Protein AF-0000000080632411 (afdb_homodimer)

Foldseek 3Di:
DCVLCVVVVHDLLVLLLVLCVVCNLVNLVPPDQPDDPDLPPQDFDFDQDPVRDTDTDRDDPPSDRDDPDDDDPSSSRSSSQQSRCEPHPPGDYDDDPVVVVVVVVVVVVVVVVLVVVLVVLVVPQQDFDPDADDDQVQLCSLLVHPDSPDDDLVNLVVSLVVCLLQQPPVNPRNPDPRSNVNNVSSSVVSVVVNVD/DCVLCVVVVHDLLVLLLVLCVVCNLVNLVPPDQPDDPDLPPQDFDFDQDPVRDTDTDRDDPPSDRDDPDDDDPSSSSSSSQCSRCEPHPPGDYDDDPVVVVVVVVVVVVVVVVLVVVLVVLVVPQQDFDPDADDDQVQLCSLLVHPDSPDDDLVNLVVSLVVCLLQQPPPNPRNPDPRSNVNNVSSSVVSVVVNVD

Radius of gyration: 35.04 Å; Cα contacts (8 Å, |Δi|>4): 495; chains: 2; bounding box: 37×114×92 Å

Organism: NCBI:txid1064539

pLDDT: mean 83.45, std 13.61, range [45.62, 96.75]

Secondary structure (DSSP, 8-state):
-HHHHHHTT--HHHHHHHHHHHT-HHHHTTSPP-----GGG-EEEEEE-TTS-EEEEEE--------SSPPPHHHHHHHHHHHHHTTSTTSEEEEEHHHHHHHHHHHHHHHHHHHHHHHHHHHHSPPPPSS---SHHHHHHHHT-S-SS---HHHHHHHHHHHHHHH-TTT-SS--HHHHHHHHHHHHHHHHHH--/-HHHHHHTT--HHHHHHHHHHHT-HHHHTTSPP--S--GGG-EEEEEEPTTS-EEEEEE--------SSPPPHHHHHHHHHHHHHTTSTTSEEEEEHHHHHHHHHHHHHHHHHHHHHHHHHHHHSPPPPSS---SHHHHHHHHT-S-SS---HHHHHHHHHHHHHHH-TTTSSS--HHHHHHHHHHHHHHHHHH--

Solvent-accessible surface area (backbone atoms only — not comparable to full-atom values): 22481 Å² total; per-residue (Å²): 88,65,67,44,16,56,76,62,74,40,50,57,57,54,40,30,48,49,35,45,60,57,45,32,70,75,48,49,65,83,54,75,65,80,64,78,78,68,71,73,69,46,45,64,48,72,43,71,41,95,83,69,46,75,45,75,40,76,40,66,82,71,82,76,66,92,54,98,57,91,69,57,70,58,58,52,47,35,30,37,49,38,50,45,20,36,54,42,86,80,20,27,39,75,42,43,33,66,55,52,51,48,52,54,52,49,51,51,50,49,53,51,48,46,52,52,46,51,53,49,40,61,66,52,44,75,76,78,71,94,59,80,81,85,46,64,65,53,26,24,52,66,70,65,50,92,60,79,68,85,66,49,67,66,56,53,52,50,48,46,62,66,48,44,56,41,23,30,74,86,63,67,64,56,54,30,70,68,54,42,51,49,44,52,50,23,51,52,52,49,50,56,57,56,75,95,87,66,67,45,16,55,76,61,74,39,50,57,56,54,40,31,47,50,34,44,59,56,45,31,70,75,47,49,64,84,53,74,68,82,63,78,76,69,71,72,69,47,44,62,46,72,44,70,41,95,84,71,46,72,45,76,40,80,39,65,82,71,83,77,66,90,55,98,58,92,69,57,70,58,59,52,48,35,30,40,48,38,50,45,20,36,52,42,85,81,19,27,40,76,42,43,34,66,56,52,51,49,51,52,50,51,50,51,49,48,53,52,49,46,52,53,46,51,52,48,39,60,67,51,44,74,76,78,71,94,60,81,81,84,46,65,64,53,26,23,51,66,71,65,49,92,61,79,69,86,66,48,67,66,57,53,52,52,49,46,63,66,48,45,56,41,23,30,73,84,62,68,68,55,54,29,69,68,55,42,52,50,43,52,50,25,50,52,52,51,50,57,58,58,75,97

Sequence (392 aa):
MDSAATARGMTVPALIRSCLTLVGPEALTHLPDPGSPEPVDVSHRTVTLKNGGTRRVRVVPKLRVRHATPLDAATVRKAAWVAATIGNDDGAHLITAGELNAVESEMSRCRLRLEQLTAALETLAFRPLRQPIRKPWQATYVLGFTHEWGLDPQVVNSRFRTLAPIFHPDTGLLSSAERMSQLLEARNFLLQHLRSMDSAATARGMTVPALIRSCLTLVGPEALTHLPDPGSPEPVDVSHRTVTLKNGGTRRVRVVPKLRVRHATPLDAATVRKAAWVAATIGNDDGAHLITAGELNAVESEMSRCRLRLEQLTAALETLAFRPLRQPIRKPWQATYVLGFTHEWGLDPQVVNSRFRTLAPIFHPDTGLLSSAERMSQLLEARNFLLQHLRS

Structure (mmCIF, N/CA/C/O backbone):
data_AF-0000000080632411-model_v1
#
loop_
_entity.id
_entity.type
_entity.pdbx_description
1 polymer 'J domain-containing protein'
#
loop_
_atom_site.group_PDB
_atom_site.id
_atom_site.type_symbol
_atom_site.label_atom_id
_atom_site.label_alt_id
_atom_site.label_comp_id
_atom_site.label_asym_id
_atom_site.label_entity_id
_atom_site.label_seq_id
_atom_site.pdbx_PDB_ins_code
_atom_site.Cartn_x
_atom_site.Cartn_y
_atom_site.Cartn_z
_atom_site.occupancy
_atom_site.B_iso_or_equiv
_atom_site.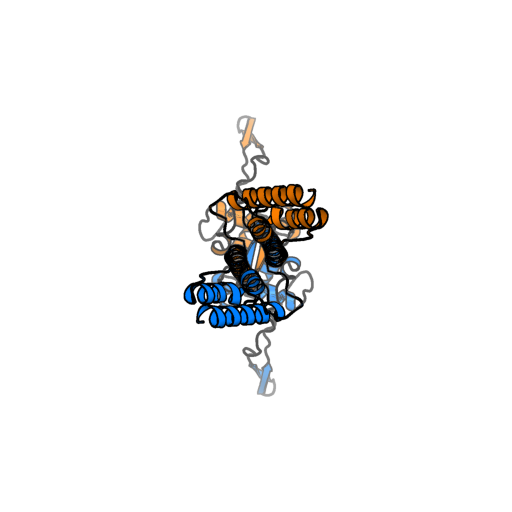auth_seq_id
_atom_site.auth_comp_id
_atom_site.auth_asym_id
_atom_site.auth_atom_id
_atom_site.pdbx_PDB_model_num
ATOM 1 N N . MET A 1 1 ? -10.156 34.344 3.445 1 76.69 1 MET A N 1
ATOM 2 C CA . MET A 1 1 ? -9.281 34.906 4.465 1 76.69 1 MET A CA 1
ATOM 3 C C . MET A 1 1 ? -10.047 35.844 5.391 1 76.69 1 MET A C 1
ATOM 5 O O . MET A 1 1 ? -9.891 35.781 6.609 1 76.69 1 MET A O 1
ATOM 9 N N . ASP A 1 2 ? -11.047 36.5 4.707 1 74.88 2 ASP A N 1
ATOM 10 C CA . ASP A 1 2 ? -11.773 37.469 5.535 1 74.88 2 ASP A CA 1
ATOM 11 C C . ASP A 1 2 ? -12.695 36.75 6.52 1 74.88 2 ASP A C 1
ATOM 13 O O . ASP A 1 2 ? -12.797 37.156 7.684 1 74.88 2 ASP A O 1
ATOM 17 N N . SER A 1 3 ? -13.305 35.719 6.027 1 79.12 3 SER A N 1
ATOM 18 C CA . SER A 1 3 ? -14.203 34.969 6.895 1 79.12 3 SER A CA 1
ATOM 19 C C . SER A 1 3 ? -13.445 34.312 8.039 1 79.12 3 SER A C 1
ATOM 21 O O . SER A 1 3 ? -13.898 34.344 9.188 1 79.12 3 SER A O 1
ATOM 23 N N . ALA A 1 4 ? -12.305 33.875 7.773 1 82.25 4 ALA A N 1
ATOM 24 C CA . ALA A 1 4 ? -11.5 33.219 8.797 1 82.25 4 ALA A CA 1
ATOM 25 C C . ALA A 1 4 ? -10.992 34.219 9.828 1 82.25 4 ALA A C 1
ATOM 27 O O . ALA A 1 4 ? -10.977 33.906 11.023 1 82.25 4 ALA A O 1
ATOM 28 N N . ALA A 1 5 ? -10.594 35.312 9.367 1 80.75 5 ALA A N 1
ATOM 29 C CA . ALA A 1 5 ? -10.094 36.375 10.273 1 80.75 5 ALA A CA 1
ATOM 30 C C . ALA A 1 5 ? -11.203 36.875 11.195 1 80.75 5 ALA A C 1
ATOM 32 O O . ALA A 1 5 ? -10.984 37.031 12.398 1 80.75 5 ALA A O 1
ATOM 33 N N . THR A 1 6 ? -12.422 36.969 10.578 1 80.06 6 THR A N 1
ATOM 34 C CA . THR A 1 6 ? -13.57 37.438 11.352 1 80.06 6 THR A CA 1
ATOM 35 C C . THR A 1 6 ? -13.969 36.406 12.398 1 80.06 6 THR A C 1
ATOM 37 O O . THR A 1 6 ? -14.289 36.781 13.539 1 80.06 6 THR A O 1
ATOM 40 N N . ALA A 1 7 ? -13.906 35.281 12.047 1 80.19 7 ALA A N 1
ATOM 41 C CA . ALA A 1 7 ? -14.289 34.188 12.953 1 80.19 7 ALA A CA 1
ATOM 42 C C . ALA A 1 7 ? -13.352 34.125 14.156 1 80.19 7 ALA A C 1
ATOM 44 O O . ALA A 1 7 ? -13.766 33.719 15.25 1 80.19 7 ALA A O 1
ATOM 45 N N . ARG A 1 8 ? -12.109 34.625 14.016 1 79.56 8 ARG A N 1
ATOM 46 C CA . ARG A 1 8 ? -11.109 34.531 15.07 1 79.56 8 ARG A CA 1
ATOM 47 C C . ARG A 1 8 ? -10.883 35.875 15.742 1 79.56 8 ARG A C 1
ATOM 49 O O . ARG A 1 8 ? -10.016 36.031 16.609 1 79.56 8 ARG A O 1
ATOM 56 N N . GLY A 1 9 ? -11.664 36.875 15.281 1 78.12 9 GLY A N 1
ATOM 57 C CA . GLY A 1 9 ? -11.602 38.188 15.867 1 78.12 9 GLY A CA 1
ATOM 58 C C . GLY A 1 9 ? -10.305 38.938 15.547 1 78.12 9 GLY A C 1
ATOM 59 O O . GLY A 1 9 ? -9.781 39.656 16.375 1 78.12 9 GLY A O 1
ATOM 60 N N . MET A 1 10 ? -9.688 38.656 14.43 1 80.75 10 MET A N 1
ATOM 61 C CA . MET A 1 10 ? -8.414 39.25 14.031 1 80.75 10 MET A CA 1
ATOM 62 C C . MET A 1 10 ? -8.516 39.844 12.641 1 80.75 10 MET A C 1
ATOM 64 O O . MET A 1 10 ? -9.492 39.625 11.922 1 80.75 10 MET A O 1
ATOM 68 N N . THR A 1 11 ? -7.609 40.781 12.406 1 82.81 11 THR A N 1
ATOM 69 C CA . THR A 1 11 ? -7.469 41.281 11.039 1 82.81 11 THR A CA 1
ATOM 70 C C . THR A 1 11 ? -6.711 40.25 10.188 1 82.81 11 THR A C 1
ATOM 72 O O . THR A 1 11 ? -6.043 39.375 10.719 1 82.81 11 THR A O 1
ATOM 75 N N . VAL A 1 12 ? -6.902 40.406 8.93 1 83.38 12 VAL A N 1
ATOM 76 C CA . VAL A 1 12 ? -6.258 39.469 8.008 1 83.38 12 VAL A CA 1
ATOM 77 C C . VAL A 1 12 ? -4.742 39.531 8.195 1 83.38 12 VAL A C 1
ATOM 79 O O . VAL A 1 12 ? -4.094 38.5 8.352 1 83.38 12 VAL A O 1
ATOM 82 N N . PRO A 1 13 ? -4.082 40.719 8.242 1 80.5 13 PRO A N 1
ATOM 83 C CA . PRO A 1 13 ? -2.635 40.719 8.453 1 80.5 13 PRO A CA 1
ATOM 84 C C . PRO A 1 13 ? -2.223 40.125 9.797 1 80.5 13 PRO A C 1
ATOM 86 O O . PRO A 1 13 ? -1.19 39.469 9.883 1 80.5 13 PRO A O 1
ATOM 89 N N . ALA A 1 14 ? -3.045 40.312 10.836 1 81.88 14 ALA A N 1
ATOM 90 C CA . ALA A 1 14 ? -2.75 39.75 12.148 1 81.88 14 ALA A CA 1
ATOM 91 C C . ALA A 1 14 ? -2.805 38.219 12.125 1 81.88 14 ALA A C 1
ATOM 93 O O . ALA A 1 14 ? -2 37.562 12.781 1 81.88 14 ALA A O 1
ATOM 94 N N . LEU A 1 15 ? -3.74 37.781 11.422 1 86.5 15 LEU A N 1
ATOM 95 C CA . LEU A 1 15 ? -3.891 36.344 11.297 1 86.5 15 LEU A CA 1
ATOM 96 C C . LEU A 1 15 ? -2.688 35.75 10.586 1 86.5 15 LEU A C 1
ATOM 98 O O . LEU A 1 15 ? -2.152 34.719 11.031 1 86.5 15 LEU A O 1
ATOM 102 N N . ILE A 1 16 ? -2.26 36.281 9.547 1 86.69 16 ILE A N 1
ATOM 103 C CA . ILE A 1 16 ? -1.117 35.812 8.781 1 86.69 16 ILE A CA 1
ATOM 104 C C . ILE A 1 16 ? 0.146 35.875 9.641 1 86.69 16 ILE A C 1
ATOM 106 O O . ILE A 1 16 ? 0.949 34.938 9.664 1 86.69 16 ILE A O 1
ATOM 110 N N . ARG A 1 17 ? 0.286 36.969 10.383 1 83.88 17 ARG A N 1
ATOM 111 C CA . ARG A 1 17 ? 1.444 37.156 11.258 1 83.88 17 ARG A CA 1
ATOM 112 C C . ARG A 1 17 ? 1.454 36.094 12.352 1 83.88 17 ARG A C 1
ATOM 114 O O . ARG A 1 17 ? 2.512 35.562 12.703 1 83.88 17 ARG A O 1
ATOM 121 N N . SER A 1 18 ? 0.265 35.875 12.844 1 85.25 18 SER A N 1
ATOM 122 C CA . SER A 1 18 ? 0.154 34.844 13.867 1 85.25 18 SER A CA 1
ATOM 123 C C . SER A 1 18 ? 0.585 33.5 13.336 1 85.25 18 SER A C 1
ATOM 125 O O . SER A 1 18 ? 1.259 32.719 14.031 1 85.25 18 SER A O 1
ATOM 127 N N . CYS A 1 19 ? 0.195 33.219 12.164 1 89.94 19 CYS A N 1
ATOM 128 C CA . CYS A 1 19 ? 0.575 31.969 11.531 1 89.94 19 CYS A CA 1
ATOM 129 C C . CYS A 1 19 ? 2.084 31.906 11.328 1 89.94 19 CYS A C 1
ATOM 131 O O . CYS A 1 19 ? 2.713 30.891 11.648 1 89.94 19 CYS A O 1
ATOM 133 N N . LEU A 1 20 ? 2.668 32.938 10.828 1 88 20 LEU A N 1
ATOM 134 C CA . LEU A 1 20 ? 4.098 32.938 10.547 1 88 20 LEU A CA 1
ATOM 135 C C . LEU A 1 20 ? 4.906 32.844 11.836 1 88 20 LEU A C 1
ATOM 137 O O . LEU A 1 20 ? 5.992 32.281 11.852 1 88 20 LEU A O 1
ATOM 141 N N . THR A 1 21 ? 4.332 33.438 12.852 1 84.69 21 THR A N 1
ATOM 142 C CA . THR A 1 21 ? 5.016 33.375 14.141 1 84.69 21 THR A CA 1
ATOM 143 C C . THR A 1 21 ? 4.93 31.984 14.758 1 84.69 21 THR A C 1
ATOM 145 O O . THR A 1 21 ? 5.918 31.469 15.273 1 84.69 21 THR A O 1
ATOM 148 N N . LEU A 1 22 ? 3.787 31.453 14.664 1 87.5 22 LEU A N 1
ATOM 149 C CA . LEU A 1 22 ? 3.564 30.156 15.289 1 87.5 22 LEU A CA 1
ATOM 150 C C . LEU A 1 22 ? 4.219 29.031 14.484 1 87.5 22 LEU A C 1
ATOM 152 O O . LEU A 1 22 ? 4.957 28.219 15.031 1 87.5 22 LEU A O 1
ATOM 156 N N . VAL A 1 23 ? 3.971 28.891 13.219 1 89.31 23 VAL A N 1
ATOM 157 C CA . VAL A 1 23 ? 4.379 27.781 12.359 1 89.31 23 VAL A CA 1
ATOM 158 C C . VAL A 1 23 ? 5.805 28.016 11.859 1 89.31 23 VAL A C 1
ATOM 160 O O . VAL A 1 23 ? 6.609 27.078 11.805 1 89.31 23 VAL A O 1
ATOM 163 N N . GLY A 1 24 ? 6.062 29.234 11.531 1 86.75 24 GLY A N 1
ATOM 164 C CA . GLY A 1 24 ? 7.367 29.547 10.969 1 86.75 24 GLY A CA 1
ATOM 165 C C . GLY A 1 24 ? 7.469 29.25 9.484 1 86.75 24 GLY A C 1
ATOM 166 O O . GLY A 1 24 ? 6.781 28.359 8.977 1 86.75 24 GLY A O 1
ATOM 167 N N . PRO A 1 25 ? 8.297 30.016 8.828 1 86.88 25 PRO A N 1
ATOM 168 C CA . PRO A 1 25 ? 8.43 29.859 7.375 1 86.88 25 PRO A CA 1
ATOM 169 C C . PRO A 1 25 ? 8.984 28.5 6.969 1 86.88 25 PRO A C 1
ATOM 171 O O . PRO A 1 25 ? 8.641 27.984 5.902 1 86.88 25 PRO A O 1
ATOM 174 N N . GLU A 1 26 ? 9.797 27.922 7.777 1 86.56 26 GLU A N 1
ATOM 175 C CA . GLU A 1 26 ? 10.43 26.656 7.434 1 86.56 26 GLU A CA 1
ATOM 176 C C . GLU A 1 26 ? 9.398 25.531 7.348 1 86.56 26 GLU A C 1
ATOM 178 O O . GLU A 1 26 ? 9.469 24.672 6.461 1 86.56 26 GLU A O 1
ATOM 183 N N . ALA A 1 27 ? 8.414 25.531 8.234 1 89.25 27 ALA A N 1
ATOM 184 C CA . ALA A 1 27 ? 7.391 24.484 8.281 1 89.25 27 ALA A CA 1
ATOM 185 C C . ALA A 1 27 ? 6.426 24.625 7.109 1 89.25 27 ALA A C 1
ATOM 187 O O . ALA A 1 27 ? 5.68 23.688 6.805 1 89.25 27 ALA A O 1
ATOM 188 N N . LEU A 1 28 ? 6.469 25.75 6.418 1 91.88 28 LEU A N 1
ATOM 189 C CA . LEU A 1 28 ? 5.551 26.016 5.316 1 91.88 28 LEU A CA 1
ATOM 190 C C . LEU A 1 28 ? 6.184 25.625 3.98 1 91.88 28 LEU A C 1
ATOM 192 O O . LEU A 1 28 ? 5.496 25.562 2.959 1 91.88 28 LEU A O 1
ATOM 196 N N . THR A 1 29 ? 7.488 25.344 3.988 1 89.38 29 THR A N 1
ATOM 197 C CA . THR A 1 29 ? 8.258 25.172 2.762 1 89.38 29 THR A CA 1
ATOM 198 C C . THR A 1 29 ? 7.727 23.984 1.955 1 89.38 29 THR A C 1
ATOM 200 O O . THR A 1 29 ? 7.688 24.031 0.725 1 89.38 29 THR A O 1
ATOM 203 N N . HIS A 1 30 ? 7.227 23 2.59 1 87.44 30 HIS A N 1
ATOM 204 C CA . HIS A 1 30 ? 6.852 21.766 1.907 1 87.44 30 HIS A CA 1
ATOM 205 C C . HIS A 1 30 ? 5.441 21.875 1.334 1 87.44 30 HIS A C 1
ATOM 207 O O . HIS A 1 30 ? 5.039 21.047 0.514 1 87.44 30 HIS A O 1
ATOM 213 N N . LEU A 1 31 ? 4.727 22.875 1.734 1 92.19 31 LEU A N 1
ATOM 214 C CA . LEU A 1 31 ? 3.355 23.031 1.26 1 92.19 31 LEU A CA 1
ATOM 215 C C . LEU A 1 31 ? 3.332 23.609 -0.149 1 92.19 31 LEU A C 1
ATOM 217 O O . LEU A 1 31 ? 4.191 24.422 -0.506 1 92.19 31 LEU A O 1
ATOM 221 N N . PRO A 1 32 ? 2.352 23.203 -0.854 1 90.94 32 PRO A N 1
ATOM 222 C CA . PRO A 1 32 ? 2.215 23.797 -2.186 1 90.94 32 PRO A CA 1
ATOM 223 C C . PRO A 1 32 ? 1.77 25.266 -2.141 1 90.94 32 PRO A C 1
ATOM 225 O O . PRO A 1 32 ? 1.006 25.641 -1.252 1 90.94 32 PRO A O 1
ATOM 228 N N . ASP A 1 33 ? 2.221 26.047 -3.096 1 89.62 33 ASP A N 1
ATOM 229 C CA . ASP A 1 33 ? 1.783 27.438 -3.223 1 89.62 33 ASP A CA 1
ATOM 230 C C . ASP A 1 33 ? 0.374 27.516 -3.807 1 89.62 33 ASP A C 1
ATOM 232 O O . ASP A 1 33 ? 0.127 27.031 -4.914 1 89.62 33 ASP A O 1
ATOM 236 N N . PRO A 1 34 ? -0.531 28.078 -3.078 1 85.12 34 PRO A N 1
ATOM 237 C CA . PRO A 1 34 ? -1.902 28.156 -3.586 1 85.12 34 PRO A CA 1
ATOM 238 C C . PRO A 1 34 ? -2.031 29.094 -4.789 1 85.12 34 PRO A C 1
ATOM 240 O O . PRO A 1 34 ? -3.043 29.047 -5.492 1 85.12 34 PRO A O 1
ATOM 243 N N . GLY A 1 35 ? -1.068 29.75 -5.059 1 80.31 35 GLY A N 1
ATOM 244 C CA . GLY A 1 35 ? -1.073 30.609 -6.227 1 80.31 35 GLY A CA 1
ATOM 245 C C . GLY A 1 35 ? -1.645 31.984 -5.941 1 80.31 35 GLY A C 1
ATOM 246 O O . GLY A 1 35 ? -2.178 32.25 -4.859 1 80.31 35 GLY A O 1
ATOM 247 N N . SER A 1 36 ? -1.43 32.969 -6.844 1 70.69 36 SER A N 1
ATOM 248 C CA . SER A 1 36 ? -1.875 34.344 -6.719 1 70.69 36 SER A CA 1
ATOM 249 C C . SER A 1 36 ? -3.387 34.469 -6.891 1 70.69 36 SER A C 1
ATOM 251 O O . SER A 1 36 ? -3.988 33.688 -7.652 1 70.69 36 SER A O 1
ATOM 253 N N . PRO A 1 37 ? -4.078 35.125 -5.781 1 58.03 37 PRO A N 1
ATOM 254 C CA . PRO A 1 37 ? -5.516 35.281 -5.988 1 58.03 37 PRO A CA 1
ATOM 255 C C . PRO A 1 37 ? -5.852 35.75 -7.406 1 58.03 37 PRO A C 1
ATOM 257 O O . PRO A 1 37 ? -5.047 36.438 -8.039 1 58.03 37 PRO A O 1
ATOM 260 N N . GLU A 1 38 ? -6.664 34.938 -8.031 1 53.12 38 GLU A N 1
ATOM 261 C CA . GLU A 1 38 ? -7.129 35.406 -9.336 1 53.12 38 GLU A CA 1
ATOM 262 C C . GLU A 1 38 ? -7.504 36.875 -9.297 1 53.12 38 GLU A C 1
ATOM 264 O O . GLU A 1 38 ? -7.953 37.375 -8.273 1 53.12 38 GLU A O 1
ATOM 269 N N . PRO A 1 39 ? -6.957 37.625 -10.188 1 48.81 39 PRO A N 1
ATOM 270 C CA . PRO A 1 39 ? -7.199 39.062 -10.32 1 48.81 39 PRO A CA 1
ATOM 271 C C . PRO A 1 39 ? -8.664 39.438 -10.094 1 48.81 39 PRO A C 1
ATOM 273 O O . PRO A 1 39 ? -9.07 40.562 -10.43 1 48.81 39 PRO A O 1
ATOM 276 N N . VAL A 1 40 ? -9.484 38.594 -9.789 1 46.09 40 VAL A N 1
ATOM 277 C CA . VAL A 1 40 ? -10.828 39.156 -9.844 1 46.09 40 VAL A CA 1
ATOM 278 C C . VAL A 1 40 ? -10.938 40.344 -8.898 1 46.09 40 VAL A C 1
ATOM 280 O O . VAL A 1 40 ? -11.688 41.281 -9.164 1 46.09 40 VAL A O 1
ATOM 283 N N . ASP A 1 41 ? -10.375 40.312 -7.711 1 48.16 41 ASP A N 1
ATOM 284 C CA . ASP A 1 41 ? -10.75 41.406 -6.82 1 48.16 41 ASP A CA 1
ATOM 285 C C . ASP A 1 41 ? -9.867 42.625 -7.051 1 48.16 41 ASP A C 1
ATOM 287 O O . ASP A 1 41 ? -9.109 43.031 -6.172 1 48.16 41 ASP A O 1
ATOM 291 N N . VAL A 1 42 ? -9.273 42.75 -8.109 1 46.34 42 VAL A N 1
ATOM 292 C CA . VAL A 1 42 ? -8.695 44.031 -8.43 1 46.34 42 VAL A CA 1
ATOM 293 C C . VAL A 1 42 ? -9.758 45.125 -8.312 1 46.34 42 VAL A C 1
ATOM 295 O O . VAL A 1 42 ? -10.758 45.094 -9.039 1 46.34 42 VAL A O 1
ATOM 298 N N . SER A 1 43 ? -10.023 45.375 -7.145 1 52.38 43 SER A N 1
ATOM 299 C CA . SER A 1 43 ? -10.938 46.5 -7.051 1 52.38 43 SER A CA 1
ATOM 300 C C . SER A 1 43 ? -10.297 47.781 -7.621 1 52.38 43 SER A C 1
ATOM 302 O O . SER A 1 43 ? -9.07 47.906 -7.664 1 52.38 43 SER A O 1
ATOM 304 N N . HIS A 1 44 ? -10.961 48.344 -8.562 1 55.62 44 HIS A N 1
ATOM 305 C CA . HIS A 1 44 ? -10.57 49.625 -9.07 1 55.62 44 HIS A CA 1
ATOM 306 C C . HIS A 1 44 ? -11.125 50.75 -8.195 1 55.62 44 HIS A C 1
ATOM 308 O O . HIS A 1 44 ? -12.258 50.656 -7.719 1 55.62 44 HIS A O 1
ATOM 314 N N . ARG A 1 45 ? -10.234 51.312 -7.562 1 57 45 ARG A N 1
ATOM 315 C CA . ARG A 1 45 ? -10.703 52.531 -6.91 1 57 45 ARG A CA 1
ATOM 316 C C . ARG A 1 45 ? -10.531 53.75 -7.82 1 57 45 ARG A C 1
ATOM 318 O O . ARG A 1 45 ? -9.484 53.906 -8.453 1 57 45 ARG A O 1
ATOM 325 N N . THR A 1 46 ? -11.648 54.469 -8 1 68 46 THR A N 1
ATOM 326 C CA . THR A 1 46 ? -11.578 55.688 -8.766 1 68 46 THR A CA 1
ATOM 327 C C . THR A 1 46 ? -10.984 56.812 -7.918 1 68 46 THR A C 1
ATOM 329 O O . THR A 1 46 ? -11.5 57.125 -6.844 1 68 46 THR A O 1
ATOM 332 N N . VAL A 1 47 ? -9.836 57.125 -8.172 1 68.31 47 VAL A N 1
ATOM 333 C CA . VAL A 1 47 ? -9.25 58.281 -7.492 1 68.31 47 VAL A CA 1
ATOM 334 C C . VAL A 1 47 ? -9.5 59.531 -8.305 1 68.31 47 VAL A C 1
ATOM 336 O O . VAL A 1 47 ? -9.336 59.531 -9.523 1 68.31 47 VAL A O 1
ATOM 339 N N . THR A 1 48 ? -10.07 60.531 -7.664 1 75.69 48 THR A N 1
ATOM 340 C CA . THR A 1 48 ? -10.297 61.812 -8.289 1 75.69 48 THR A CA 1
ATOM 341 C C . THR A 1 48 ? -9.016 62.656 -8.32 1 75.69 48 THR A C 1
ATOM 343 O O . THR A 1 48 ? -8.398 62.875 -7.273 1 75.69 48 THR A O 1
ATOM 346 N N . LEU A 1 49 ? -8.523 62.938 -9.477 1 66.94 49 LEU A N 1
ATOM 347 C CA . LEU A 1 49 ? -7.32 63.719 -9.695 1 66.94 49 LEU A CA 1
ATOM 348 C C . LEU A 1 49 ? -7.57 65.188 -9.359 1 66.94 49 LEU A C 1
ATOM 350 O O . LEU A 1 49 ? -8.719 65.625 -9.297 1 66.94 49 LEU A O 1
ATOM 354 N N . LYS A 1 50 ? -6.5 65.75 -9.008 1 82.38 50 LYS A N 1
ATOM 355 C CA . LYS A 1 50 ? -6.586 67.125 -8.672 1 82.38 50 LYS A CA 1
ATOM 356 C C . LYS A 1 50 ? -7.297 67.938 -9.766 1 82.38 50 LYS A C 1
ATOM 358 O O . LYS A 1 50 ? -7.969 68.938 -9.492 1 82.38 50 LYS A O 1
ATOM 363 N N . ASN A 1 51 ? -7.215 67.438 -10.93 1 75.62 51 ASN A N 1
ATOM 364 C CA . ASN A 1 51 ? -7.797 68.188 -12.039 1 75.62 51 ASN A CA 1
ATOM 365 C C . ASN A 1 51 ? -9.25 67.812 -12.273 1 75.62 51 ASN A C 1
ATOM 367 O O . ASN A 1 51 ? -9.867 68.25 -13.25 1 75.62 51 ASN A O 1
ATOM 371 N N . GLY A 1 52 ? -9.766 67.125 -11.344 1 76.5 52 GLY A N 1
ATOM 372 C CA . GLY A 1 52 ? -11.164 66.75 -11.477 1 76.5 52 GLY A CA 1
ATOM 373 C C . GLY A 1 52 ? -11.375 65.438 -12.234 1 76.5 52 GLY A C 1
ATOM 374 O O . GLY A 1 52 ? -12.5 64.938 -12.32 1 76.5 52 GLY A O 1
ATOM 375 N N . GLY A 1 53 ? -10.383 64.875 -12.938 1 71.69 53 GLY A N 1
ATOM 376 C CA . GLY A 1 53 ? -10.5 63.656 -13.641 1 71.69 53 GLY A CA 1
ATOM 377 C C . GLY A 1 53 ? -10.422 62.438 -12.727 1 71.69 53 GLY A C 1
ATOM 378 O O . GLY A 1 53 ? -10.102 62.562 -11.547 1 71.69 53 GLY A O 1
ATOM 379 N N . THR A 1 54 ? -11.117 61.344 -13.18 1 73.31 54 THR A N 1
ATOM 380 C CA . THR A 1 54 ? -11.086 60.125 -12.391 1 73.31 54 THR A CA 1
ATOM 381 C C . THR A 1 54 ? -10.172 59.094 -13.047 1 73.31 54 THR A C 1
ATOM 383 O O . THR A 1 54 ? -10.062 59.031 -14.273 1 73.31 54 THR A O 1
ATOM 386 N N . ARG A 1 55 ? -9.203 58.469 -12.32 1 70.5 55 ARG A N 1
ATOM 387 C CA . ARG A 1 55 ? -8.383 57.375 -12.82 1 70.5 55 ARG A CA 1
ATOM 388 C C . ARG A 1 55 ? -8.656 56.094 -12.039 1 70.5 55 ARG A C 1
ATOM 390 O O . ARG A 1 55 ? -8.781 56.125 -10.812 1 70.5 55 ARG A O 1
ATOM 397 N N . ARG A 1 56 ? -8.898 55.219 -12.812 1 75.31 56 ARG A N 1
ATOM 398 C CA . ARG A 1 56 ? -9.102 53.906 -12.219 1 75.31 56 ARG A CA 1
ATOM 399 C C . ARG A 1 56 ? -7.77 53.219 -11.906 1 75.31 56 ARG A C 1
ATOM 401 O O . ARG A 1 56 ? -6.938 53.031 -12.797 1 75.31 56 ARG A O 1
ATOM 408 N N . VAL A 1 57 ? -7.41 53.062 -10.602 1 64.38 57 VAL A N 1
ATOM 409 C CA . VAL A 1 57 ? -6.164 52.406 -10.211 1 64.38 57 VAL A CA 1
ATOM 410 C C . VAL A 1 57 ? -6.461 50.969 -9.711 1 64.38 57 VAL A C 1
ATOM 412 O O . VAL A 1 57 ? -7.438 50.75 -8.992 1 64.38 57 VAL A O 1
ATOM 415 N N . ARG A 1 58 ? -5.695 50.156 -10.273 1 60.44 58 ARG A N 1
ATOM 416 C CA . ARG A 1 58 ? -5.766 48.781 -9.859 1 60.44 58 ARG A CA 1
ATOM 417 C C . ARG A 1 58 ? -5.266 48.594 -8.43 1 60.44 58 ARG A C 1
ATOM 419 O O . ARG A 1 58 ? -4.141 48.969 -8.109 1 60.44 58 ARG A O 1
ATOM 426 N N . VAL A 1 59 ? -6.188 48.375 -7.52 1 51.97 59 VAL A N 1
ATOM 427 C CA . VAL A 1 59 ? -5.762 48.156 -6.148 1 51.97 59 VAL A CA 1
ATOM 428 C C . VAL A 1 59 ? -5.496 46.656 -5.945 1 51.97 59 VAL A C 1
ATOM 430 O O . VAL A 1 59 ? -6.395 45.812 -6.121 1 51.97 59 VAL A O 1
ATOM 433 N N . VAL A 1 60 ? -4.328 46.312 -6.148 1 50.72 60 VAL A N 1
ATOM 434 C CA . VAL A 1 60 ? -3.938 44.938 -5.785 1 50.72 60 VAL A CA 1
ATOM 435 C C . VAL A 1 60 ? -3.855 44.812 -4.266 1 50.72 60 VAL A C 1
ATOM 437 O O . VAL A 1 60 ? -3.223 45.656 -3.602 1 50.72 60 VAL A O 1
ATOM 440 N N . PRO A 1 61 ? -4.703 44.125 -3.666 1 45.69 61 PRO A N 1
ATOM 441 C CA . PRO A 1 61 ? -4.602 43.969 -2.213 1 45.69 61 PRO A CA 1
ATOM 442 C C . PRO A 1 61 ? -3.217 43.531 -1.763 1 45.69 61 PRO A C 1
ATOM 444 O O . PRO A 1 61 ? -2.672 42.562 -2.305 1 45.69 61 PRO A O 1
ATOM 447 N N . LYS A 1 62 ? -2.393 44.531 -1.641 1 45.75 62 LYS A N 1
ATOM 448 C CA . LYS A 1 62 ? -1.075 44.156 -1.114 1 45.75 62 LYS A CA 1
ATOM 449 C C . LYS A 1 62 ? -1.156 43.781 0.361 1 45.75 62 LYS A C 1
ATOM 451 O O . LYS A 1 62 ? -1.757 44.5 1.161 1 45.75 62 LYS A O 1
ATOM 456 N N . LEU A 1 63 ? -1.165 42.531 0.612 1 47.69 63 LEU A N 1
ATOM 457 C CA . LEU A 1 63 ? -1.019 42.094 1.993 1 47.69 63 LEU A CA 1
ATOM 458 C C . LEU A 1 63 ? 0.385 42.375 2.514 1 47.69 63 LEU A C 1
ATOM 460 O O . LEU A 1 63 ? 1.372 41.906 1.941 1 47.69 63 LEU A O 1
ATOM 464 N N . ARG A 1 64 ? 0.627 43.594 3.105 1 45.62 64 ARG A N 1
ATOM 465 C CA . ARG A 1 64 ? 1.906 43.875 3.752 1 45.62 64 ARG A CA 1
ATOM 466 C C . ARG A 1 64 ? 1.958 43.281 5.148 1 45.62 64 ARG A C 1
ATOM 468 O O . ARG A 1 64 ? 1.147 43.625 6.012 1 45.62 64 ARG A O 1
ATOM 475 N N . VAL A 1 65 ? 2.59 42.094 5.223 1 49 65 VAL A N 1
ATOM 476 C CA . VAL A 1 65 ? 2.82 41.5 6.531 1 49 65 VAL A CA 1
ATOM 477 C C . VAL A 1 65 ? 4.203 41.906 7.047 1 49 65 VAL A C 1
ATOM 479 O O . VAL A 1 65 ? 5.199 41.781 6.332 1 49 65 VAL A O 1
ATOM 482 N N . ARG A 1 66 ? 4.273 42.781 8.008 1 52.34 66 ARG A N 1
ATOM 483 C CA . ARG A 1 66 ? 5.543 43.125 8.641 1 52.34 66 ARG A CA 1
ATOM 484 C C . ARG A 1 66 ? 6.125 41.906 9.383 1 52.34 66 ARG A C 1
ATOM 486 O O . ARG A 1 66 ? 5.48 41.375 10.273 1 52.34 66 ARG A O 1
ATOM 493 N N . HIS A 1 67 ? 7.105 41.312 8.734 1 61.47 67 HIS A N 1
ATOM 494 C CA . HIS A 1 67 ? 7.852 40.25 9.375 1 61.47 67 HIS A CA 1
ATOM 495 C C . HIS A 1 67 ? 9.312 40.625 9.578 1 61.47 67 HIS A C 1
ATOM 497 O O . HIS A 1 67 ? 9.836 41.469 8.859 1 61.47 67 HIS A O 1
ATOM 503 N N . ALA A 1 68 ? 9.828 40.125 10.617 1 60.31 68 ALA A N 1
ATOM 504 C CA . ALA A 1 68 ? 11.203 40.469 10.984 1 60.31 68 ALA A CA 1
ATOM 505 C C . ALA A 1 68 ? 12.156 40.219 9.82 1 60.31 68 ALA A C 1
ATOM 507 O O . ALA A 1 68 ? 13.07 41 9.578 1 60.31 68 ALA A O 1
ATOM 508 N N . THR A 1 69 ? 11.914 39.156 9.039 1 65.5 69 THR A N 1
ATOM 509 C CA . THR A 1 69 ? 12.75 38.844 7.898 1 65.5 69 THR A CA 1
ATOM 510 C C . THR A 1 69 ? 11.938 38.844 6.605 1 65.5 69 THR A C 1
ATOM 512 O O . THR A 1 69 ? 10.758 38.5 6.602 1 65.5 69 THR A O 1
ATOM 515 N N . PRO A 1 70 ? 12.484 39.438 5.656 1 74 70 PRO A N 1
ATOM 516 C CA . PRO A 1 70 ? 11.789 39.438 4.367 1 74 70 PRO A CA 1
ATOM 517 C C . PRO A 1 70 ? 11.406 38.031 3.908 1 74 70 PRO A C 1
ATOM 519 O O . PRO A 1 70 ? 12.227 37.125 3.965 1 74 70 PRO A O 1
ATOM 522 N N . LEU A 1 71 ? 10.203 37.875 3.811 1 82.12 71 LEU A N 1
ATOM 523 C CA . LEU A 1 71 ? 9.695 36.594 3.352 1 82.12 71 LEU A CA 1
ATOM 524 C C . LEU A 1 71 ? 9.266 36.688 1.892 1 82.12 71 LEU A C 1
ATOM 526 O O . LEU A 1 71 ? 8.844 37.719 1.415 1 82.12 71 LEU A O 1
ATOM 530 N N . ASP A 1 72 ? 9.539 35.594 1.171 1 85.12 72 ASP A N 1
ATOM 531 C CA . ASP A 1 72 ? 9.086 35.531 -0.216 1 85.12 72 ASP A CA 1
ATOM 532 C C . ASP A 1 72 ? 7.566 35.469 -0.296 1 85.12 72 ASP A C 1
ATOM 534 O O . ASP A 1 72 ? 6.902 35.062 0.666 1 85.12 72 ASP A O 1
ATOM 538 N N . ALA A 1 73 ? 7 35.969 -1.396 1 84.88 73 ALA A N 1
ATOM 539 C CA . ALA A 1 73 ? 5.559 36.062 -1.613 1 84.88 73 ALA A CA 1
ATOM 540 C C . ALA A 1 73 ? 4.898 34.688 -1.473 1 84.88 73 ALA A C 1
ATOM 542 O O . ALA A 1 73 ? 3.781 34.594 -0.965 1 84.88 73 ALA A O 1
ATOM 543 N N . ALA A 1 74 ? 5.547 33.688 -1.915 1 88.5 74 ALA A N 1
ATOM 544 C CA . ALA A 1 74 ? 4.984 32.344 -1.85 1 88.5 74 ALA A CA 1
ATOM 545 C C . ALA A 1 74 ? 4.773 31.906 -0.402 1 88.5 74 ALA A C 1
ATOM 547 O O . ALA A 1 74 ? 3.748 31.312 -0.071 1 88.5 74 ALA A O 1
ATOM 548 N N . THR A 1 75 ? 5.738 32.188 0.392 1 90.19 75 THR A N 1
ATOM 549 C CA . THR A 1 75 ? 5.648 31.828 1.801 1 90.19 75 THR A CA 1
ATOM 550 C C . THR A 1 75 ? 4.488 32.562 2.475 1 90.19 75 THR A C 1
ATOM 552 O O . THR A 1 75 ? 3.762 31.953 3.277 1 90.19 75 THR A O 1
ATOM 555 N N . VAL A 1 76 ? 4.301 33.812 2.139 1 87.75 76 VAL A N 1
ATOM 556 C CA . VAL A 1 76 ? 3.207 34.594 2.701 1 87.75 76 VAL A CA 1
ATOM 557 C C . VAL A 1 76 ? 1.87 34 2.227 1 87.75 76 VAL A C 1
ATOM 559 O O . VAL A 1 76 ? 0.923 33.906 3.01 1 87.75 76 VAL A O 1
ATOM 562 N N . ARG A 1 77 ? 1.804 33.625 0.972 1 89.44 77 ARG A N 1
ATOM 563 C CA . ARG A 1 77 ? 0.584 33.031 0.443 1 89.44 77 ARG A CA 1
ATOM 564 C C . ARG A 1 77 ? 0.275 31.719 1.144 1 89.44 77 ARG A C 1
ATOM 566 O O . ARG A 1 77 ? -0.883 31.422 1.455 1 89.44 77 ARG A O 1
ATOM 573 N N . LYS A 1 78 ? 1.313 31 1.388 1 91.88 78 LYS A N 1
ATOM 574 C CA . LYS A 1 78 ? 1.132 29.719 2.086 1 91.88 78 LYS A CA 1
ATOM 575 C C . LYS A 1 78 ? 0.626 29.953 3.51 1 91.88 78 LYS A C 1
ATOM 577 O O . LYS A 1 78 ? -0.283 29.25 3.967 1 91.88 78 LYS A O 1
ATOM 582 N N . ALA A 1 79 ? 1.228 30.906 4.102 1 91.19 79 ALA A N 1
ATOM 583 C CA . ALA A 1 79 ? 0.815 31.234 5.465 1 91.19 79 ALA A CA 1
ATOM 584 C C . ALA A 1 79 ? -0.642 31.688 5.508 1 91.19 79 ALA A C 1
ATOM 586 O O . ALA A 1 79 ? -1.402 31.266 6.387 1 91.19 79 ALA A O 1
ATOM 587 N N . ALA A 1 80 ? -0.982 32.469 4.555 1 88.75 80 ALA A N 1
ATOM 588 C CA . ALA A 1 80 ? -2.361 32.938 4.465 1 88.75 80 ALA A CA 1
ATOM 589 C C . ALA A 1 80 ? -3.326 31.781 4.246 1 88.75 80 ALA A C 1
ATOM 591 O O . ALA A 1 80 ? -4.387 31.719 4.875 1 88.75 80 ALA A O 1
ATOM 592 N N . TRP A 1 81 ? -2.926 30.938 3.379 1 91.31 81 TRP A N 1
ATOM 593 C CA . TRP A 1 81 ? -3.771 29.797 3.078 1 91.31 81 TRP A CA 1
ATOM 594 C C . TRP A 1 81 ? -3.943 28.906 4.305 1 91.31 81 TRP A C 1
ATOM 596 O O . TRP A 1 81 ? -5.059 28.5 4.633 1 91.31 81 TRP A O 1
ATOM 606 N N . VAL A 1 82 ? -2.873 28.594 4.98 1 92.69 82 VAL A N 1
ATOM 607 C CA . VAL A 1 82 ? -2.924 27.75 6.172 1 92.69 82 VAL A CA 1
ATOM 608 C C . VAL A 1 82 ? -3.803 28.406 7.23 1 92.69 82 VAL A C 1
ATOM 610 O O . VAL A 1 82 ? -4.691 27.766 7.797 1 92.69 82 VAL A O 1
ATOM 613 N N . ALA A 1 83 ? -3.561 29.641 7.48 1 90.31 83 ALA A N 1
ATOM 614 C CA . ALA A 1 83 ? -4.316 30.391 8.492 1 90.31 83 ALA A CA 1
ATOM 615 C C . ALA A 1 83 ? -5.809 30.359 8.18 1 90.31 83 ALA A C 1
ATOM 617 O O . ALA A 1 83 ? -6.641 30.281 9.086 1 90.31 83 ALA A O 1
ATOM 618 N N . ALA A 1 84 ? -6.113 30.375 6.914 1 89.19 84 ALA A N 1
ATOM 619 C CA . ALA A 1 84 ? -7.508 30.469 6.488 1 89.19 84 ALA A CA 1
ATOM 620 C C . ALA A 1 84 ? -8.188 29.109 6.516 1 89.19 84 ALA A C 1
ATOM 622 O O . ALA A 1 84 ? -9.398 29.016 6.703 1 89.19 84 ALA A O 1
ATOM 623 N N . THR A 1 85 ? -7.387 28.062 6.414 1 91.06 85 THR A N 1
ATOM 624 C CA . THR A 1 85 ? -8.055 26.812 6.086 1 91.06 85 THR A CA 1
ATOM 625 C C . THR A 1 85 ? -7.766 25.75 7.152 1 91.06 85 THR A C 1
ATOM 627 O O . THR A 1 85 ? -8.359 24.672 7.137 1 91.06 85 THR A O 1
ATOM 630 N N . ILE A 1 86 ? -6.883 26.031 8.055 1 90.19 86 ILE A N 1
ATOM 631 C CA . ILE A 1 86 ? -6.484 25.016 9.023 1 90.19 86 ILE A CA 1
ATOM 632 C C . ILE A 1 86 ? -7.711 24.5 9.781 1 90.19 86 ILE A C 1
ATOM 634 O O . ILE A 1 86 ? -8.492 25.297 10.305 1 90.19 86 ILE A O 1
ATOM 638 N N . GLY A 1 87 ? -7.898 23.188 9.812 1 82.25 87 GLY A N 1
ATOM 639 C CA . GLY A 1 87 ? -9.023 22.594 10.516 1 82.25 87 GLY A CA 1
ATOM 640 C C . GLY A 1 87 ? -10.227 22.359 9.633 1 82.25 87 GLY A C 1
ATOM 641 O O . GLY A 1 87 ? -11.188 21.703 10.039 1 82.25 87 GLY A O 1
ATOM 642 N N . ASN A 1 88 ? -10.234 23.047 8.492 1 87 88 ASN A N 1
ATOM 643 C CA . ASN A 1 88 ? -11.312 22.797 7.535 1 87 88 ASN A CA 1
ATOM 644 C C . ASN A 1 88 ? -11.102 21.484 6.793 1 87 88 ASN A C 1
ATOM 646 O O . ASN A 1 88 ? -9.977 21.016 6.648 1 87 88 ASN A O 1
ATOM 650 N N . ASP A 1 89 ? -12.141 21 6.262 1 87.25 89 ASP A N 1
ATOM 651 C CA . ASP A 1 89 ? -12.109 19.703 5.57 1 87.25 89 ASP A CA 1
ATOM 652 C C . ASP A 1 89 ? -11.188 19.766 4.352 1 87.25 89 ASP A C 1
ATOM 654 O O . ASP A 1 89 ? -10.477 18.797 4.062 1 87.25 89 ASP A O 1
ATOM 658 N N . ASP A 1 90 ? -11.125 20.922 3.715 1 89.12 90 ASP A N 1
ATOM 659 C CA . ASP A 1 90 ? -10.359 21.031 2.479 1 89.12 90 ASP A CA 1
ATOM 660 C C . ASP A 1 90 ? -9.086 21.844 2.691 1 89.12 90 ASP A C 1
ATOM 662 O O . ASP A 1 90 ? -8.438 22.25 1.726 1 89.12 90 ASP A O 1
ATOM 666 N N . GLY A 1 91 ? -8.75 22.094 3.875 1 91.06 91 GLY A N 1
ATOM 667 C CA . GLY A 1 91 ? -7.613 22.953 4.16 1 91.06 91 GLY A CA 1
ATOM 668 C C . GLY A 1 91 ? -6.422 22.219 4.73 1 91.06 91 GLY A C 1
ATOM 669 O O . GLY A 1 91 ? -6.152 21.078 4.344 1 91.06 91 GLY A O 1
ATOM 670 N N . ALA A 1 92 ? -5.66 22.891 5.469 1 93 92 ALA A N 1
ATOM 671 C CA . ALA A 1 92 ? -4.469 22.328 6.102 1 93 92 ALA A CA 1
ATOM 672 C C . ALA A 1 92 ? -4.836 21.516 7.336 1 93 92 ALA A C 1
ATOM 674 O O . ALA A 1 92 ? -5.758 21.859 8.07 1 93 92 ALA A O 1
ATOM 675 N N . HIS A 1 93 ? -4.129 20.469 7.586 1 92.94 93 HIS A N 1
ATOM 676 C CA . HIS A 1 93 ? -4.316 19.594 8.734 1 92.94 93 HIS A CA 1
ATOM 677 C C . HIS A 1 93 ? -3.006 19.375 9.492 1 92.94 93 HIS A C 1
ATOM 679 O O . HIS A 1 93 ? -1.925 19.531 8.914 1 92.94 93 HIS A O 1
ATOM 685 N N . LEU A 1 94 ? -3.236 19.078 10.719 1 93.06 94 LEU A N 1
ATOM 686 C CA . LEU A 1 94 ? -2.08 18.75 11.539 1 93.06 94 LEU A CA 1
ATOM 687 C C . LEU A 1 94 ? -1.906 17.234 11.648 1 93.06 94 LEU A C 1
ATOM 689 O O . LEU A 1 94 ? -2.889 16.5 11.773 1 93.06 94 LEU A O 1
ATOM 693 N N . ILE A 1 95 ? -0.654 16.828 11.594 1 92.69 95 ILE A N 1
ATOM 694 C CA . ILE A 1 95 ? -0.312 15.422 11.758 1 92.69 95 ILE A CA 1
ATOM 695 C C . ILE A 1 95 ? 0.965 15.297 12.586 1 92.69 95 ILE A C 1
ATOM 697 O O . ILE A 1 95 ? 1.81 16.188 12.578 1 92.69 95 ILE A O 1
ATOM 701 N N . THR A 1 96 ? 1.049 14.234 13.328 1 93.94 96 THR A N 1
ATOM 702 C CA . THR A 1 96 ? 2.258 14.039 14.117 1 93.94 96 THR A CA 1
ATOM 703 C C . THR A 1 96 ? 3.348 13.375 13.289 1 93.94 96 THR A C 1
ATOM 705 O O . THR A 1 96 ? 3.055 12.688 12.305 1 93.94 96 THR A O 1
ATOM 708 N N . ALA A 1 97 ? 4.527 13.656 13.688 1 92.19 97 ALA A N 1
ATOM 709 C CA . ALA A 1 97 ? 5.652 12.961 13.062 1 92.19 97 ALA A CA 1
ATOM 710 C C . ALA A 1 97 ? 5.48 11.453 13.164 1 92.19 97 ALA A C 1
ATOM 712 O O . ALA A 1 97 ? 5.82 10.719 12.227 1 92.19 97 ALA A O 1
ATOM 713 N N . GLY A 1 98 ? 4.969 11.008 14.25 1 91.38 98 GLY A N 1
ATOM 714 C CA . GLY A 1 98 ? 4.715 9.586 14.43 1 91.38 98 GLY A CA 1
ATOM 715 C C . GLY A 1 98 ? 3.727 9.031 13.422 1 91.38 98 GLY A C 1
ATOM 716 O O . GLY A 1 98 ? 3.943 7.957 12.859 1 91.38 98 GLY A O 1
ATOM 717 N N . GLU A 1 99 ? 2.691 9.711 13.25 1 92.25 99 GLU A N 1
ATOM 718 C CA . GLU A 1 99 ? 1.682 9.289 12.281 1 92.25 99 GLU A CA 1
ATOM 719 C C . GLU A 1 99 ? 2.24 9.297 10.867 1 92.25 99 GLU A C 1
ATOM 721 O O . GLU A 1 99 ? 1.962 8.383 10.078 1 92.25 99 GLU A O 1
ATOM 726 N N . LEU A 1 100 ? 2.938 10.328 10.594 1 90.5 100 LEU A N 1
ATOM 727 C CA . LEU A 1 100 ? 3.559 10.422 9.281 1 90.5 100 LEU A CA 1
ATOM 728 C C . LEU A 1 100 ? 4.508 9.25 9.039 1 90.5 100 LEU A C 1
ATOM 730 O O . LEU A 1 100 ? 4.473 8.633 7.973 1 90.5 100 LEU A O 1
ATOM 734 N N . ASN A 1 101 ? 5.273 9 9.984 1 92.81 101 ASN A N 1
ATOM 735 C CA . ASN A 1 101 ? 6.207 7.879 9.898 1 92.81 101 ASN A CA 1
ATOM 736 C C . ASN A 1 101 ? 5.473 6.551 9.742 1 92.81 101 ASN A C 1
ATOM 738 O O . ASN A 1 101 ? 5.914 5.676 9 1 92.81 101 ASN A O 1
ATOM 742 N N . ALA A 1 102 ? 4.445 6.441 10.477 1 94.62 102 ALA A N 1
ATOM 743 C CA . ALA A 1 102 ? 3.648 5.219 10.398 1 94.62 102 ALA A CA 1
ATOM 744 C C . ALA A 1 102 ? 3.084 5.02 8.992 1 94.62 102 ALA A C 1
ATOM 746 O O . ALA A 1 102 ? 3.119 3.912 8.453 1 94.62 102 ALA A O 1
ATOM 747 N N . VAL A 1 103 ? 2.605 6.008 8.43 1 93.44 103 VAL A N 1
ATOM 748 C CA . VAL A 1 103 ? 2.033 5.945 7.09 1 93.44 103 VAL A CA 1
ATOM 749 C C . VAL A 1 103 ? 3.121 5.59 6.078 1 93.44 103 VAL A C 1
ATOM 751 O O . VAL A 1 103 ? 2.912 4.746 5.203 1 93.44 103 VAL A O 1
ATOM 754 N N . GLU A 1 104 ? 4.195 6.242 6.191 1 92.38 104 GLU A N 1
ATOM 755 C CA . GLU A 1 104 ? 5.309 5.969 5.289 1 92.38 104 GLU A CA 1
ATOM 756 C C . GLU A 1 104 ? 5.773 4.52 5.406 1 92.38 104 GLU A C 1
ATOM 758 O O . GLU A 1 104 ? 6.059 3.871 4.398 1 92.38 104 GLU A O 1
ATOM 763 N N . SER A 1 105 ? 5.91 4.047 6.586 1 96.06 105 SER A N 1
ATOM 764 C CA . SER A 1 105 ? 6.312 2.662 6.82 1 96.06 105 SER A CA 1
ATOM 765 C C . SER A 1 105 ? 5.305 1.686 6.227 1 96.06 105 SER A C 1
ATOM 767 O O . SER A 1 105 ? 5.688 0.691 5.605 1 96.06 105 SER A O 1
ATOM 769 N N . GLU A 1 106 ? 4.039 1.974 6.43 1 95.75 106 GLU A N 1
ATOM 770 C CA . GLU A 1 106 ? 2.992 1.117 5.883 1 95.75 106 GLU A CA 1
ATOM 771 C C . GLU A 1 106 ? 3.037 1.095 4.359 1 95.75 106 GLU A C 1
ATOM 773 O O . GLU A 1 106 ? 2.865 0.041 3.742 1 95.75 106 GLU A O 1
ATOM 778 N N . MET A 1 107 ? 3.266 2.176 3.805 1 94.44 107 MET A N 1
ATOM 779 C CA . MET A 1 107 ? 3.369 2.266 2.352 1 94.44 107 MET A CA 1
ATOM 780 C C . MET A 1 107 ? 4.559 1.457 1.841 1 94.44 107 MET A C 1
ATOM 782 O O . MET A 1 107 ? 4.449 0.751 0.836 1 94.44 107 MET A O 1
ATOM 786 N N . SER A 1 108 ? 5.656 1.605 2.508 1 96.25 108 SER A N 1
ATOM 787 C CA . SER A 1 108 ? 6.848 0.853 2.133 1 96.25 108 SER A CA 1
ATOM 788 C C . SER A 1 108 ? 6.609 -0.65 2.242 1 96.25 108 SER A C 1
ATOM 790 O O . SER A 1 108 ? 7.004 -1.412 1.356 1 96.25 108 SER A O 1
ATOM 792 N N . ARG A 1 109 ? 6 -1.018 3.318 1 95.94 109 ARG A N 1
ATOM 793 C CA . ARG A 1 109 ? 5.672 -2.428 3.506 1 95.94 109 ARG A CA 1
ATOM 794 C C . ARG A 1 109 ? 4.75 -2.926 2.398 1 95.94 109 ARG A C 1
ATOM 796 O O . ARG A 1 109 ? 4.938 -4.027 1.874 1 95.94 109 ARG A O 1
ATOM 803 N N . CYS A 1 110 ? 3.797 -2.182 2.076 1 96.06 110 CYS A N 1
ATOM 804 C CA . CYS A 1 110 ? 2.852 -2.533 1.022 1 96.06 110 CYS A CA 1
ATOM 805 C C . CYS A 1 110 ? 3.564 -2.715 -0.312 1 96.06 110 CYS A C 1
ATOM 807 O O . CYS A 1 110 ? 3.303 -3.678 -1.034 1 96.06 110 CYS A O 1
ATOM 809 N N . ARG A 1 111 ? 4.441 -1.821 -0.569 1 95.19 111 ARG A N 1
ATOM 810 C CA . ARG A 1 111 ? 5.191 -1.906 -1.817 1 95.19 111 ARG A CA 1
ATOM 811 C C . ARG A 1 111 ? 6.051 -3.166 -1.856 1 95.19 111 ARG A C 1
ATOM 813 O O . ARG A 1 111 ? 6.109 -3.852 -2.879 1 95.19 111 ARG A O 1
ATOM 820 N N . LEU A 1 112 ? 6.668 -3.439 -0.772 1 95.94 112 LEU A N 1
ATOM 821 C CA . LEU A 1 112 ? 7.48 -4.645 -0.684 1 95.94 112 LEU A CA 1
ATOM 822 C C . LEU A 1 112 ? 6.625 -5.895 -0.858 1 95.94 112 LEU A C 1
ATOM 824 O O . LEU A 1 112 ? 7.008 -6.82 -1.577 1 95.94 112 LEU A O 1
ATOM 828 N N . ARG A 1 113 ? 5.477 -5.895 -0.213 1 95.19 113 ARG A N 1
ATOM 829 C CA . ARG A 1 113 ? 4.57 -7.035 -0.317 1 95.19 113 ARG A CA 1
ATOM 830 C C . ARG A 1 113 ? 4.074 -7.211 -1.748 1 95.19 113 ARG A C 1
ATOM 832 O O . ARG A 1 113 ? 3.963 -8.336 -2.238 1 95.19 113 ARG A O 1
ATOM 839 N N . LEU A 1 114 ? 3.768 -6.203 -2.346 1 95 114 LEU A N 1
ATOM 840 C CA . LEU A 1 114 ? 3.344 -6.254 -3.74 1 95 114 LEU A CA 1
ATOM 841 C C . LEU A 1 114 ? 4.426 -6.879 -4.617 1 95 114 LEU A C 1
ATOM 843 O O . LEU A 1 114 ? 4.129 -7.715 -5.473 1 95 114 LEU A O 1
ATOM 847 N N . GLU A 1 115 ? 5.637 -6.492 -4.391 1 95.44 115 GLU A N 1
ATOM 848 C CA . GLU A 1 115 ? 6.758 -7.043 -5.145 1 95.44 115 GLU A CA 1
ATOM 849 C C . GLU A 1 115 ? 6.91 -8.539 -4.891 1 95.44 115 GLU A C 1
ATOM 851 O O . GLU A 1 115 ? 7.129 -9.32 -5.824 1 95.44 115 GLU A O 1
ATOM 856 N N . GLN A 1 116 ? 6.824 -8.898 -3.693 1 94.56 116 GLN A N 1
ATOM 857 C CA . GLN A 1 116 ? 6.957 -10.305 -3.318 1 94.56 116 GLN A CA 1
ATOM 858 C C . GLN A 1 116 ? 5.855 -11.148 -3.951 1 94.56 116 GLN A C 1
ATOM 860 O O . GLN A 1 116 ? 6.125 -12.234 -4.48 1 94.56 116 GLN A O 1
ATOM 865 N N . LEU A 1 117 ? 4.684 -10.664 -3.9 1 95 117 LEU A N 1
ATOM 866 C CA . LEU A 1 117 ? 3.553 -11.398 -4.457 1 95 117 LEU A CA 1
ATOM 867 C C . LEU A 1 117 ? 3.668 -11.508 -5.973 1 95 117 LEU A C 1
ATOM 869 O O . LEU A 1 117 ? 3.338 -12.547 -6.551 1 95 117 LEU A O 1
ATOM 873 N N . THR A 1 118 ? 4.148 -10.445 -6.555 1 94.31 118 THR A N 1
ATOM 874 C CA . THR A 1 118 ? 4.348 -10.484 -8 1 94.31 118 THR A CA 1
ATOM 875 C C . THR A 1 118 ? 5.406 -11.516 -8.375 1 94.31 118 THR A C 1
ATOM 877 O O . THR A 1 118 ? 5.223 -12.281 -9.32 1 94.31 118 THR A O 1
ATOM 880 N N . ALA A 1 119 ? 6.465 -11.578 -7.66 1 94.81 119 ALA A N 1
ATOM 881 C CA . ALA A 1 119 ? 7.512 -12.562 -7.898 1 94.81 119 ALA A CA 1
ATOM 882 C C . ALA A 1 119 ? 6.984 -13.984 -7.711 1 94.81 119 ALA A C 1
ATOM 884 O O . ALA A 1 119 ? 7.324 -14.891 -8.477 1 94.81 119 ALA A O 1
ATOM 885 N N . ALA A 1 120 ? 6.195 -14.141 -6.676 1 95.06 120 ALA A N 1
ATOM 886 C CA . ALA A 1 120 ? 5.594 -15.445 -6.422 1 95.06 120 ALA A CA 1
ATOM 887 C C . ALA A 1 120 ? 4.668 -15.859 -7.562 1 95.06 120 ALA A C 1
ATOM 889 O O . ALA A 1 120 ? 4.648 -17.016 -7.965 1 95.06 120 ALA A O 1
ATOM 890 N N . LEU A 1 121 ? 3.953 -14.93 -8.062 1 94.31 121 LEU A N 1
ATOM 891 C CA . LEU A 1 121 ? 3.076 -15.195 -9.195 1 94.31 121 LEU A CA 1
ATOM 892 C C . LEU A 1 121 ? 3.877 -15.656 -10.406 1 94.31 121 LEU A C 1
ATOM 894 O O . LEU A 1 121 ? 3.488 -16.609 -11.086 1 94.31 121 LEU A O 1
ATOM 898 N N . GLU A 1 122 ? 4.977 -15.008 -10.625 1 94.06 122 GLU A N 1
ATOM 899 C CA . GLU A 1 122 ? 5.852 -15.383 -11.734 1 94.06 122 GLU A CA 1
ATOM 900 C C . GLU A 1 122 ? 6.383 -16.797 -11.562 1 94.06 122 GLU A C 1
ATOM 902 O O . GLU A 1 122 ? 6.48 -17.562 -12.531 1 94.06 122 GLU A O 1
ATOM 907 N N . THR A 1 123 ? 6.684 -17.109 -10.391 1 93.62 123 THR A N 1
ATOM 908 C CA . THR A 1 123 ? 7.215 -18.422 -10.078 1 93.62 123 THR A CA 1
ATOM 909 C C . THR A 1 123 ? 6.16 -19.5 -10.305 1 93.62 123 THR A C 1
ATOM 911 O O . THR A 1 123 ? 6.461 -20.578 -10.828 1 93.62 123 THR A O 1
ATOM 914 N N . LEU A 1 124 ? 4.934 -19.234 -9.961 1 93.75 124 LEU A N 1
ATOM 915 C CA . LEU A 1 124 ? 3.873 -20.234 -10.023 1 93.75 124 LEU A CA 1
ATOM 916 C C . LEU A 1 124 ? 3.305 -20.344 -11.43 1 93.75 124 LEU A C 1
ATOM 918 O O . LEU A 1 124 ? 2.729 -21.375 -11.797 1 93.75 124 LEU A O 1
ATOM 922 N N . ALA A 1 125 ? 3.434 -19.281 -12.18 1 93.56 125 ALA A N 1
ATOM 923 C CA . ALA A 1 125 ? 2.928 -19.312 -13.547 1 93.56 125 ALA A CA 1
ATOM 924 C C . ALA A 1 125 ? 3.648 -20.375 -14.375 1 93.56 125 ALA A C 1
ATOM 926 O O . ALA A 1 125 ? 4.832 -20.641 -14.156 1 93.56 125 ALA A O 1
ATOM 927 N N . PHE A 1 126 ? 2.912 -21.031 -15.297 1 90.81 126 PHE A N 1
ATOM 928 C CA . PHE A 1 126 ? 3.533 -22.047 -16.141 1 90.81 126 PHE A CA 1
ATOM 929 C C . PHE A 1 126 ? 4.617 -21.438 -17.016 1 90.81 126 PHE A C 1
ATOM 931 O O . PHE A 1 126 ? 4.531 -20.266 -17.391 1 90.81 126 PHE A O 1
ATOM 938 N N . ARG A 1 127 ? 5.609 -22.234 -17.297 1 87.81 127 ARG A N 1
ATOM 939 C CA . ARG A 1 127 ? 6.652 -21.828 -18.234 1 87.81 127 ARG A CA 1
ATOM 940 C C . ARG A 1 127 ? 6.195 -22.016 -19.672 1 87.81 127 ARG A C 1
ATOM 942 O O . ARG A 1 127 ? 5.75 -23.094 -20.062 1 87.81 127 ARG A O 1
ATOM 949 N N . PRO A 1 128 ? 6.309 -20.953 -20.391 1 91 128 PRO A N 1
ATOM 950 C CA . PRO A 1 128 ? 5.828 -21.062 -21.766 1 91 128 PRO A CA 1
ATOM 951 C C . PRO A 1 128 ? 6.512 -22.188 -22.547 1 91 128 PRO A C 1
ATOM 953 O O . PRO A 1 128 ? 7.715 -22.406 -22.391 1 91 128 PRO A O 1
ATOM 956 N N . LEU A 1 129 ? 5.707 -22.922 -23.312 1 90.06 129 LEU A N 1
ATOM 957 C CA . LEU A 1 129 ? 6.211 -24.016 -24.156 1 90.06 129 LEU A CA 1
ATOM 958 C C . LEU A 1 129 ? 6.91 -23.469 -25.391 1 90.06 129 LEU A C 1
ATOM 960 O O . LEU A 1 129 ? 6.5 -22.438 -25.938 1 90.06 129 LEU A O 1
ATOM 964 N N . ARG A 1 130 ? 7.965 -24.109 -25.828 1 88.12 130 ARG A N 1
ATOM 965 C CA . ARG A 1 130 ? 8.742 -23.672 -26.984 1 88.12 130 ARG A CA 1
ATOM 966 C C . ARG A 1 130 ? 8.094 -24.109 -28.281 1 88.12 130 ARG A C 1
ATOM 968 O O . ARG A 1 130 ? 8.414 -23.594 -29.359 1 88.12 130 ARG A O 1
ATOM 975 N N . GLN A 1 131 ? 7.246 -25.094 -28.188 1 87.94 131 GLN A N 1
ATOM 976 C CA . GLN A 1 131 ? 6.516 -25.609 -29.328 1 87.94 131 GLN A CA 1
ATOM 977 C C . GLN A 1 131 ? 5.008 -25.438 -29.156 1 87.94 131 GLN A C 1
ATOM 979 O O . GLN A 1 131 ? 4.527 -25.297 -28.031 1 87.94 131 GLN A O 1
ATOM 984 N N . PRO A 1 132 ? 4.363 -25.344 -30.328 1 90.69 132 PRO A N 1
ATOM 985 C CA . PRO A 1 132 ? 2.904 -25.281 -30.203 1 90.69 132 PRO A CA 1
ATOM 986 C C . PRO A 1 132 ? 2.312 -26.5 -29.516 1 90.69 132 PRO A C 1
ATOM 988 O O . PRO A 1 132 ? 2.98 -27.531 -29.406 1 90.69 132 PRO A O 1
ATOM 991 N N . ILE A 1 133 ? 1.137 -26.328 -29.078 1 92.25 133 ILE A N 1
ATOM 992 C CA . ILE A 1 133 ? 0.469 -27.406 -28.359 1 92.25 133 ILE A CA 1
ATOM 993 C C . ILE A 1 133 ? -0.105 -28.406 -29.344 1 92.25 133 ILE A C 1
ATOM 995 O O . ILE A 1 133 ? -0.981 -28.078 -30.141 1 92.25 133 ILE A O 1
ATOM 999 N N . ARG A 1 134 ? 0.543 -29.688 -29.312 1 89.75 134 ARG A N 1
ATOM 1000 C CA . ARG A 1 134 ? 0.113 -30.734 -30.234 1 89.75 134 ARG A CA 1
ATOM 1001 C C . ARG A 1 134 ? -0.288 -32 -29.469 1 89.75 134 ARG A C 1
ATOM 1003 O O . ARG A 1 134 ? -0.851 -32.938 -30.062 1 89.75 134 ARG A O 1
ATOM 1010 N N . LYS A 1 135 ? -0.015 -31.969 -28.234 1 86.81 135 LYS A N 1
ATOM 1011 C CA . LYS A 1 135 ? -0.311 -33.125 -27.406 1 86.81 135 LYS A CA 1
ATOM 1012 C C . LYS A 1 135 ? -1.176 -32.75 -26.203 1 86.81 135 LYS A C 1
ATOM 1014 O O . LYS A 1 135 ? -1.077 -31.641 -25.703 1 86.81 135 LYS A O 1
ATOM 1019 N N . PRO A 1 136 ? -1.951 -33.719 -25.75 1 85.31 136 PRO A N 1
ATOM 1020 C CA . PRO A 1 136 ? -2.869 -33.406 -24.641 1 85.31 136 PRO A CA 1
ATOM 1021 C C . PRO A 1 136 ? -2.143 -33.031 -23.359 1 85.31 136 PRO A C 1
ATOM 1023 O O . PRO A 1 136 ? -2.607 -32.125 -22.625 1 85.31 136 PRO A O 1
ATOM 1026 N N . TRP A 1 137 ? -1.017 -33.594 -23.156 1 82.06 137 TRP A N 1
ATOM 1027 C CA . TRP A 1 137 ? -0.322 -33.312 -21.906 1 82.06 137 TRP A CA 1
ATOM 1028 C C . TRP A 1 137 ? 0.182 -31.875 -21.875 1 82.06 137 TRP A C 1
ATOM 1030 O O . TRP A 1 137 ? 0.275 -31.266 -20.812 1 82.06 137 TRP A O 1
ATOM 1040 N N . GLN A 1 138 ? 0.431 -31.297 -22.984 1 88.12 138 GLN A N 1
ATOM 1041 C CA . GLN A 1 138 ? 0.865 -29.906 -23.062 1 88.12 138 GLN A CA 1
ATOM 1042 C C . GLN A 1 138 ? -0.271 -28.953 -22.703 1 88.12 138 GLN A C 1
ATOM 1044 O O . GLN A 1 138 ? -0.06 -27.969 -21.984 1 88.12 138 GLN A O 1
ATOM 1049 N N . ALA A 1 139 ? -1.417 -29.297 -23.203 1 90.62 139 ALA A N 1
ATOM 1050 C CA . ALA A 1 139 ? -2.592 -28.469 -22.922 1 90.62 139 ALA A CA 1
ATOM 1051 C C . ALA A 1 139 ? -2.977 -28.531 -21.453 1 90.62 139 ALA A C 1
ATOM 1053 O O . ALA A 1 139 ? -3.297 -27.5 -20.844 1 90.62 139 ALA A O 1
ATOM 1054 N N . THR A 1 140 ? -2.926 -29.719 -20.891 1 88.06 140 THR A N 1
ATOM 1055 C CA . THR A 1 140 ? -3.275 -29.875 -19.484 1 88.06 140 THR A CA 1
ATOM 1056 C C . THR A 1 140 ? -2.248 -29.203 -18.594 1 88.06 140 THR A C 1
ATOM 1058 O O . THR A 1 140 ? -2.594 -28.672 -17.531 1 88.06 140 THR A O 1
ATOM 1061 N N . TYR A 1 141 ? -1.023 -29.188 -19.016 1 86.62 141 TYR A N 1
ATOM 1062 C CA . TYR A 1 141 ? 0.037 -28.484 -18.297 1 86.62 141 TYR A CA 1
ATOM 1063 C C . TYR A 1 141 ? -0.243 -26.984 -18.234 1 86.62 141 TYR A C 1
ATOM 1065 O O . TYR A 1 141 ? -0.164 -26.375 -17.172 1 86.62 141 TYR A O 1
ATOM 1073 N N . VAL A 1 142 ? -0.596 -26.422 -19.328 1 91.88 142 VAL A N 1
ATOM 1074 C CA . VAL A 1 142 ? -0.821 -24.984 -19.438 1 91.88 142 VAL A CA 1
ATOM 1075 C C . VAL A 1 142 ? -2.016 -24.578 -18.578 1 91.88 142 VAL A C 1
ATOM 1077 O O . VAL A 1 142 ? -1.989 -23.531 -17.922 1 91.88 142 VAL A O 1
ATOM 1080 N N . LEU A 1 143 ? -3.008 -25.406 -18.531 1 92.06 143 LEU A N 1
ATOM 1081 C CA . LEU A 1 143 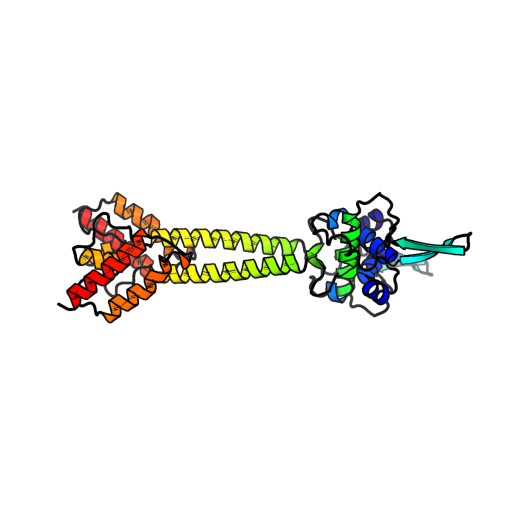? -4.23 -25.078 -17.812 1 92.06 143 LEU A CA 1
ATOM 1082 C C . LEU A 1 143 ? -4.152 -25.547 -16.359 1 92.06 143 LEU A C 1
ATOM 1084 O O . LEU A 1 143 ? -5.039 -25.25 -15.562 1 92.06 143 LEU A O 1
ATOM 1088 N N . GLY A 1 144 ? -3.143 -26.359 -16.062 1 88 144 GLY A N 1
ATOM 1089 C CA . GLY A 1 144 ? -2.914 -26.781 -14.688 1 88 144 GLY A CA 1
ATOM 1090 C C . GLY A 1 144 ? -3.783 -27.969 -14.281 1 88 144 GLY A C 1
ATOM 1091 O O . GLY A 1 144 ? -4.172 -28.078 -13.117 1 88 144 GLY A O 1
ATOM 1092 N N . PHE A 1 145 ? -4.113 -28.766 -15.164 1 82.19 145 PHE A N 1
ATOM 1093 C CA . PHE A 1 145 ? -4.898 -29.953 -14.836 1 82.19 145 PHE A CA 1
ATOM 1094 C C . PHE A 1 145 ? -3.99 -31.125 -14.469 1 82.19 145 PHE A C 1
ATOM 1096 O O . PHE A 1 145 ? -2.854 -31.203 -14.938 1 82.19 145 PHE A O 1
ATOM 1103 N N . THR A 1 146 ? -4.465 -32 -13.523 1 74.44 146 THR A N 1
ATOM 1104 C CA . THR A 1 146 ? -3.709 -33.188 -13.117 1 74.44 146 THR A CA 1
ATOM 1105 C C . THR A 1 146 ? -4.016 -34.375 -14.023 1 74.44 146 THR A C 1
ATOM 1107 O O . THR A 1 146 ? -3.252 -35.312 -14.078 1 74.44 146 THR A O 1
ATOM 1110 N N . HIS A 1 147 ? -5.238 -34.375 -14.617 1 70.94 147 HIS A N 1
ATOM 1111 C CA . HIS A 1 147 ? -5.633 -35.5 -15.453 1 70.94 147 HIS A CA 1
ATOM 1112 C C . HIS A 1 147 ? -5.883 -35.062 -16.891 1 70.94 147 HIS A C 1
ATOM 1114 O O . HIS A 1 147 ? -6.355 -33.969 -17.141 1 70.94 147 HIS A O 1
ATOM 1120 N N . GLU A 1 148 ? -5.332 -35.875 -17.766 1 59.44 148 GLU A N 1
ATOM 1121 C CA . GLU A 1 148 ? -5.398 -35.594 -19.203 1 59.44 148 GLU A CA 1
ATOM 1122 C C . GLU A 1 148 ? -6.746 -36.031 -19.781 1 59.44 148 GLU A C 1
ATOM 1124 O O . GLU A 1 148 ? -7.16 -35.5 -20.828 1 59.44 148 GLU A O 1
ATOM 1129 N N . TRP A 1 149 ? -7.371 -36.938 -19.062 1 62.84 149 TRP A N 1
ATOM 1130 C CA . TRP A 1 149 ? -8.523 -37.531 -19.734 1 62.84 149 TRP A CA 1
ATOM 1131 C C . TRP A 1 149 ? -9.805 -37.312 -18.938 1 62.84 149 TRP A C 1
ATOM 1133 O O . TRP A 1 149 ? -9.758 -37.125 -17.719 1 62.84 149 TRP A O 1
ATOM 1143 N N . GLY A 1 150 ? -10.812 -37.125 -19.703 1 69.69 150 GLY A N 1
ATOM 1144 C CA . GLY A 1 150 ? -12.141 -37.031 -19.125 1 69.69 150 GLY A CA 1
ATOM 1145 C C . GLY A 1 150 ? -12.484 -35.625 -18.656 1 69.69 150 GLY A C 1
ATOM 1146 O O . GLY A 1 150 ? -13.25 -35.438 -17.703 1 69.69 150 GLY A O 1
ATOM 1147 N N . LEU A 1 151 ? -11.797 -34.75 -19.219 1 79.5 151 LEU A N 1
ATOM 1148 C CA . LEU A 1 151 ? -12.102 -33.375 -18.828 1 79.5 151 LEU A CA 1
ATOM 1149 C C . LEU A 1 151 ? -13.406 -32.906 -19.469 1 79.5 151 LEU A C 1
ATOM 1151 O O . LEU A 1 151 ? -13.695 -33.25 -20.625 1 79.5 151 LEU A O 1
ATOM 1155 N N . ASP A 1 152 ? -14.273 -32.375 -18.672 1 86.81 152 ASP A N 1
ATOM 1156 C CA . ASP A 1 152 ? -15.523 -31.734 -19.094 1 86.81 152 ASP A CA 1
ATOM 1157 C C . ASP A 1 152 ? -15.266 -30.344 -19.688 1 86.81 152 ASP A C 1
ATOM 1159 O O . ASP A 1 152 ? -14.461 -29.578 -19.156 1 86.81 152 ASP A O 1
ATOM 1163 N N . PRO A 1 153 ? -15.891 -30.203 -20.969 1 90.56 153 PRO A N 1
ATOM 1164 C CA . PRO A 1 153 ? -15.727 -28.875 -21.578 1 90.56 153 PRO A CA 1
ATOM 1165 C C . PRO A 1 153 ? -16.031 -27.734 -20.594 1 90.56 153 PRO A C 1
ATOM 1167 O O . PRO A 1 153 ? -15.391 -26.688 -20.656 1 90.56 153 PRO A O 1
ATOM 1170 N N . GLN A 1 154 ? -16.891 -27.875 -19.75 1 93.12 154 GLN A N 1
ATOM 1171 C CA . GLN A 1 154 ? -17.266 -26.844 -18.781 1 93.12 154 GLN A CA 1
ATOM 1172 C C . GLN A 1 154 ? -16.109 -26.562 -17.828 1 93.12 154 GLN A C 1
ATOM 1174 O O . GLN A 1 154 ? -15.859 -25.406 -17.453 1 93.12 154 GLN A O 1
ATOM 1179 N N . VAL A 1 155 ? -15.461 -27.594 -17.438 1 90.88 155 VAL A N 1
ATOM 1180 C CA . VAL A 1 155 ? -14.344 -27.469 -16.5 1 90.88 155 VAL A CA 1
ATOM 1181 C C . VAL A 1 155 ? -13.18 -26.75 -17.188 1 90.88 155 VAL A C 1
ATOM 1183 O O . VAL A 1 155 ? -12.547 -25.875 -16.594 1 90.88 155 VAL A O 1
ATOM 1186 N N . VAL A 1 156 ? -12.961 -27.094 -18.438 1 92.75 156 VAL A N 1
ATOM 1187 C CA . VAL A 1 156 ? -11.891 -26.469 -19.219 1 92.75 156 VAL A CA 1
ATOM 1188 C C . VAL A 1 156 ? -12.156 -24.984 -19.375 1 92.75 156 VAL A C 1
ATOM 1190 O O . VAL A 1 156 ? -11.266 -24.156 -19.125 1 92.75 156 VAL A O 1
ATOM 1193 N N . ASN A 1 157 ? -13.391 -24.641 -19.75 1 94.44 157 ASN A N 1
ATOM 1194 C CA . ASN A 1 157 ? -13.758 -23.234 -19.922 1 94.44 157 ASN A CA 1
ATOM 1195 C C . ASN A 1 157 ? -13.664 -22.469 -18.609 1 94.44 157 ASN A C 1
ATOM 1197 O O . ASN A 1 157 ? -13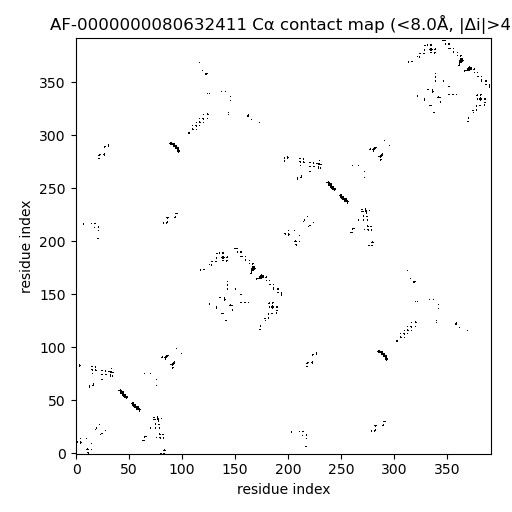.203 -21.328 -18.594 1 94.44 157 ASN A O 1
ATOM 1201 N N . SER A 1 158 ? -14.133 -23.047 -17.547 1 94.38 158 SER A N 1
ATOM 1202 C CA . SER A 1 158 ? -14.07 -22.406 -16.25 1 94.38 158 SER A CA 1
ATOM 1203 C C . SER A 1 158 ? -12.633 -22.109 -15.836 1 94.38 158 SER A C 1
ATOM 1205 O O . SER A 1 158 ? -12.328 -21.016 -15.352 1 94.38 158 SER A O 1
ATOM 1207 N N . ARG A 1 159 ? -11.805 -23.062 -16.047 1 93.25 159 ARG A N 1
ATOM 1208 C CA . ARG A 1 159 ? -10.398 -22.891 -15.703 1 93.25 159 ARG A CA 1
ATOM 1209 C C . ARG A 1 159 ? -9.758 -21.781 -16.547 1 93.25 159 ARG A C 1
ATOM 1211 O O . ARG A 1 159 ? -8.984 -20.969 -16.031 1 93.25 159 ARG A O 1
ATOM 1218 N N . PHE A 1 160 ? -10.117 -21.766 -17.797 1 95 160 PHE A N 1
ATOM 1219 C CA . PHE A 1 160 ? -9.633 -20.703 -18.672 1 95 160 PHE A CA 1
ATOM 1220 C C . PHE A 1 160 ? -10.07 -19.344 -18.141 1 95 160 PHE A C 1
ATOM 1222 O O . PHE A 1 160 ? -9.266 -18.406 -18.078 1 95 160 PHE A O 1
ATOM 1229 N N . ARG A 1 161 ? -11.219 -19.25 -17.734 1 95.25 161 ARG A N 1
ATOM 1230 C CA . ARG A 1 161 ? -11.766 -17.984 -17.266 1 95.25 161 ARG A CA 1
ATOM 1231 C C . ARG A 1 161 ? -11.078 -17.547 -15.977 1 95.25 161 ARG A C 1
ATOM 1233 O O . ARG A 1 161 ? -10.953 -16.344 -15.719 1 95.25 161 ARG A O 1
ATOM 1240 N N . THR A 1 162 ? -10.695 -18.469 -15.227 1 93.88 162 THR A N 1
ATOM 1241 C CA . THR A 1 162 ? -10.039 -18.125 -13.961 1 93.88 162 THR A CA 1
ATOM 1242 C C . THR A 1 162 ? -8.586 -17.734 -14.195 1 93.88 162 THR A C 1
ATOM 1244 O O . THR A 1 162 ? -8.047 -16.891 -13.484 1 93.88 162 THR A O 1
ATOM 1247 N N . LEU A 1 163 ? -7.957 -18.281 -15.203 1 95.19 163 LEU A N 1
ATOM 1248 C CA . LEU A 1 163 ? -6.539 -18.047 -15.453 1 95.19 163 LEU A CA 1
ATOM 1249 C C . LEU A 1 163 ? -6.34 -16.844 -16.359 1 95.19 163 LEU A C 1
ATOM 1251 O O . LEU A 1 163 ? -5.363 -16.109 -16.203 1 95.19 163 LEU A O 1
ATOM 1255 N N . ALA A 1 164 ? -7.246 -16.625 -17.234 1 94.81 164 ALA A N 1
ATOM 1256 C CA . ALA A 1 164 ? -7.098 -15.625 -18.281 1 94.81 164 ALA A CA 1
ATOM 1257 C C . ALA A 1 164 ? -6.863 -14.242 -17.688 1 94.81 164 ALA A C 1
ATOM 1259 O O . ALA A 1 164 ? -5.953 -13.523 -18.094 1 94.81 164 ALA A O 1
ATOM 1260 N N . PRO A 1 165 ? -7.605 -13.922 -16.688 1 94.06 165 PRO A N 1
ATOM 1261 C CA . PRO A 1 165 ? -7.414 -12.586 -16.109 1 94.06 165 PRO A CA 1
ATOM 1262 C C . PRO A 1 165 ? -6.016 -12.391 -15.523 1 94.06 165 PRO A C 1
ATOM 1264 O O . PRO A 1 165 ? -5.555 -11.258 -15.375 1 94.06 165 PRO A O 1
ATOM 1267 N N . ILE A 1 166 ? -5.34 -13.375 -15.172 1 95.31 166 ILE A N 1
ATOM 1268 C CA . ILE A 1 166 ? -4.016 -13.281 -14.57 1 95.31 166 ILE A CA 1
ATOM 1269 C C . ILE A 1 166 ? -2.992 -12.891 -15.633 1 95.31 166 ILE A C 1
ATOM 1271 O O . ILE A 1 166 ? -2.086 -12.102 -15.367 1 95.31 166 ILE A O 1
ATOM 1275 N N . PHE A 1 167 ? -3.227 -13.375 -16.844 1 95 167 PHE A N 1
ATOM 1276 C CA . PHE A 1 167 ? -2.223 -13.188 -17.891 1 95 167 PHE A CA 1
ATOM 1277 C C . PHE A 1 167 ? -2.629 -12.078 -18.844 1 95 167 PHE A C 1
ATOM 1279 O O . PHE A 1 167 ? -1.841 -11.664 -19.703 1 95 167 PHE A O 1
ATOM 1286 N N . HIS A 1 168 ? -3.797 -11.609 -18.625 1 89.06 168 HIS A N 1
ATOM 1287 C CA . HIS A 1 168 ? -4.309 -10.617 -19.562 1 89.06 168 HIS A CA 1
ATOM 1288 C C . HIS A 1 168 ? -3.605 -9.273 -19.375 1 89.06 168 HIS A C 1
ATOM 1290 O O . HIS A 1 168 ? -3.377 -8.836 -18.25 1 89.06 168 HIS A O 1
ATOM 1296 N N . PRO A 1 169 ? -3.389 -8.555 -20.406 1 81.44 169 PRO A N 1
ATOM 1297 C CA . PRO A 1 169 ? -2.672 -7.273 -20.344 1 81.44 169 PRO A CA 1
ATOM 1298 C C . PRO A 1 169 ? -3.416 -6.211 -19.547 1 81.44 169 PRO A C 1
ATOM 1300 O O . PRO A 1 169 ? -2.791 -5.32 -18.969 1 81.44 169 PRO A O 1
ATOM 1303 N N . ASP A 1 170 ? -4.672 -6.336 -19.438 1 81.94 170 ASP A N 1
ATOM 1304 C CA . ASP A 1 170 ? -5.465 -5.27 -18.828 1 81.94 170 ASP A CA 1
ATOM 1305 C C . ASP A 1 170 ? -5.527 -5.426 -17.312 1 81.94 170 ASP A C 1
ATOM 1307 O O . ASP A 1 170 ? -5.953 -4.508 -16.609 1 81.94 170 ASP A O 1
ATOM 1311 N N . THR A 1 171 ? -5.242 -6.559 -16.781 1 79.62 171 THR A N 1
ATOM 1312 C CA . THR A 1 171 ? -5.445 -6.777 -15.359 1 79.62 171 THR A CA 1
ATOM 1313 C C . THR A 1 171 ? -4.266 -6.246 -14.555 1 79.62 171 THR A C 1
ATOM 1315 O O . THR A 1 171 ? -4.414 -5.891 -13.383 1 79.62 171 THR A O 1
ATOM 1318 N N . GLY A 1 172 ? -3.125 -6.137 -15.227 1 78.56 172 GLY A N 1
ATOM 1319 C CA . GLY A 1 172 ? -1.949 -5.617 -14.547 1 78.56 172 GLY A CA 1
ATOM 1320 C C . GLY A 1 172 ? -1.349 -6.602 -13.555 1 78.56 172 GLY A C 1
ATOM 1321 O O . GLY A 1 172 ? -0.611 -6.207 -12.648 1 78.56 172 GLY A O 1
ATOM 1322 N N . LEU A 1 173 ? -1.681 -7.816 -13.531 1 91.38 173 LEU A N 1
ATOM 1323 C CA . LEU A 1 173 ? -1.063 -8.82 -12.672 1 91.38 173 LEU A CA 1
ATOM 1324 C C . LEU A 1 173 ? 0.193 -9.391 -13.328 1 91.38 173 LEU A C 1
ATOM 1326 O O . LEU A 1 173 ? 1.23 -8.727 -13.367 1 91.38 173 LEU A O 1
ATOM 1330 N N . LEU A 1 174 ? 0.115 -10.5 -13.961 1 90.81 174 LEU A N 1
ATOM 1331 C CA . LEU A 1 174 ? 1.229 -11.062 -14.719 1 90.81 174 LEU A CA 1
ATOM 1332 C C . LEU A 1 174 ? 0.958 -10.992 -16.219 1 90.81 174 LEU A C 1
ATOM 1334 O O . LEU A 1 174 ? 0.785 -12.023 -16.859 1 90.81 174 LEU A O 1
ATOM 1338 N N . SER A 1 175 ? 0.937 -9.859 -16.703 1 89.25 175 SER A N 1
ATOM 1339 C CA . SER A 1 175 ? 0.638 -9.656 -18.125 1 89.25 175 SER A CA 1
ATOM 1340 C C . SER A 1 175 ? 1.687 -10.312 -19 1 89.25 175 SER A C 1
ATOM 1342 O O . SER A 1 175 ? 2.879 -10.031 -18.891 1 89.25 175 SER A O 1
ATOM 1344 N N . SER A 1 176 ? 1.23 -11.297 -19.797 1 92.44 176 SER A N 1
ATOM 1345 C CA . SER A 1 176 ? 2.104 -12.031 -20.703 1 92.44 176 SER A CA 1
ATOM 1346 C C . SER A 1 176 ? 1.356 -12.445 -21.969 1 92.44 176 SER A C 1
ATOM 1348 O O . SER A 1 176 ? 0.467 -13.297 -21.922 1 92.44 176 SER A O 1
ATOM 1350 N N . ALA A 1 177 ? 1.742 -11.883 -23 1 91.25 177 ALA A N 1
ATOM 1351 C CA . ALA A 1 177 ? 1.111 -12.211 -24.281 1 91.25 177 ALA A CA 1
ATOM 1352 C C . ALA A 1 177 ? 1.354 -13.672 -24.656 1 91.25 177 ALA A C 1
ATOM 1354 O O . ALA A 1 177 ? 0.462 -14.344 -25.172 1 91.25 177 ALA A O 1
ATOM 1355 N N . GLU A 1 178 ? 2.555 -14.094 -24.438 1 93.12 178 GLU A N 1
ATOM 1356 C CA . GLU A 1 178 ? 2.92 -15.477 -24.734 1 93.12 178 GLU A CA 1
ATOM 1357 C C . GLU A 1 178 ? 2.082 -16.469 -23.922 1 93.12 178 GLU A C 1
ATOM 1359 O O . GLU A 1 178 ? 1.526 -17.422 -24.484 1 93.12 178 GLU A O 1
ATOM 1364 N N . ARG A 1 179 ? 1.94 -16.281 -22.672 1 94.56 179 ARG A N 1
ATOM 1365 C CA . ARG A 1 179 ? 1.148 -17.172 -21.828 1 94.56 179 ARG A CA 1
ATOM 1366 C C . ARG A 1 179 ? -0.328 -17.109 -22.203 1 94.56 179 ARG A C 1
ATOM 1368 O O . ARG A 1 179 ? -1.016 -18.125 -22.203 1 94.56 179 ARG A O 1
ATOM 1375 N N . MET A 1 180 ? -0.782 -15.914 -22.484 1 94.62 180 MET A N 1
ATOM 1376 C CA . MET A 1 180 ? -2.178 -15.773 -22.891 1 94.62 180 MET A CA 1
ATOM 1377 C C . MET A 1 180 ? -2.457 -16.547 -24.172 1 94.62 180 MET A C 1
ATOM 1379 O O . MET A 1 180 ? -3.471 -17.25 -24.266 1 94.62 180 MET A O 1
ATOM 1383 N N . SER A 1 181 ? -1.543 -16.469 -25.109 1 95.19 181 SER A N 1
ATOM 1384 C CA . SER A 1 181 ? -1.692 -17.188 -26.375 1 95.19 181 SER A CA 1
ATOM 1385 C C . SER A 1 181 ? -1.722 -18.688 -26.156 1 95.19 181 SER A C 1
ATOM 1387 O O . SER A 1 181 ? -2.572 -19.391 -26.703 1 95.19 181 SER A O 1
ATOM 1389 N N . GLN A 1 182 ? -0.848 -19.156 -25.391 1 96.06 182 GLN A N 1
ATOM 1390 C CA . GLN A 1 182 ? -0.773 -20.594 -25.125 1 96.06 182 GLN A CA 1
ATOM 1391 C C . GLN A 1 182 ? -1.979 -21.062 -24.328 1 96.06 182 GLN A C 1
ATOM 1393 O O . GLN A 1 182 ? -2.439 -22.203 -24.5 1 96.06 182 GLN A O 1
ATOM 1398 N N . LEU A 1 183 ? -2.467 -20.25 -23.469 1 95.81 183 LEU A N 1
ATOM 1399 C CA . LEU A 1 183 ? -3.684 -20.562 -22.734 1 95.81 183 LEU A CA 1
ATOM 1400 C C . LEU A 1 183 ? -4.859 -20.766 -23.688 1 95.81 183 LEU A C 1
ATOM 1402 O O . LEU A 1 183 ? -5.613 -21.734 -23.562 1 95.81 183 LEU A O 1
ATOM 1406 N N . LEU A 1 184 ? -4.992 -19.859 -24.562 1 96.25 184 LEU A N 1
ATOM 1407 C CA . LEU A 1 184 ? -6.047 -19.953 -25.578 1 96.25 184 LEU A CA 1
ATOM 1408 C C . LEU A 1 184 ? -5.871 -21.203 -26.422 1 96.25 184 LEU A C 1
ATOM 1410 O O . LEU A 1 184 ? -6.84 -21.922 -26.688 1 96.25 184 LEU A O 1
ATOM 1414 N N . GLU A 1 185 ? -4.641 -21.422 -26.844 1 96.75 185 GLU A N 1
ATOM 1415 C CA . GLU A 1 185 ? -4.332 -22.625 -27.625 1 96.75 185 GLU A CA 1
ATOM 1416 C C . GLU A 1 185 ? -4.699 -23.891 -26.859 1 96.75 185 GLU A C 1
ATOM 1418 O O . GLU A 1 185 ? -5.289 -24.812 -27.422 1 96.75 185 GLU A O 1
ATOM 1423 N N . ALA A 1 186 ? -4.383 -23.891 -25.641 1 94.88 186 ALA A N 1
ATOM 1424 C CA . ALA A 1 186 ? -4.656 -25.062 -24.797 1 94.88 186 ALA A CA 1
ATOM 1425 C C . ALA A 1 186 ? -6.156 -25.297 -24.672 1 94.88 186 ALA A C 1
ATOM 1427 O O . ALA A 1 186 ? -6.625 -26.438 -24.781 1 94.88 186 ALA A O 1
ATOM 1428 N N . ARG A 1 187 ? -6.871 -24.25 -24.391 1 95.38 187 ARG A N 1
ATOM 1429 C CA . ARG A 1 187 ? -8.32 -24.359 -24.297 1 95.38 187 ARG A CA 1
ATOM 1430 C C . ARG A 1 187 ? -8.922 -24.922 -25.578 1 95.38 187 ARG A C 1
ATOM 1432 O O . ARG A 1 187 ? -9.711 -25.859 -25.531 1 95.38 187 ARG A O 1
ATOM 1439 N N . ASN A 1 188 ? -8.523 -24.391 -26.688 1 95.5 188 ASN A N 1
ATOM 1440 C CA . ASN A 1 188 ? -9.031 -24.828 -27.984 1 95.5 188 ASN A CA 1
ATOM 1441 C C . ASN A 1 188 ? -8.672 -26.281 -28.266 1 95.5 188 ASN A C 1
ATOM 1443 O O . ASN A 1 188 ? -9.5 -27.047 -28.781 1 95.5 188 ASN A O 1
ATOM 1447 N N . PHE A 1 189 ? -7.492 -26.641 -28 1 94.44 189 PHE A N 1
ATOM 1448 C CA . PHE A 1 189 ? -7.027 -28 -28.219 1 94.44 189 PHE A CA 1
ATOM 1449 C C . PHE A 1 189 ? -7.871 -29 -27.422 1 94.44 189 PHE A C 1
ATOM 1451 O O . PHE A 1 189 ? -8.344 -30 -27.969 1 94.44 189 PHE A O 1
ATOM 1458 N N . LEU A 1 190 ? -8.055 -28.734 -26.203 1 91.62 190 LEU A N 1
ATOM 1459 C CA . LEU A 1 190 ? -8.789 -29.672 -25.344 1 91.62 190 LEU A CA 1
ATOM 1460 C C . LEU A 1 190 ? -10.258 -29.734 -25.734 1 91.62 190 LEU A C 1
ATOM 1462 O O . LEU A 1 190 ? -10.867 -30.797 -25.734 1 91.62 190 LEU A O 1
ATOM 1466 N N . LEU A 1 191 ? -10.828 -28.594 -26.109 1 92.69 191 LEU A N 1
ATOM 1467 C CA . LEU A 1 191 ? -12.234 -28.547 -26.5 1 92.69 191 LEU A CA 1
ATOM 1468 C C . LEU A 1 191 ? -12.453 -29.312 -27.797 1 92.69 191 LEU A C 1
ATOM 1470 O O . LEU A 1 191 ? -13.492 -29.953 -27.984 1 92.69 191 LEU A O 1
ATOM 1474 N N . GLN A 1 192 ? -11.484 -29.328 -28.703 1 90.31 192 GLN A N 1
ATOM 1475 C CA . GLN A 1 192 ? -11.578 -30.047 -29.953 1 90.31 192 GLN A CA 1
ATOM 1476 C C . GLN A 1 192 ? -11.43 -31.547 -29.75 1 90.31 192 GLN A C 1
ATOM 1478 O O . GLN A 1 192 ? -12.102 -32.344 -30.406 1 90.31 192 GLN A O 1
ATOM 1483 N N . HIS A 1 193 ? -10.57 -31.938 -28.859 1 81.69 193 HIS A N 1
ATOM 1484 C CA . HIS A 1 193 ? -10.289 -33.344 -28.656 1 81.69 193 HIS A CA 1
ATOM 1485 C C . HIS A 1 193 ? -11.273 -33.969 -27.672 1 81.69 193 HIS A C 1
ATOM 1487 O O . HIS A 1 193 ? -11.406 -35.188 -27.609 1 81.69 193 HIS A O 1
ATOM 1493 N N . LEU A 1 194 ? -11.766 -33.125 -26.734 1 67.88 194 LEU A N 1
ATOM 1494 C CA . LEU A 1 194 ? -12.789 -33.656 -25.844 1 67.88 194 LEU A CA 1
ATOM 1495 C C . LEU A 1 194 ? -14.094 -33.906 -26.594 1 67.88 194 LEU A C 1
ATOM 1497 O O . LEU A 1 194 ? -14.852 -34.812 -26.25 1 67.88 194 LEU A O 1
ATOM 1501 N N . ARG A 1 195 ? -14.547 -33.062 -27.516 1 59.12 195 ARG A N 1
ATOM 1502 C CA . ARG A 1 195 ? -15.758 -33.25 -28.312 1 59.12 195 ARG A CA 1
ATOM 1503 C C . ARG A 1 195 ? -15.609 -34.438 -29.266 1 59.12 195 ARG A C 1
ATOM 1505 O O . ARG A 1 195 ? -16.609 -34.969 -29.766 1 59.12 195 ARG A O 1
ATOM 1512 N N . SER A 1 196 ? -14.367 -34.906 -29.547 1 48 196 SER A N 1
ATOM 1513 C CA . SER A 1 196 ? -14.344 -36.062 -30.469 1 48 196 SER A CA 1
ATOM 1514 C C . SER A 1 196 ? -14.414 -37.375 -29.703 1 48 196 SER A C 1
ATOM 1516 O O . SER A 1 196 ? -13.922 -37.469 -28.562 1 48 196 SER A O 1
ATOM 1518 N N . MET B 1 1 ? 8.719 23.828 25.734 1 76.88 1 MET B N 1
ATOM 1519 C CA . MET B 1 1 ? 7.797 24.938 25.547 1 76.88 1 MET B CA 1
ATOM 1520 C C . MET B 1 1 ? 8.5 26.266 25.766 1 76.88 1 MET B C 1
ATOM 1522 O O . MET B 1 1 ? 8.312 27.203 24.984 1 76.88 1 MET B O 1
ATOM 1526 N N . ASP B 1 2 ? 9.469 26.188 26.75 1 75.25 2 ASP B N 1
ATOM 1527 C CA . ASP B 1 2 ? 10.133 27.469 27.031 1 75.25 2 ASP B CA 1
ATOM 1528 C C . ASP B 1 2 ? 11.062 27.859 25.891 1 75.25 2 ASP B C 1
ATOM 1530 O O . ASP B 1 2 ? 11.125 29.031 25.516 1 75.25 2 ASP B O 1
ATOM 1534 N N . SER B 1 3 ? 11.75 26.875 25.391 1 79.56 3 SER B N 1
ATOM 1535 C CA . SER B 1 3 ? 12.664 27.156 24.281 1 79.56 3 SER B CA 1
ATOM 1536 C C . SER B 1 3 ? 11.906 27.641 23.047 1 79.56 3 SER B C 1
ATOM 1538 O O . SER B 1 3 ? 12.328 28.578 22.391 1 79.56 3 SER B O 1
ATOM 1540 N N . ALA B 1 4 ? 10.797 27.094 22.828 1 82.44 4 ALA B N 1
ATOM 1541 C CA . ALA B 1 4 ? 10 27.469 21.672 1 82.44 4 ALA B CA 1
ATOM 1542 C C . ALA B 1 4 ? 9.414 28.875 21.828 1 82.44 4 ALA B C 1
ATOM 1544 O O . ALA B 1 4 ? 9.398 29.656 20.875 1 82.44 4 ALA B O 1
ATOM 1545 N N . ALA B 1 5 ? 8.977 29.156 22.984 1 81.12 5 ALA B N 1
ATOM 1546 C CA . ALA B 1 5 ? 8.406 30.484 23.25 1 81.12 5 ALA B CA 1
ATOM 1547 C C . ALA B 1 5 ? 9.469 31.562 23.125 1 81.12 5 ALA B C 1
ATOM 1549 O O . ALA B 1 5 ? 9.219 32.625 22.516 1 81.12 5 ALA B O 1
ATOM 1550 N N . THR B 1 6 ? 10.68 31.203 23.625 1 80.56 6 THR B N 1
ATOM 1551 C CA . THR B 1 6 ? 11.781 32.156 23.547 1 80.56 6 THR B CA 1
ATOM 1552 C C . THR B 1 6 ? 12.211 32.406 22.109 1 80.56 6 THR B C 1
ATOM 1554 O O . THR B 1 6 ? 12.484 33.531 21.703 1 80.56 6 THR B O 1
ATOM 1557 N N . ALA B 1 7 ? 12.227 31.406 21.391 1 80.44 7 ALA B N 1
ATOM 1558 C CA . ALA B 1 7 ? 12.641 31.5 20 1 80.44 7 ALA B CA 1
ATOM 1559 C C . ALA B 1 7 ? 11.68 32.375 19.188 1 80.44 7 ALA B C 1
ATOM 1561 O O . ALA B 1 7 ? 12.094 33.031 18.234 1 80.44 7 ALA B O 1
ATOM 1562 N N . ARG B 1 8 ? 10.422 32.5 19.672 1 79.56 8 ARG B N 1
ATOM 1563 C CA . ARG B 1 8 ? 9.406 33.25 18.922 1 79.56 8 ARG B CA 1
ATOM 1564 C C . ARG B 1 8 ? 9.094 34.562 19.578 1 79.5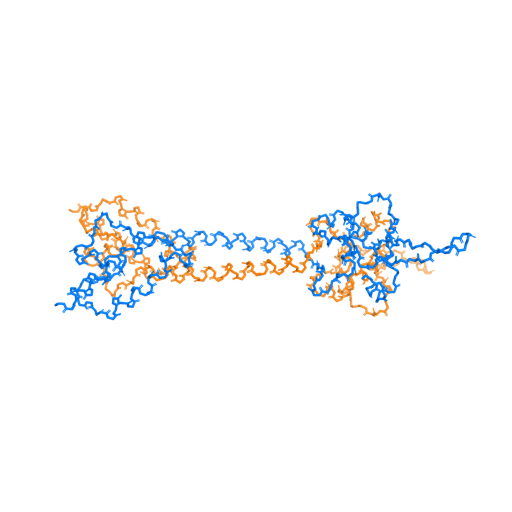6 8 ARG B C 1
ATOM 1566 O O . ARG B 1 8 ? 8.195 35.312 19.156 1 79.56 8 ARG B O 1
ATOM 1573 N N . GLY B 1 9 ? 9.844 34.844 20.656 1 78.25 9 GLY B N 1
ATOM 1574 C CA . GLY B 1 9 ? 9.695 36.125 21.359 1 78.25 9 GLY B CA 1
ATOM 1575 C C . GLY B 1 9 ? 8.375 36.219 22.109 1 78.25 9 GLY B C 1
ATOM 1576 O O . GLY B 1 9 ? 7.793 37.312 22.172 1 78.25 9 GLY B O 1
ATOM 1577 N N . MET B 1 10 ? 7.793 35.125 22.547 1 80.75 10 MET B N 1
ATOM 1578 C CA . MET B 1 10 ? 6.5 35.125 23.234 1 80.75 10 MET B CA 1
ATOM 1579 C C . MET B 1 10 ? 6.602 34.375 24.562 1 80.75 10 MET B C 1
ATOM 1581 O O . MET B 1 10 ? 7.605 33.719 24.844 1 80.75 10 MET B O 1
ATOM 1585 N N . THR B 1 11 ? 5.664 34.719 25.422 1 82.88 11 THR B N 1
ATOM 1586 C CA . THR B 1 11 ? 5.531 33.906 26.625 1 82.88 11 THR B CA 1
ATOM 1587 C C . THR B 1 11 ? 4.848 32.594 26.312 1 82.88 11 THR B C 1
ATOM 1589 O O . THR B 1 11 ? 4.211 32.438 25.266 1 82.88 11 THR B O 1
ATOM 1592 N N . VAL B 1 12 ? 5.066 31.688 27.203 1 83.12 12 VAL B N 1
ATOM 1593 C CA . VAL B 1 12 ? 4.484 30.359 27.016 1 83.12 12 VAL B CA 1
ATOM 1594 C C . VAL B 1 12 ? 2.965 30.469 26.906 1 83.12 12 VAL B C 1
ATOM 1596 O O . VAL B 1 12 ? 2.363 29.938 25.969 1 83.12 12 VAL B O 1
ATOM 1599 N N . PRO B 1 13 ? 2.258 31.188 27.781 1 80.62 13 PRO B N 1
ATOM 1600 C CA . PRO B 1 13 ? 0.804 31.312 27.641 1 80.62 13 PRO B CA 1
ATOM 1601 C C . PRO B 1 13 ? 0.39 31.984 26.344 1 80.62 13 PRO B C 1
ATOM 1603 O O . PRO B 1 13 ? -0.612 31.609 25.734 1 80.62 13 PRO B O 1
ATOM 1606 N N . ALA B 1 14 ? 1.174 32.969 25.875 1 81.94 14 ALA B N 1
ATOM 1607 C CA . ALA B 1 14 ? 0.873 33.656 24.625 1 81.94 14 ALA B CA 1
ATOM 1608 C C . ALA B 1 14 ? 1 32.719 23.438 1 81.94 14 ALA B C 1
ATOM 1610 O O . ALA B 1 14 ? 0.211 32.781 22.484 1 81.94 14 ALA B O 1
ATOM 1611 N N . LEU B 1 15 ? 1.971 31.938 23.531 1 86.56 15 LEU B N 1
ATOM 1612 C CA . LEU B 1 15 ? 2.191 30.969 22.469 1 86.56 15 LEU B CA 1
ATOM 1613 C C . LEU B 1 15 ? 1.034 29.984 22.375 1 86.56 15 LEU B C 1
ATOM 1615 O O . LEU B 1 15 ? 0.536 29.703 21.281 1 86.56 15 LEU B O 1
ATOM 1619 N N . ILE B 1 16 ? 0.606 29.484 23.438 1 86.81 16 ILE B N 1
ATOM 1620 C CA . ILE B 1 16 ? -0.496 28.516 23.484 1 86.81 16 ILE B CA 1
ATOM 1621 C C . ILE B 1 16 ? -1.78 29.188 23 1 86.81 16 ILE B C 1
ATOM 1623 O O . ILE B 1 16 ? -2.537 28.609 22.219 1 86.81 16 ILE B O 1
ATOM 1627 N N . ARG B 1 17 ? -1.989 30.453 23.438 1 83.94 17 ARG B N 1
ATOM 1628 C CA . ARG B 1 17 ? -3.174 31.188 23 1 83.94 17 ARG B CA 1
ATOM 1629 C C . ARG B 1 17 ? -3.16 31.406 21.5 1 83.94 17 ARG B C 1
ATOM 1631 O O . ARG B 1 17 ? -4.199 31.312 20.828 1 83.94 17 ARG B O 1
ATOM 1638 N N . SER B 1 18 ? -1.97 31.75 21.078 1 85.25 18 SER B N 1
ATOM 1639 C CA . SER B 1 18 ? -1.834 31.938 19.641 1 85.25 18 SER B CA 1
ATOM 1640 C C . SER B 1 18 ? -2.188 30.672 18.859 1 85.25 18 SER B C 1
ATOM 1642 O O . SER B 1 18 ? -2.844 30.734 17.828 1 85.25 18 SER B O 1
ATOM 1644 N N . CYS B 1 19 ? -1.76 29.594 19.375 1 90 19 CYS B N 1
ATOM 1645 C CA . CYS B 1 19 ? -2.066 28.312 18.75 1 90 19 CYS B CA 1
ATOM 1646 C C . CYS B 1 19 ? -3.564 28.031 18.781 1 90 19 CYS B C 1
ATOM 1648 O O . CYS B 1 19 ? -4.152 27.656 17.766 1 90 19 CYS B O 1
ATOM 1650 N N . LEU B 1 20 ? -4.184 28.234 19.875 1 87.88 20 LEU B N 1
ATOM 1651 C CA . LEU B 1 20 ? -5.609 27.969 20.031 1 87.88 20 LEU B CA 1
ATOM 1652 C C . LEU B 1 20 ? -6.441 28.891 19.156 1 87.88 20 LEU B C 1
ATOM 1654 O O . LEU B 1 20 ? -7.496 28.5 18.656 1 87.88 20 LEU B O 1
ATOM 1658 N N . THR B 1 21 ? -5.914 30.062 19.016 1 84.75 21 THR B N 1
ATOM 1659 C CA . THR B 1 21 ? -6.625 31.031 18.188 1 84.75 21 THR B CA 1
ATOM 1660 C C . THR B 1 21 ? -6.488 30.688 16.703 1 84.75 21 THR B C 1
ATOM 1662 O O . THR B 1 21 ? -7.465 30.734 15.953 1 84.75 21 THR B O 1
ATOM 1665 N N . LEU B 1 22 ? -5.324 30.344 16.359 1 87.44 22 LEU B N 1
ATOM 1666 C CA . LEU B 1 22 ? -5.059 30.062 14.945 1 87.44 22 LEU B CA 1
ATOM 1667 C C . LEU B 1 22 ? -5.637 28.719 14.539 1 87.44 22 LEU B C 1
ATOM 1669 O O . LEU B 1 22 ? -6.352 28.625 13.539 1 87.44 22 LEU B O 1
ATOM 1673 N N . VAL B 1 23 ? -5.352 27.641 15.195 1 89.38 23 VAL B N 1
ATOM 1674 C CA . VAL B 1 23 ? -5.684 26.266 14.828 1 89.38 23 VAL B CA 1
ATOM 1675 C C . VAL B 1 23 ? -7.105 25.953 15.273 1 89.38 23 VAL B C 1
ATOM 1677 O O . VAL B 1 23 ? -7.863 25.312 14.539 1 89.38 23 VAL B O 1
ATOM 1680 N N . GLY B 1 24 ? -7.418 26.406 16.438 1 86.88 24 GLY B N 1
ATOM 1681 C CA . GLY B 1 24 ? -8.727 26.094 17 1 86.88 24 GLY B CA 1
ATOM 1682 C C . GLY B 1 24 ? -8.773 24.719 17.656 1 86.88 24 GLY B C 1
ATOM 1683 O O . GLY B 1 24 ? -8.039 23.812 17.266 1 86.88 24 GLY B O 1
ATOM 1684 N N . PRO B 1 25 ? -9.625 24.625 18.641 1 86.94 25 PRO B N 1
ATOM 1685 C CA . PRO B 1 25 ? -9.719 23.375 19.391 1 86.94 25 PRO B CA 1
ATOM 1686 C C . PRO B 1 25 ? -10.195 22.188 18.547 1 86.94 25 PRO B C 1
ATOM 1688 O O . PRO B 1 25 ? -9.797 21.047 18.781 1 86.94 25 PRO B O 1
ATOM 1691 N N . GLU B 1 26 ? -11 22.453 17.578 1 86.62 26 GLU B N 1
ATOM 1692 C CA . GLU B 1 26 ? -11.555 21.375 16.75 1 86.62 26 GLU B CA 1
ATOM 1693 C C . GLU B 1 26 ? -10.477 20.688 15.938 1 86.62 26 GLU B C 1
ATOM 1695 O O . GLU B 1 26 ? -10.484 19.453 15.789 1 86.62 26 GLU B O 1
ATOM 1700 N N . ALA B 1 27 ? -9.523 21.438 15.43 1 89.31 27 ALA B N 1
ATOM 1701 C CA . ALA B 1 27 ? -8.445 20.906 14.594 1 89.31 27 ALA B CA 1
ATOM 1702 C C . ALA B 1 27 ? -7.465 20.078 15.43 1 89.31 27 ALA B C 1
ATOM 1704 O O . ALA B 1 27 ? -6.672 19.312 14.891 1 89.31 27 ALA B O 1
ATOM 1705 N N . LEU B 1 28 ? -7.547 20.219 16.75 1 92 28 LEU B N 1
ATOM 1706 C CA . LEU B 1 28 ? -6.617 19.531 17.641 1 92 28 LEU B CA 1
ATOM 1707 C C . LEU B 1 28 ? -7.199 18.219 18.141 1 92 28 LEU B C 1
ATOM 1709 O O . LEU B 1 28 ? -6.488 17.391 18.719 1 92 28 LEU B O 1
ATOM 1713 N N . THR B 1 29 ? -8.484 17.984 17.859 1 89.31 29 THR B N 1
ATOM 1714 C CA . THR B 1 29 ? -9.219 16.859 18.453 1 89.31 29 THR B CA 1
ATOM 1715 C C . THR B 1 29 ? -8.617 15.531 18.016 1 89.31 29 THR B C 1
ATOM 1717 O O . THR B 1 29 ? -8.547 14.586 18.797 1 89.31 29 THR B O 1
ATOM 1720 N N . HIS B 1 30 ? -8.086 15.453 16.875 1 87.44 30 HIS B N 1
ATOM 1721 C CA . HIS B 1 30 ? -7.637 14.18 16.312 1 87.44 30 HIS B CA 1
ATOM 1722 C C . HIS B 1 30 ? -6.219 13.852 16.766 1 87.44 30 HIS B C 1
ATOM 1724 O O . HIS B 1 30 ? -5.762 12.719 16.625 1 87.44 30 HIS B O 1
ATOM 1730 N N . LEU B 1 31 ? -5.559 14.82 17.344 1 92.25 31 LEU B N 1
ATOM 1731 C CA . LEU B 1 31 ? -4.188 14.602 17.781 1 92.25 31 LEU B CA 1
ATOM 1732 C C . LEU B 1 31 ? -4.156 13.828 19.094 1 92.25 31 LEU B C 1
ATOM 1734 O O . LEU B 1 31 ? -5.043 13.992 19.938 1 92.25 31 LEU B O 1
ATOM 1738 N N . PRO B 1 32 ? -3.133 13.07 19.219 1 90.94 32 PRO B N 1
ATOM 1739 C CA . PRO B 1 32 ? -2.992 12.367 20.5 1 90.94 32 PRO B CA 1
ATOM 1740 C C . PRO B 1 32 ? -2.621 13.305 21.641 1 90.94 32 PRO B C 1
ATOM 1742 O O . PRO B 1 32 ? -1.897 14.281 21.438 1 90.94 32 PRO B O 1
ATOM 1745 N N . ASP B 1 33 ? -3.096 13 22.844 1 89.69 33 ASP B N 1
ATOM 1746 C CA . ASP B 1 33 ? -2.721 13.75 24.047 1 89.69 33 ASP B CA 1
ATOM 1747 C C . ASP B 1 33 ? -1.303 13.406 24.484 1 89.69 33 ASP B C 1
ATOM 1749 O O . ASP B 1 33 ? -1.003 12.25 24.781 1 89.69 33 ASP B O 1
ATOM 1753 N N . PRO B 1 34 ? -0.433 14.367 24.5 1 85.12 34 PRO B N 1
ATOM 1754 C CA . PRO B 1 34 ? 0.945 14.078 24.906 1 85.12 34 PRO B CA 1
ATOM 1755 C C . PRO B 1 34 ? 1.063 13.695 26.375 1 85.12 34 PRO B C 1
ATOM 1757 O O . PRO B 1 34 ? 2.092 13.164 26.797 1 85.12 34 PRO B O 1
ATOM 1760 N N . GLY B 1 35 ? 0.079 13.828 27.047 1 80.31 35 GLY B N 1
ATOM 1761 C CA . GLY B 1 35 ? 0.074 13.43 28.438 1 80.31 35 GLY B CA 1
ATOM 1762 C C . GLY B 1 35 ? 0.568 14.516 29.375 1 80.31 35 GLY B C 1
ATOM 1763 O O . GLY B 1 35 ? 1.051 15.562 28.922 1 80.31 35 GLY B O 1
ATOM 1764 N N . SER B 1 36 ? 0.334 14.375 30.688 1 70.62 36 SER B N 1
ATOM 1765 C CA . SER B 1 36 ? 0.71 15.336 31.719 1 70.62 36 SER B CA 1
ATOM 1766 C C . SER B 1 36 ? 2.219 15.352 31.938 1 70.62 36 SER B C 1
ATOM 1768 O O . SER B 1 36 ? 2.881 14.32 31.797 1 70.62 36 SER B O 1
ATOM 1770 N N . PRO B 1 37 ? 2.854 16.672 31.797 1 57.84 37 PRO B N 1
ATOM 1771 C CA . PRO B 1 37 ? 4.289 16.688 32.094 1 57.84 37 PRO B CA 1
ATOM 1772 C C . PRO B 1 37 ? 4.66 15.852 33.312 1 57.84 37 PRO B C 1
ATOM 1774 O O . PRO B 1 37 ? 3.85 15.695 34.219 1 57.84 37 PRO B O 1
ATOM 1777 N N . GLU B 1 38 ? 5.547 14.922 33.031 1 53.06 38 GLU B N 1
ATOM 1778 C CA . GLU B 1 38 ? 6.039 14.172 34.188 1 53.06 38 GLU B CA 1
ATOM 1779 C C . GLU B 1 38 ? 6.32 15.094 35.375 1 53.06 38 GLU B C 1
ATOM 1781 O O . GLU B 1 38 ? 6.691 16.25 35.188 1 53.06 38 GLU B O 1
ATOM 1786 N N . PRO B 1 39 ? 5.781 14.781 36.5 1 48.59 39 PRO B N 1
ATOM 1787 C CA . PRO B 1 39 ? 5.945 15.523 37.75 1 48.59 39 PRO B CA 1
ATOM 1788 C C . PRO B 1 39 ? 7.367 16.047 37.938 1 48.59 39 PRO B C 1
ATOM 1790 O O . PRO B 1 39 ? 7.723 16.484 39.031 1 48.59 39 PRO B O 1
ATOM 1793 N N . VAL B 1 40 ? 8.234 15.812 37.125 1 46.31 40 VAL B N 1
ATOM 1794 C CA . VAL B 1 40 ? 9.555 16.188 37.594 1 46.31 40 VAL B CA 1
ATOM 1795 C C . VAL B 1 40 ? 9.57 17.672 37.969 1 46.31 40 VAL B C 1
ATOM 1797 O O . VAL B 1 40 ? 10.289 18.078 38.875 1 46.31 40 VAL B O 1
ATOM 1800 N N . ASP B 1 41 ? 8.977 18.531 37.188 1 48.22 41 ASP B N 1
ATOM 1801 C CA . ASP B 1 41 ? 9.281 19.922 37.5 1 48.22 41 ASP B CA 1
ATOM 1802 C C . ASP B 1 41 ? 8.352 20.438 38.594 1 48.22 41 ASP B C 1
ATOM 1804 O O . ASP B 1 41 ? 7.562 21.359 38.375 1 48.22 41 ASP B O 1
ATOM 1808 N N . VAL B 1 42 ? 7.785 19.656 39.312 1 46.38 42 VAL B N 1
ATOM 1809 C CA . VAL B 1 42 ? 7.16 20.156 40.531 1 46.38 42 VAL B CA 1
ATOM 1810 C C . VAL B 1 42 ? 8.18 20.953 41.344 1 46.38 42 VAL B C 1
ATOM 1812 O O . VAL B 1 42 ? 9.195 20.406 41.781 1 46.38 42 VAL B O 1
ATOM 1815 N N . SER B 1 43 ? 8.383 22.062 40.844 1 52.19 43 SER B N 1
ATOM 1816 C CA . SER B 1 43 ? 9.242 22.859 41.688 1 52.19 43 SER B CA 1
ATOM 1817 C C . SER B 1 43 ? 8.57 23.141 43.031 1 52.19 43 SER B C 1
ATOM 1819 O O . SER B 1 43 ? 7.344 23.109 43.156 1 52.19 43 SER B O 1
ATOM 1821 N N . HIS B 1 44 ? 9.234 22.734 44.062 1 55.47 44 HIS B N 1
ATOM 1822 C CA . HIS B 1 44 ? 8.797 23.094 45.406 1 55.47 44 HIS B CA 1
ATOM 1823 C C . HIS B 1 44 ? 9.281 24.5 45.781 1 55.47 44 HIS B C 1
ATOM 1825 O O . HIS B 1 44 ? 10.398 24.891 45.438 1 55.47 44 HIS B O 1
ATOM 1831 N N . ARG B 1 45 ? 8.352 25.297 45.812 1 57.12 45 ARG B N 1
ATOM 1832 C CA . ARG B 1 45 ? 8.742 26.562 46.406 1 57.12 45 ARG B CA 1
ATOM 1833 C C . ARG B 1 45 ? 8.531 26.547 47.906 1 57.12 45 ARG B C 1
ATOM 1835 O O . ARG B 1 45 ? 7.5 26.094 48.406 1 57.12 45 ARG B O 1
ATOM 1842 N N . THR B 1 46 ? 9.617 26.891 48.594 1 68.06 46 THR B N 1
ATOM 1843 C CA . THR B 1 46 ? 9.516 27.031 50.062 1 68.06 46 THR B CA 1
ATOM 1844 C C . THR B 1 46 ? 8.844 28.344 50.438 1 68.06 46 THR B C 1
ATOM 1846 O O . THR B 1 46 ? 9.305 29.422 50.031 1 68.06 46 THR B O 1
ATOM 1849 N N . VAL B 1 47 ? 7.684 28.25 50.781 1 68.56 47 VAL B N 1
ATOM 1850 C CA . VAL B 1 47 ? 7.02 29.453 51.281 1 68.56 47 VAL B CA 1
ATOM 1851 C C . VAL B 1 47 ? 7.246 29.594 52.781 1 68.56 47 VAL B C 1
ATOM 1853 O O . VAL B 1 47 ? 7.125 28.625 53.531 1 68.56 47 VAL B O 1
ATOM 1856 N N . THR B 1 48 ? 7.754 30.734 53.156 1 75.81 48 THR B N 1
ATOM 1857 C CA . THR B 1 48 ? 7.941 31.031 54.562 1 75.81 48 THR B CA 1
ATOM 1858 C C . THR B 1 48 ? 6.621 31.438 55.219 1 75.81 48 THR B C 1
ATOM 1860 O O . THR B 1 48 ? 5.965 32.375 54.75 1 75.81 48 THR B O 1
ATOM 1863 N N . LEU B 1 49 ? 6.172 30.656 56.156 1 66.56 49 LEU B N 1
ATOM 1864 C CA . LEU B 1 49 ? 4.941 30.906 56.875 1 66.56 49 LEU B CA 1
ATOM 1865 C C . LEU B 1 49 ? 5.105 32.094 57.844 1 66.56 49 LEU B C 1
ATOM 1867 O O . LEU B 1 49 ? 6.23 32.469 58.188 1 66.56 49 LEU B O 1
ATOM 1871 N N . LYS B 1 50 ? 3.996 32.625 58 1 81.81 50 LYS B N 1
ATOM 1872 C CA . LYS B 1 50 ? 4.004 33.75 58.938 1 81.81 50 LYS B CA 1
ATOM 1873 C C . LYS B 1 50 ? 4.715 33.406 60.25 1 81.81 50 LYS B C 1
ATOM 1875 O O . LYS B 1 50 ? 5.336 34.281 60.875 1 81.81 50 LYS B O 1
ATOM 1880 N N . ASN B 1 51 ? 4.695 32.156 60.562 1 76.19 51 ASN B N 1
ATOM 1881 C CA . ASN B 1 51 ? 5.273 31.766 61.844 1 76.19 51 ASN B CA 1
ATOM 1882 C C . ASN B 1 51 ? 6.754 31.422 61.719 1 76.19 51 ASN B C 1
ATOM 1884 O O . ASN B 1 51 ? 7.379 30.953 62.656 1 76.19 51 ASN B O 1
ATOM 1888 N N . GLY B 1 52 ? 7.273 31.75 60.594 1 76.31 52 GLY B N 1
ATOM 1889 C CA . GLY B 1 52 ? 8.695 31.5 60.438 1 76.31 52 GLY B CA 1
ATOM 1890 C C . GLY B 1 52 ? 8.992 30.125 59.875 1 76.31 52 GLY B C 1
ATOM 1891 O O . GLY B 1 52 ? 10.141 29.812 59.531 1 76.31 52 GLY B O 1
ATOM 1892 N N . GLY B 1 53 ? 8.023 29.234 59.844 1 71.38 53 GLY B N 1
ATOM 1893 C CA . GLY B 1 53 ? 8.219 27.906 59.281 1 71.38 53 GLY B CA 1
ATOM 1894 C C . GLY B 1 53 ? 8.172 27.891 57.75 1 71.38 53 GLY B C 1
ATOM 1895 O O . GLY B 1 53 ? 7.809 28.891 57.125 1 71.38 53 GLY B O 1
ATOM 1896 N N . THR B 1 54 ? 8.945 26.906 57.188 1 73.69 54 THR B N 1
ATOM 1897 C CA . THR B 1 54 ? 8.945 26.781 55.75 1 73.69 54 THR B CA 1
ATOM 1898 C C . THR B 1 54 ? 8.117 25.594 55.312 1 73.69 54 THR B C 1
ATOM 1900 O O . THR B 1 54 ? 8.055 24.578 56 1 73.69 54 THR B O 1
ATOM 1903 N N . ARG B 1 55 ? 7.152 25.734 54.375 1 70.5 55 ARG B N 1
ATOM 1904 C CA . ARG B 1 55 ? 6.402 24.625 53.781 1 70.5 55 ARG B CA 1
ATOM 1905 C C . ARG B 1 55 ? 6.711 24.484 52.281 1 70.5 55 ARG B C 1
ATOM 1907 O O . ARG B 1 55 ? 6.793 25.484 51.562 1 70.5 55 ARG B O 1
ATOM 1914 N N . ARG B 1 56 ? 7.02 23.359 52.062 1 75.44 56 ARG B N 1
ATOM 1915 C CA . ARG B 1 56 ? 7.258 23.047 50.656 1 75.44 56 ARG B CA 1
ATO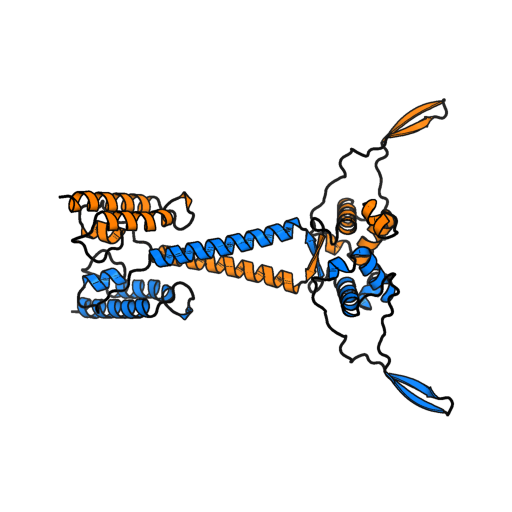M 1916 C C . ARG B 1 56 ? 5.941 22.828 49.906 1 75.44 56 ARG B C 1
ATOM 1918 O O . ARG B 1 56 ? 5.145 21.969 50.312 1 75.44 56 ARG B O 1
ATOM 1925 N N . VAL B 1 57 ? 5.551 23.75 49 1 64.56 57 VAL B N 1
ATOM 1926 C CA . VAL B 1 57 ? 4.328 23.594 48.219 1 64.56 57 VAL B CA 1
ATOM 1927 C C . VAL B 1 57 ? 4.672 23.156 46.781 1 64.56 57 VAL B C 1
ATOM 1929 O O . VAL B 1 57 ? 5.633 23.656 46.188 1 64.56 57 VAL B O 1
ATOM 1932 N N . ARG B 1 58 ? 3.947 22.203 46.469 1 60.44 58 ARG B N 1
ATOM 1933 C CA . ARG B 1 58 ? 4.066 21.688 45.094 1 60.44 58 ARG B CA 1
ATOM 1934 C C . ARG B 1 58 ? 3.535 22.688 44.094 1 60.44 58 ARG B C 1
ATOM 1936 O O . ARG B 1 58 ? 2.387 23.125 44.188 1 60.44 58 ARG B O 1
ATOM 1943 N N . VAL B 1 59 ? 4.445 23.344 43.406 1 52.28 59 VAL B N 1
ATOM 1944 C CA . VAL B 1 59 ? 3.992 24.266 42.344 1 52.28 59 VAL B CA 1
ATOM 1945 C C . VAL B 1 59 ? 3.795 23.516 41.031 1 52.28 59 VAL B C 1
ATOM 1947 O O . VAL B 1 59 ? 4.738 22.922 40.5 1 52.28 59 VAL B O 1
ATOM 1950 N N . VAL B 1 60 ? 2.639 23.078 40.906 1 51.34 60 VAL B N 1
ATOM 1951 C CA . VAL B 1 60 ? 2.307 22.531 39.594 1 51.34 60 VAL B CA 1
ATOM 1952 C C . VAL B 1 60 ? 2.186 23.672 38.562 1 51.34 60 VAL B C 1
ATOM 1954 O O . VAL B 1 60 ? 1.497 24.656 38.812 1 51.34 60 VAL B O 1
ATOM 1957 N N . PRO B 1 61 ? 3.049 23.781 37.656 1 45.97 61 PRO B N 1
ATOM 1958 C CA . PRO B 1 61 ? 2.914 24.844 36.656 1 45.97 61 PRO B CA 1
ATOM 1959 C C . PRO B 1 61 ? 1.535 24.875 36 1 45.97 61 PRO B C 1
ATOM 1961 O O . PRO B 1 61 ? 1.047 23.828 35.531 1 45.97 61 PRO B O 1
ATOM 1964 N N . LYS B 1 62 ? 0.657 25.516 36.75 1 46.69 62 LYS B N 1
ATOM 1965 C CA . LYS B 1 62 ? -0.658 25.672 36.125 1 46.69 62 LYS B CA 1
ATOM 1966 C C . LYS B 1 62 ? -0.602 26.625 34.938 1 46.69 62 LYS B C 1
ATOM 1968 O O . LYS B 1 62 ? -0.067 27.734 35.062 1 46.69 62 LYS B O 1
ATOM 1973 N N . LEU B 1 63 ? -0.534 26.078 33.75 1 48.22 63 LEU B N 1
ATOM 1974 C CA . LEU B 1 63 ? -0.697 26.906 32.562 1 48.22 63 LEU B CA 1
ATOM 1975 C C . LEU B 1 63 ? -2.129 27.422 32.469 1 48.22 63 LEU B C 1
ATOM 1977 O O . LEU B 1 63 ? -3.074 26.641 32.406 1 48.22 63 LEU B O 1
ATOM 1981 N N . ARG B 1 64 ? -2.443 28.609 33.094 1 46.47 64 ARG B N 1
ATOM 1982 C CA . ARG B 1 64 ? -3.75 29.234 32.906 1 46.47 64 ARG B CA 1
ATOM 1983 C C . ARG B 1 64 ? -3.811 29.984 31.578 1 46.47 64 ARG B C 1
ATOM 1985 O O . ARG B 1 64 ? -3.045 30.922 31.359 1 46.47 64 ARG B O 1
ATOM 1992 N N . VAL B 1 65 ? -4.395 29.312 30.594 1 49.31 65 VAL B N 1
ATOM 1993 C CA . VAL B 1 65 ? -4.621 29.969 29.312 1 49.31 65 VAL B CA 1
ATOM 1994 C C . VAL B 1 65 ? -6.031 30.562 29.266 1 49.31 65 VAL B C 1
ATOM 1996 O O . VAL B 1 65 ? -7.004 29.859 29.578 1 49.31 65 VAL B O 1
ATOM 1999 N N . ARG B 1 66 ? -6.172 31.828 29.391 1 52.5 66 ARG B N 1
ATOM 2000 C CA . ARG B 1 66 ? -7.469 32.469 29.234 1 52.5 66 ARG B CA 1
ATOM 2001 C C . ARG B 1 66 ? -8.008 32.312 27.828 1 52.5 66 ARG B C 1
ATOM 2003 O O . ARG B 1 66 ? -7.348 32.719 26.859 1 52.5 66 ARG B O 1
ATOM 2010 N N . HIS B 1 67 ? -8.945 31.406 27.703 1 61.66 67 HIS B N 1
ATOM 2011 C CA . HIS B 1 67 ? -9.648 31.234 26.438 1 61.66 67 HIS B CA 1
ATOM 2012 C C . HIS B 1 67 ? -11.133 31.578 26.578 1 61.66 67 HIS B C 1
ATOM 2014 O O . HIS B 1 67 ? -11.68 31.5 27.688 1 61.66 67 HIS B O 1
ATOM 2020 N N . ALA B 1 68 ? -11.648 32.062 25.531 1 60.69 68 ALA B N 1
ATOM 2021 C CA . ALA B 1 68 ? -13.039 32.5 25.547 1 60.69 68 ALA B CA 1
ATOM 2022 C C . ALA B 1 68 ? -13.953 31.375 26.047 1 60.69 68 ALA B C 1
ATOM 2024 O O . ALA B 1 68 ? -14.906 31.625 26.797 1 60.69 68 ALA B O 1
ATOM 2025 N N . THR B 1 69 ? -13.648 30.141 25.688 1 66.19 69 THR B N 1
ATOM 2026 C CA . THR B 1 69 ? -14.445 28.984 26.094 1 66.19 69 THR B CA 1
ATOM 2027 C C . THR B 1 69 ? -13.602 28.016 26.922 1 66.19 69 THR B C 1
ATOM 2029 O O . THR B 1 69 ? -12.406 27.844 26.656 1 66.19 69 THR B O 1
ATOM 2032 N N . PRO B 1 70 ? -14.164 27.594 27.953 1 74.44 70 PRO B N 1
ATOM 2033 C CA . PRO B 1 70 ? -13.445 26.594 28.75 1 74.44 70 PRO B CA 1
ATOM 2034 C C . PRO B 1 70 ? -12.984 25.391 27.906 1 74.44 70 PRO B C 1
ATOM 2036 O O . PRO B 1 70 ? -13.766 24.859 27.125 1 74.44 70 PRO B O 1
ATOM 2039 N N . LEU B 1 71 ? -11.781 25.281 27.891 1 82.25 71 LEU B N 1
ATOM 2040 C CA . LEU B 1 71 ? -11.203 24.156 27.156 1 82.25 71 LEU B CA 1
ATOM 2041 C C . LEU B 1 71 ? -10.75 23.062 28.109 1 82.25 71 LEU B C 1
ATOM 2043 O O . LEU B 1 71 ? -10.367 23.328 29.234 1 82.25 71 LEU B O 1
ATOM 2047 N N . ASP B 1 72 ? -10.953 21.828 27.688 1 85.06 72 ASP B N 1
ATOM 2048 C CA . ASP B 1 72 ? -10.469 20.703 28.484 1 85.06 72 ASP B CA 1
ATOM 2049 C C . ASP B 1 72 ? -8.945 20.672 28.516 1 85.06 72 ASP B C 1
ATOM 2051 O O . ASP B 1 72 ? -8.289 21.219 27.625 1 85.06 72 ASP B O 1
ATOM 2055 N N . ALA B 1 73 ? -8.391 20.125 29.594 1 84.69 73 ALA B N 1
ATOM 2056 C CA . ALA B 1 73 ? -6.949 20.078 29.844 1 84.69 73 ALA B CA 1
ATOM 2057 C C . ALA B 1 73 ? -6.227 19.406 28.672 1 84.69 73 ALA B C 1
ATOM 2059 O O . ALA B 1 73 ? -5.117 19.797 28.312 1 84.69 73 ALA B O 1
ATOM 2060 N N . ALA B 1 74 ? -6.801 18.406 28.125 1 88.44 74 ALA B N 1
ATOM 2061 C CA . ALA B 1 74 ? -6.18 17.672 27.031 1 88.44 74 ALA B CA 1
ATOM 2062 C C . ALA B 1 74 ? -5.984 18.562 25.812 1 88.44 74 ALA B C 1
ATOM 2064 O O . ALA B 1 74 ? -4.938 18.516 25.156 1 88.44 74 ALA B O 1
ATOM 2065 N N . THR B 1 75 ? -6.977 19.328 25.531 1 90.19 75 THR B N 1
ATOM 2066 C CA . THR B 1 75 ? -6.906 20.234 24.391 1 90.19 75 THR B CA 1
ATOM 2067 C C . THR B 1 75 ? -5.797 21.266 24.594 1 90.19 75 THR B C 1
ATOM 2069 O O . THR B 1 75 ? -5.062 21.578 23.641 1 90.19 75 THR B O 1
ATOM 2072 N N . VAL B 1 76 ? -5.672 21.75 25.781 1 87.88 76 VAL B N 1
ATOM 2073 C CA . VAL B 1 76 ? -4.629 22.734 26.094 1 87.88 76 VAL B CA 1
ATOM 2074 C C . VAL B 1 76 ? -3.256 22.078 25.969 1 87.88 76 VAL B C 1
ATOM 2076 O O . VAL B 1 76 ? -2.324 22.672 25.422 1 87.88 76 VAL B O 1
ATOM 2079 N N . ARG B 1 77 ? -3.133 20.859 26.422 1 89.5 77 ARG B N 1
ATOM 2080 C CA . ARG B 1 77 ? -1.873 20.125 26.297 1 89.5 77 ARG B CA 1
ATOM 2081 C C . ARG B 1 77 ? -1.517 19.906 24.828 1 89.5 77 ARG B C 1
ATOM 2083 O O . ARG B 1 77 ? -0.354 20.031 24.438 1 89.5 77 ARG B O 1
ATOM 2090 N N . LYS B 1 78 ? -2.527 19.609 24.094 1 91.81 78 LYS B N 1
ATOM 2091 C CA . LYS B 1 78 ? -2.303 19.406 22.656 1 91.81 78 LYS B CA 1
ATOM 2092 C C . LYS B 1 78 ? -1.843 20.703 21.984 1 91.81 78 LYS B C 1
ATOM 2094 O O . LYS B 1 78 ? -0.912 20.688 21.172 1 91.81 78 LYS B O 1
ATOM 2099 N N . ALA B 1 79 ? -2.508 21.719 22.375 1 91.19 79 ALA B N 1
ATOM 2100 C CA . ALA B 1 79 ? -2.143 23.031 21.812 1 91.19 79 ALA B CA 1
ATOM 2101 C C . ALA B 1 79 ? -0.71 23.406 22.172 1 91.19 79 ALA B C 1
ATOM 2103 O O . ALA B 1 79 ? 0.048 23.891 21.344 1 91.19 79 ALA B O 1
ATOM 2104 N N . ALA B 1 80 ? -0.386 23.141 23.406 1 88.75 80 ALA B N 1
ATOM 2105 C CA . ALA B 1 80 ? 0.971 23.422 23.859 1 88.75 80 ALA B CA 1
ATOM 2106 C C . ALA B 1 80 ? 1.995 22.578 23.094 1 88.75 80 ALA B C 1
ATOM 2108 O O . ALA B 1 80 ? 3.043 23.094 22.688 1 88.75 80 ALA B O 1
ATOM 2109 N N . TRP B 1 81 ? 1.66 21.359 22.938 1 91.38 81 TRP B N 1
ATOM 2110 C CA . TRP B 1 81 ? 2.566 20.469 22.234 1 91.38 81 TRP B CA 1
ATOM 2111 C C . TRP B 1 81 ? 2.754 20.922 20.781 1 91.38 81 TRP B C 1
ATOM 2113 O O . TRP B 1 81 ? 3.881 20.984 20.281 1 91.38 81 TRP B O 1
ATOM 2123 N N . VAL B 1 82 ? 1.692 21.219 20.094 1 92.75 82 VAL B N 1
ATOM 2124 C CA . VAL B 1 82 ? 1.758 21.656 18.703 1 92.75 82 VAL B CA 1
ATOM 2125 C C . VAL B 1 82 ? 2.58 22.938 18.609 1 92.75 82 VAL B C 1
ATOM 2127 O O . VAL B 1 82 ? 3.488 23.047 17.781 1 92.75 82 VAL B O 1
ATOM 2130 N N . ALA B 1 83 ? 2.268 23.875 19.438 1 90.31 83 ALA B N 1
ATOM 2131 C CA . ALA B 1 83 ? 2.965 25.156 19.438 1 90.31 83 ALA B CA 1
ATOM 2132 C C . ALA B 1 83 ? 4.465 24.969 19.641 1 90.31 83 ALA B C 1
ATOM 2134 O O . ALA B 1 83 ? 5.277 25.672 19.047 1 90.31 83 ALA B O 1
ATOM 2135 N N . ALA B 1 84 ? 4.797 23.984 20.438 1 89.12 84 ALA B N 1
ATOM 2136 C CA . ALA B 1 84 ? 6.195 23.766 20.797 1 89.12 84 ALA B CA 1
ATOM 2137 C C . ALA B 1 84 ? 6.934 23 19.719 1 89.12 84 ALA B C 1
ATOM 2139 O O . ALA B 1 84 ? 8.148 23.141 19.547 1 89.12 84 ALA B O 1
ATOM 2140 N N . THR B 1 85 ? 6.191 22.25 18.922 1 91 85 THR B N 1
ATOM 2141 C CA . THR B 1 85 ? 6.918 21.266 18.141 1 91 85 THR B CA 1
ATOM 2142 C C . THR B 1 85 ? 6.66 21.469 16.641 1 91 85 THR B C 1
ATOM 2144 O O . THR B 1 85 ? 7.309 20.828 15.812 1 91 85 THR B O 1
ATOM 2147 N N . ILE B 1 86 ? 5.742 22.312 16.297 1 90.06 86 ILE B N 1
ATOM 2148 C CA . ILE B 1 86 ? 5.367 22.453 14.891 1 90.06 86 ILE B CA 1
ATOM 2149 C C . ILE B 1 86 ? 6.598 22.812 14.062 1 90.06 86 ILE B C 1
ATOM 2151 O O . ILE B 1 86 ? 7.332 23.734 14.398 1 90.06 86 ILE B O 1
ATOM 2155 N N . GLY B 1 87 ? 6.852 22.047 12.992 1 82.19 87 GLY B N 1
ATOM 2156 C CA . GLY B 1 87 ? 7.984 22.297 12.117 1 82.19 87 GLY B CA 1
ATOM 2157 C C . GLY B 1 87 ? 9.219 21.5 12.5 1 82.19 87 GLY B C 1
ATOM 2158 O O . GLY B 1 87 ? 10.203 21.469 11.758 1 82.19 87 GLY B O 1
ATOM 2159 N N . ASN B 1 88 ? 9.227 21.016 13.734 1 87 88 ASN B N 1
ATOM 2160 C CA . ASN B 1 88 ? 10.328 20.156 14.141 1 87 88 ASN B CA 1
ATOM 2161 C C . ASN B 1 88 ? 10.203 18.75 13.539 1 87 88 ASN B C 1
ATOM 2163 O O . ASN B 1 88 ? 9.102 18.312 13.227 1 87 88 ASN B O 1
ATOM 2167 N N . ASP B 1 89 ? 11.281 18.094 13.5 1 87.19 89 ASP B N 1
ATOM 2168 C CA . ASP B 1 89 ? 11.32 16.766 12.891 1 87.19 89 ASP B CA 1
ATOM 2169 C C . ASP B 1 89 ? 10.43 15.789 13.648 1 87.19 89 ASP B C 1
ATOM 2171 O O . ASP B 1 89 ? 9.773 14.945 13.039 1 87.19 89 ASP B O 1
ATOM 2175 N N . ASP B 1 90 ? 10.336 15.977 14.953 1 89 90 ASP B N 1
ATOM 2176 C CA . ASP B 1 90 ? 9.594 15.016 15.766 1 89 90 ASP B CA 1
ATOM 2177 C C . ASP B 1 90 ? 8.273 15.609 16.25 1 89 90 ASP B C 1
ATOM 2179 O O . ASP B 1 90 ? 7.633 15.062 17.156 1 89 90 ASP B O 1
ATOM 2183 N N . GLY B 1 91 ? 7.891 16.688 15.734 1 91 91 GLY B N 1
ATOM 2184 C CA . GLY B 1 91 ? 6.715 17.375 16.219 1 91 91 GLY B CA 1
ATOM 2185 C C . GLY B 1 91 ? 5.543 17.328 15.258 1 91 91 GLY B C 1
ATOM 2186 O O . GLY B 1 91 ? 5.336 16.328 14.578 1 91 91 GLY B O 1
ATOM 2187 N N . ALA B 1 92 ? 4.727 18.281 15.336 1 92.88 92 ALA B N 1
ATOM 2188 C CA . ALA B 1 92 ? 3.549 18.406 14.484 1 92.88 92 ALA B CA 1
ATOM 2189 C C . ALA B 1 92 ? 3.926 18.906 13.094 1 92.88 92 ALA B C 1
ATOM 2191 O O . ALA B 1 92 ? 4.816 19.75 12.953 1 92.88 92 ALA B O 1
ATOM 2192 N N . HIS B 1 93 ? 3.258 18.438 12.086 1 92.94 93 HIS B N 1
ATOM 2193 C CA . HIS B 1 93 ? 3.461 18.844 10.703 1 92.94 93 HIS B CA 1
ATOM 2194 C C . HIS B 1 93 ? 2.146 19.25 10.047 1 92.94 93 HIS B C 1
ATOM 2196 O O . HIS B 1 93 ? 1.073 18.828 10.484 1 92.94 93 HIS B O 1
ATOM 2202 N N . LEU B 1 94 ? 2.361 20.062 9.07 1 93.12 94 LEU B N 1
ATOM 2203 C CA . LEU B 1 94 ? 1.204 20.469 8.281 1 93.12 94 LEU B CA 1
ATOM 2204 C C . LEU B 1 94 ? 1.1 19.625 7.008 1 93.12 94 LEU B C 1
ATOM 2206 O O . LEU B 1 94 ? 2.111 19.328 6.371 1 93.12 94 LEU B O 1
ATOM 2210 N N . ILE B 1 95 ? -0.133 19.281 6.688 1 92.62 95 ILE B N 1
ATOM 2211 C CA . ILE B 1 95 ? -0.412 18.547 5.461 1 92.62 95 ILE B CA 1
ATOM 2212 C C . ILE B 1 95 ? -1.701 19.062 4.828 1 92.62 95 ILE B C 1
ATOM 2214 O O . ILE B 1 95 ? -2.59 19.562 5.527 1 92.62 95 ILE B O 1
ATOM 2218 N N . THR B 1 96 ? -1.751 19.016 3.535 1 93.88 96 THR B N 1
ATOM 2219 C CA . THR B 1 96 ? -2.969 19.469 2.873 1 93.88 96 THR B CA 1
ATOM 2220 C C . THR B 1 96 ? -4.004 18.344 2.814 1 93.88 96 THR B C 1
ATOM 2222 O O . THR B 1 96 ? -3.65 17.172 2.861 1 93.88 96 THR B O 1
ATOM 2225 N N . ALA B 1 97 ? -5.203 18.781 2.764 1 92.12 97 ALA B N 1
ATOM 2226 C CA . ALA B 1 97 ? -6.277 17.812 2.559 1 92.12 97 ALA B CA 1
ATOM 2227 C C . ALA B 1 97 ? -6.035 16.984 1.298 1 92.12 97 ALA B C 1
ATOM 2229 O O . ALA B 1 97 ? -6.316 15.789 1.271 1 92.12 97 ALA B O 1
ATOM 2230 N N . GLY B 1 98 ? -5.539 17.625 0.307 1 91.44 98 GLY B N 1
ATOM 2231 C CA . GLY B 1 98 ? -5.219 16.922 -0.925 1 91.44 98 GLY B CA 1
ATOM 2232 C C . GLY B 1 98 ? -4.176 15.836 -0.737 1 91.44 98 GLY B C 1
ATOM 2233 O O . GLY B 1 98 ? -4.324 14.727 -1.261 1 91.44 98 GLY B O 1
ATOM 2234 N N . GLU B 1 99 ? -3.168 16.141 -0.074 1 92.31 99 GLU B N 1
ATOM 2235 C CA . GLU B 1 99 ? -2.115 15.172 0.203 1 92.31 99 GLU B CA 1
ATOM 2236 C C . GLU B 1 99 ? -2.637 14.016 1.052 1 92.31 99 GLU B C 1
ATOM 2238 O O . GLU B 1 99 ? -2.293 12.859 0.811 1 92.31 99 GLU B O 1
ATOM 2243 N N . LEU B 1 100 ? -3.383 14.391 2.018 1 90.5 100 LEU B N 1
ATOM 2244 C CA . LEU B 1 100 ? -3.975 13.367 2.873 1 90.5 100 LEU B CA 1
ATOM 2245 C C . LEU B 1 100 ? -4.855 12.422 2.062 1 90.5 100 LEU B C 1
ATOM 2247 O O . LEU B 1 100 ? -4.766 11.203 2.211 1 90.5 100 LEU B O 1
ATOM 2251 N N . ASN B 1 101 ? -5.633 12.992 1.275 1 92.88 101 ASN B N 1
ATOM 2252 C CA . ASN B 1 101 ? -6.504 12.195 0.412 1 92.88 101 ASN B CA 1
ATOM 2253 C C . ASN B 1 101 ? -5.699 11.312 -0.534 1 92.88 101 ASN B C 1
ATOM 2255 O O . ASN B 1 101 ? -6.074 10.164 -0.788 1 92.88 101 ASN B O 1
ATOM 2259 N N . ALA B 1 102 ? -4.68 11.883 -1.037 1 94.69 102 ALA B N 1
ATOM 2260 C CA . ALA B 1 102 ? -3.822 11.125 -1.945 1 94.69 102 ALA B CA 1
ATOM 2261 C C . ALA B 1 102 ? -3.211 9.914 -1.241 1 94.69 102 ALA B C 1
ATOM 2263 O O . ALA B 1 102 ? -3.176 8.812 -1.798 1 94.69 102 ALA B O 1
ATOM 2264 N N . VAL B 1 103 ? -2.764 10.078 -0.102 1 93.56 103 VAL B N 1
ATOM 2265 C CA . VAL B 1 103 ? -2.15 9.008 0.672 1 93.56 103 VAL B CA 1
ATOM 2266 C C . VAL B 1 103 ? -3.189 7.93 0.976 1 93.56 103 VAL B C 1
ATOM 2268 O O . VAL B 1 103 ? -2.91 6.734 0.846 1 93.56 103 VAL B O 1
ATOM 2271 N N . GLU B 1 104 ? -4.301 8.352 1.394 1 92.44 104 GLU B N 1
ATOM 2272 C CA . GLU B 1 104 ? -5.375 7.41 1.694 1 92.44 104 GLU B CA 1
ATOM 2273 C C . GLU B 1 104 ? -5.762 6.605 0.459 1 92.44 104 GLU B C 1
ATOM 2275 O O . GLU B 1 104 ? -5.98 5.395 0.544 1 92.44 104 GLU B O 1
ATOM 2280 N N . SER B 1 105 ? -5.91 7.25 -0.633 1 96.19 105 SER B N 1
ATOM 2281 C CA . SER B 1 105 ? -6.242 6.582 -1.887 1 96.19 105 SER B CA 1
ATOM 2282 C C . SER B 1 105 ? -5.168 5.57 -2.277 1 96.19 105 SER B C 1
ATOM 2284 O O . SER B 1 105 ? -5.48 4.457 -2.705 1 96.19 105 SER B O 1
ATOM 2286 N N . GLU B 1 106 ? -3.93 5.977 -2.137 1 95.75 106 GLU B N 1
ATOM 2287 C CA . GLU B 1 106 ? -2.822 5.078 -2.459 1 95.75 106 GLU B CA 1
ATOM 2288 C C . GLU B 1 106 ? -2.826 3.85 -1.557 1 95.75 106 GLU B C 1
ATOM 2290 O O . GLU B 1 106 ? -2.58 2.734 -2.018 1 95.75 106 GLU B O 1
ATOM 2295 N N . MET B 1 107 ? -3.1 4.043 -0.363 1 94.38 107 MET B N 1
ATOM 2296 C CA . MET B 1 107 ? -3.17 2.934 0.583 1 94.38 107 MET B CA 1
ATOM 2297 C C . MET B 1 107 ? -4.301 1.977 0.217 1 94.38 107 MET B C 1
ATOM 2299 O O . MET B 1 107 ? -4.125 0.757 0.26 1 94.38 107 MET B O 1
ATOM 2303 N N . SER B 1 108 ? -5.418 2.541 -0.097 1 96.25 108 SER B N 1
ATOM 2304 C CA . SER B 1 108 ? -6.555 1.725 -0.502 1 96.25 108 SER B CA 1
ATOM 2305 C C . SER B 1 108 ? -6.242 0.92 -1.759 1 96.25 108 SER B C 1
ATOM 2307 O O . SER B 1 108 ? -6.57 -0.266 -1.842 1 96.25 108 SER B O 1
ATOM 2309 N N . ARG B 1 109 ? -5.645 1.586 -2.682 1 95.94 109 ARG B N 1
ATOM 2310 C CA . ARG B 1 109 ? -5.246 0.905 -3.91 1 95.94 109 ARG B CA 1
ATOM 2311 C C . ARG B 1 109 ? -4.27 -0.226 -3.615 1 95.94 109 ARG B C 1
ATOM 2313 O O . ARG B 1 109 ? -4.383 -1.316 -4.18 1 95.94 109 ARG B O 1
ATOM 2320 N N . CYS B 1 110 ? -3.344 0.015 -2.811 1 96.06 110 CYS B N 1
ATOM 2321 C CA . CYS B 1 110 ? -2.354 -0.986 -2.432 1 96.06 110 CYS B CA 1
ATOM 2322 C C . CYS B 1 110 ? -3.018 -2.197 -1.791 1 96.06 110 CYS B C 1
ATOM 2324 O O . CYS B 1 110 ? -2.684 -3.34 -2.117 1 96.06 110 CYS B O 1
ATOM 2326 N N . ARG B 1 111 ? -3.926 -1.91 -0.952 1 95.19 111 ARG B N 1
ATOM 2327 C CA . ARG B 1 111 ? -4.637 -2.998 -0.287 1 95.19 111 ARG B CA 1
ATOM 2328 C C . ARG B 1 111 ? -5.422 -3.834 -1.291 1 95.19 111 ARG B C 1
ATOM 2330 O O . ARG B 1 111 ? -5.418 -5.062 -1.222 1 95.19 111 ARG B O 1
ATOM 2337 N N . LEU B 1 112 ? -6.059 -3.174 -2.17 1 96 112 LEU B N 1
ATOM 2338 C CA . LEU B 1 112 ? -6.809 -3.873 -3.207 1 96 112 LEU B CA 1
ATOM 2339 C C . LEU B 1 112 ? -5.879 -4.715 -4.078 1 96 112 LEU B C 1
ATOM 2341 O O . LEU B 1 112 ? -6.195 -5.863 -4.395 1 96 112 LEU B O 1
ATOM 2345 N N . ARG B 1 113 ? -4.758 -4.133 -4.438 1 95.25 113 ARG B N 1
ATOM 2346 C CA . ARG B 1 113 ? -3.791 -4.848 -5.258 1 95.25 113 ARG B CA 1
ATOM 2347 C C . ARG B 1 113 ? -3.244 -6.07 -4.523 1 95.25 113 ARG B C 1
ATOM 2349 O O . ARG B 1 113 ? -3.057 -7.129 -5.125 1 95.25 113 ARG B O 1
ATOM 2356 N N . LEU B 1 114 ? -2.977 -5.938 -3.354 1 95.12 114 LEU B N 1
ATOM 2357 C CA . LEU B 1 114 ? -2.51 -7.059 -2.543 1 95.12 114 LEU B CA 1
ATOM 2358 C C . LEU B 1 114 ? -3.529 -8.195 -2.539 1 95.12 114 LEU B C 1
ATOM 2360 O O . LEU B 1 114 ? -3.164 -9.359 -2.678 1 95.12 114 LEU B O 1
ATOM 2364 N N . GLU B 1 115 ? -4.762 -7.836 -2.402 1 95.5 115 GLU B N 1
ATOM 2365 C CA . GLU B 1 115 ? -5.828 -8.836 -2.418 1 95.5 115 GLU B CA 1
ATOM 2366 C C . GLU B 1 115 ? -5.906 -9.539 -3.77 1 95.5 115 GLU B C 1
ATOM 2368 O O . GLU B 1 115 ? -6.059 -10.758 -3.83 1 95.5 115 GLU B O 1
ATOM 2373 N N . GLN B 1 116 ? -5.832 -8.797 -4.773 1 94.62 116 GLN B N 1
ATOM 2374 C CA . GLN B 1 116 ? -5.898 -9.344 -6.121 1 94.62 116 GLN B CA 1
ATOM 2375 C C . GLN B 1 116 ? -4.738 -10.297 -6.387 1 94.62 116 GLN B C 1
ATOM 2377 O O . GLN B 1 116 ? -4.93 -11.383 -6.934 1 94.62 116 GLN B O 1
ATOM 2382 N N . LEU B 1 117 ? -3.592 -9.906 -6.008 1 95.06 117 LEU B N 1
ATOM 2383 C CA . LEU B 1 117 ? -2.408 -10.727 -6.23 1 95.06 117 LEU B CA 1
ATOM 2384 C C . LEU B 1 117 ? -2.473 -12.008 -5.406 1 95.06 117 LEU B C 1
ATOM 2386 O O . LEU B 1 117 ? -2.074 -13.078 -5.875 1 95.06 117 LEU B O 1
ATOM 2390 N N . THR B 1 118 ? -2.994 -11.875 -4.219 1 94.31 118 THR B N 1
ATOM 2391 C CA . THR B 1 118 ? -3.152 -13.055 -3.377 1 94.31 118 THR B CA 1
ATOM 2392 C C . THR B 1 118 ? -4.141 -14.031 -4.004 1 94.31 118 THR B C 1
ATOM 2394 O O . THR B 1 118 ? -3.891 -15.242 -4.039 1 94.31 118 THR B O 1
ATOM 2397 N N . ALA B 1 119 ? -5.211 -13.547 -4.508 1 94.88 119 ALA B N 1
ATOM 2398 C CA . ALA B 1 119 ? -6.195 -14.391 -5.18 1 94.88 119 ALA B CA 1
ATOM 2399 C C . ALA B 1 119 ? -5.598 -15.062 -6.41 1 94.88 119 ALA B C 1
ATOM 2401 O O . ALA B 1 119 ? -5.867 -16.234 -6.676 1 94.88 119 ALA B O 1
ATOM 2402 N N . ALA B 1 120 ? -4.84 -14.297 -7.141 1 95.19 120 ALA B N 1
ATOM 2403 C CA . ALA B 1 120 ? -4.176 -14.852 -8.32 1 95.19 120 ALA B CA 1
ATOM 2404 C C . ALA B 1 120 ? -3.199 -15.961 -7.934 1 95.19 120 ALA B C 1
ATOM 2406 O O . ALA B 1 120 ? -3.102 -16.969 -8.625 1 95.19 120 ALA B O 1
ATOM 2407 N N . LEU B 1 121 ? -2.518 -15.766 -6.879 1 94.31 121 LEU B N 1
ATOM 2408 C CA . LEU B 1 121 ? -1.598 -16.781 -6.375 1 94.31 121 LEU B CA 1
ATOM 2409 C C . LEU B 1 121 ? -2.342 -18.062 -6.039 1 94.31 121 LEU B C 1
ATOM 2411 O O . LEU B 1 121 ? -1.885 -19.156 -6.379 1 94.31 121 LEU B O 1
ATOM 2415 N N . GLU B 1 122 ? -3.471 -17.906 -5.422 1 94.12 122 GLU B N 1
ATOM 2416 C CA . GLU B 1 122 ? -4.293 -19.062 -5.078 1 94.12 122 GLU B CA 1
ATOM 2417 C C . GLU B 1 122 ? -4.75 -19.812 -6.332 1 94.12 122 GLU B C 1
ATOM 2419 O O . GLU B 1 122 ? -4.785 -21.031 -6.352 1 94.12 122 GLU B O 1
ATOM 2424 N N . THR B 1 123 ? -5.062 -19.062 -7.277 1 93.81 123 THR B N 1
ATOM 2425 C CA . THR B 1 123 ? -5.531 -19.641 -8.539 1 93.81 123 THR B CA 1
ATOM 2426 C C . THR B 1 123 ? -4.414 -20.406 -9.234 1 93.81 123 THR B C 1
ATOM 2428 O O . THR B 1 123 ? -4.645 -21.484 -9.781 1 93.81 123 THR B O 1
ATOM 2431 N N . LEU B 1 124 ? -3.213 -19.906 -9.195 1 93.81 124 LEU B N 1
ATOM 2432 C CA . LEU B 1 124 ? -2.1 -20.484 -9.93 1 93.81 124 LEU B CA 1
ATOM 2433 C C . LEU B 1 124 ? -1.485 -21.656 -9.148 1 93.81 124 LEU B C 1
ATOM 2435 O O . LEU B 1 124 ? -0.847 -22.531 -9.734 1 93.81 124 LEU B O 1
ATOM 2439 N N . ALA B 1 125 ? -1.642 -21.609 -7.848 1 93.69 125 ALA B N 1
ATOM 2440 C CA . ALA B 1 125 ? -1.096 -22.688 -7.035 1 93.69 125 ALA B CA 1
ATOM 2441 C C . ALA B 1 125 ? -1.732 -24.031 -7.398 1 93.69 125 ALA B C 1
ATOM 2443 O O . ALA B 1 125 ? -2.908 -24.078 -7.77 1 93.69 125 ALA B O 1
ATOM 2444 N N . PHE B 1 126 ? -0.944 -25.109 -7.355 1 90.81 126 PHE B N 1
ATOM 2445 C CA . PHE B 1 126 ? -1.482 -26.438 -7.68 1 90.81 126 PHE B CA 1
ATOM 2446 C C . PHE B 1 126 ? -2.57 -26.828 -6.691 1 90.81 126 PHE B C 1
ATOM 2448 O O . PHE B 1 126 ? -2.539 -26.422 -5.527 1 90.81 126 PHE B O 1
ATOM 2455 N N . ARG B 1 127 ? -3.508 -27.609 -7.18 1 87.88 127 ARG B N 1
ATOM 2456 C CA . ARG B 1 127 ? -4.539 -28.172 -6.316 1 87.88 127 ARG B CA 1
ATOM 2457 C C . ARG B 1 127 ? -4.031 -29.406 -5.582 1 87.88 127 ARG B C 1
ATOM 2459 O O . ARG B 1 127 ? -3.52 -30.328 -6.207 1 87.88 127 ARG B O 1
ATOM 2466 N N . PRO B 1 128 ? -4.18 -29.344 -4.309 1 90.94 128 PRO B N 1
ATOM 2467 C CA . PRO B 1 128 ? -3.652 -30.469 -3.553 1 90.94 128 PRO B CA 1
ATOM 2468 C C . PRO B 1 128 ? -4.25 -31.812 -4 1 90.94 128 PRO B C 1
ATOM 2470 O O . PRO B 1 128 ? -5.441 -31.875 -4.312 1 90.94 128 PRO B O 1
ATOM 2473 N N . LEU B 1 129 ? -3.393 -32.812 -4.113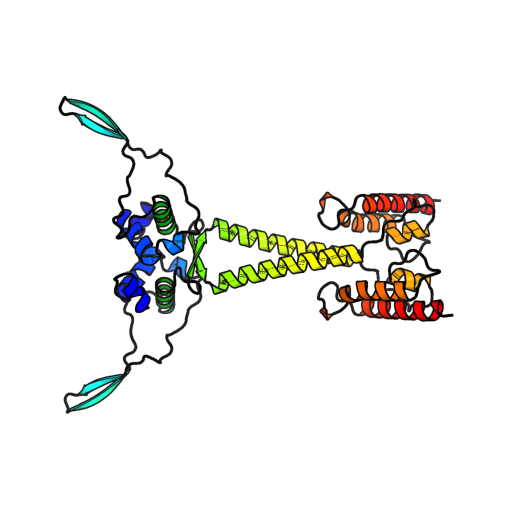 1 90.19 129 LEU B N 1
ATOM 2474 C CA . LEU B 1 129 ? -3.807 -34.156 -4.488 1 90.19 129 LEU B CA 1
ATOM 2475 C C . LEU B 1 129 ? -4.5 -34.875 -3.328 1 90.19 129 LEU B C 1
ATOM 2477 O O . LEU B 1 129 ? -4.141 -34.656 -2.168 1 90.19 129 LEU B O 1
ATOM 2481 N N . ARG B 1 130 ? -5.504 -35.656 -3.602 1 88.12 130 ARG B N 1
ATOM 2482 C CA . ARG B 1 130 ? -6.273 -36.375 -2.578 1 88.12 130 ARG B CA 1
ATOM 2483 C C . ARG B 1 130 ? -5.555 -37.625 -2.123 1 88.12 130 ARG B C 1
ATOM 2485 O O . ARG B 1 130 ? -5.859 -38.188 -1.062 1 88.12 130 ARG B O 1
ATOM 2492 N N . GLN B 1 131 ? -4.68 -38.094 -2.967 1 88 131 GLN B N 1
ATOM 2493 C CA . GLN B 1 131 ? -3.885 -39.281 -2.666 1 88 131 GLN B CA 1
ATOM 2494 C C . GLN B 1 131 ? -2.398 -38.938 -2.592 1 88 131 GLN B C 1
ATOM 2496 O O . GLN B 1 131 ? -1.961 -37.938 -3.141 1 88 131 GLN B O 1
ATOM 2501 N N . PRO B 1 132 ? -1.72 -39.781 -1.782 1 90.69 132 PRO B N 1
ATOM 2502 C CA . PRO B 1 132 ? -0.271 -39.562 -1.765 1 90.69 132 PRO B CA 1
ATOM 2503 C C . PRO B 1 132 ? 0.366 -39.719 -3.143 1 90.69 132 PRO B C 1
ATOM 2505 O O . PRO B 1 132 ? -0.249 -40.281 -4.051 1 90.69 132 PRO B O 1
ATOM 2508 N N . ILE B 1 133 ? 1.52 -39.188 -3.244 1 92.25 133 ILE B N 1
ATOM 2509 C CA . ILE B 1 133 ? 2.223 -39.219 -4.523 1 92.25 133 ILE B CA 1
ATOM 2510 C C . ILE B 1 133 ? 2.875 -40.594 -4.715 1 92.25 133 ILE B C 1
ATOM 2512 O O . ILE B 1 133 ? 3.752 -41 -3.941 1 92.25 133 ILE B O 1
ATOM 2516 N N . ARG B 1 134 ? 2.303 -41.375 -5.781 1 89.69 134 ARG B N 1
ATOM 2517 C CA . ARG B 1 134 ? 2.814 -42.719 -6.051 1 89.69 134 ARG B CA 1
ATOM 2518 C C . ARG B 1 134 ? 3.26 -42.844 -7.504 1 89.69 134 ARG B C 1
ATOM 2520 O O . ARG B 1 134 ? 3.875 -43.844 -7.883 1 89.69 134 ARG B O 1
ATOM 2527 N N . LYS B 1 135 ? 2.941 -41.844 -8.227 1 86.75 135 LYS B N 1
ATOM 2528 C CA . LYS B 1 135 ? 3.277 -41.875 -9.648 1 86.75 135 LYS B CA 1
ATOM 2529 C C . LYS B 1 135 ? 4.086 -40.625 -10.039 1 86.75 135 LYS B C 1
ATOM 2531 O O . LYS B 1 135 ? 3.914 -39.562 -9.453 1 86.75 135 LYS B O 1
ATOM 2536 N N . PRO B 1 136 ? 4.91 -40.812 -11.055 1 85.31 136 PRO B N 1
ATOM 2537 C CA . PRO B 1 136 ? 5.781 -39.688 -11.461 1 85.31 136 PRO B CA 1
ATOM 2538 C C . PRO B 1 136 ? 5 -38.469 -11.938 1 85.31 136 PRO B C 1
ATOM 2540 O O . PRO B 1 136 ? 5.395 -37.344 -11.656 1 85.31 136 PRO B O 1
ATOM 2543 N N . TRP B 1 137 ? 3.902 -38.719 -12.547 1 82.06 137 TRP B N 1
ATOM 2544 C CA . TRP B 1 137 ? 3.162 -37.594 -13.094 1 82.06 137 TRP B CA 1
ATOM 2545 C C . TRP B 1 137 ? 2.57 -36.719 -11.984 1 82.06 137 TRP B C 1
ATOM 2547 O O . TRP B 1 137 ? 2.41 -35.531 -12.141 1 82.06 137 TRP B O 1
ATOM 2557 N N . GLN B 1 138 ? 2.324 -37.281 -10.867 1 88.06 138 GLN B N 1
ATOM 2558 C CA . GLN B 1 138 ? 1.813 -36.531 -9.719 1 88.06 138 GLN B CA 1
ATOM 2559 C C . GLN B 1 138 ? 2.883 -35.625 -9.141 1 88.06 138 GLN B C 1
ATOM 2561 O O . GLN B 1 138 ? 2.596 -34.469 -8.789 1 88.06 138 GLN B O 1
ATOM 2566 N N . ALA B 1 139 ? 4.062 -36.156 -9.086 1 90.56 139 ALA B N 1
ATOM 2567 C CA . ALA B 1 139 ? 5.18 -35.375 -8.555 1 90.56 139 ALA B CA 1
ATOM 2568 C C . ALA B 1 139 ? 5.527 -34.219 -9.469 1 90.56 139 ALA B C 1
ATOM 2570 O O . ALA B 1 139 ? 5.77 -33.094 -9.008 1 90.56 139 ALA B O 1
ATOM 2571 N N . THR B 1 140 ? 5.523 -34.469 -10.758 1 88 140 THR B N 1
ATOM 2572 C CA . THR B 1 140 ? 5.844 -33.438 -11.727 1 88 140 THR B CA 1
ATOM 2573 C C . THR B 1 140 ? 4.758 -32.375 -11.75 1 88 140 THR B C 1
ATOM 2575 O O . THR B 1 140 ? 5.043 -31.188 -11.969 1 88 140 THR B O 1
ATOM 2578 N N . TYR B 1 141 ? 3.535 -32.75 -11.516 1 86.56 141 TYR B N 1
ATOM 2579 C CA . TYR B 1 141 ? 2.42 -31.828 -11.414 1 86.56 141 TYR B CA 1
ATOM 2580 C C . TYR B 1 141 ? 2.617 -30.875 -10.242 1 86.56 141 TYR B C 1
ATOM 2582 O O . TYR B 1 141 ? 2.477 -29.656 -10.398 1 86.56 141 TYR B O 1
ATOM 2590 N N . VAL B 1 142 ? 2.977 -31.391 -9.141 1 91.81 142 VAL B N 1
ATOM 2591 C CA . VAL B 1 142 ? 3.127 -30.609 -7.918 1 91.81 142 VAL B CA 1
ATOM 2592 C C . VAL B 1 142 ? 4.273 -29.609 -8.078 1 91.81 142 VAL B C 1
ATOM 2594 O O . VAL B 1 142 ? 4.172 -28.469 -7.641 1 91.81 142 VAL B O 1
ATOM 2597 N N . LEU B 1 143 ? 5.309 -30.016 -8.734 1 92 143 LEU B N 1
ATOM 2598 C CA . LEU B 1 143 ? 6.492 -29.188 -8.875 1 92 143 LEU B CA 1
ATOM 2599 C C . LEU B 1 143 ? 6.402 -28.312 -10.125 1 92 143 LEU B C 1
ATOM 2601 O O . LEU B 1 143 ? 7.246 -27.438 -10.344 1 92 143 LEU B O 1
ATOM 2605 N N . GLY B 1 144 ? 5.426 -28.609 -10.984 1 87.81 144 GLY B N 1
ATOM 2606 C CA . GLY B 1 144 ? 5.184 -27.781 -12.156 1 87.81 144 GLY B CA 1
ATOM 2607 C C . GLY B 1 144 ? 6.102 -28.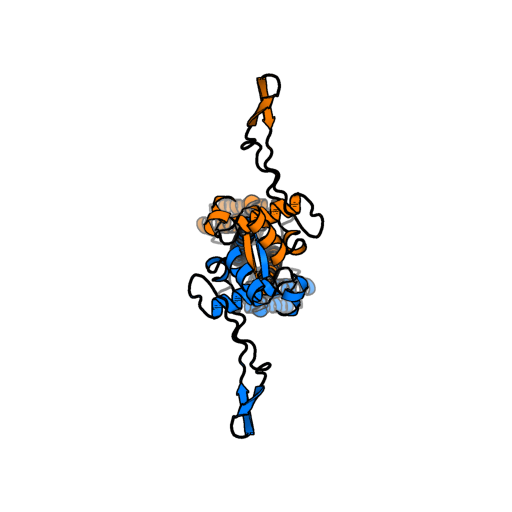109 -13.32 1 87.81 144 GLY B C 1
ATOM 2608 O O . GLY B 1 144 ? 6.469 -27.234 -14.102 1 87.81 144 GLY B O 1
ATOM 2609 N N . PHE B 1 145 ? 6.508 -29.281 -13.414 1 81.94 145 PHE B N 1
ATOM 2610 C CA . PHE B 1 145 ? 7.348 -29.672 -14.539 1 81.94 145 PHE B CA 1
ATOM 2611 C C . PHE B 1 145 ? 6.492 -30.141 -15.719 1 81.94 145 PHE B C 1
ATOM 2613 O O . PHE B 1 145 ? 5.375 -30.609 -15.531 1 81.94 145 PHE B O 1
ATOM 2620 N N . THR B 1 146 ? 6.984 -29.891 -16.969 1 73.88 146 THR B N 1
ATOM 2621 C CA . THR B 1 146 ? 6.281 -30.297 -18.188 1 73.88 146 THR B CA 1
ATOM 2622 C C . THR B 1 146 ? 6.668 -31.719 -18.578 1 73.88 146 THR B C 1
ATOM 2624 O O . THR B 1 146 ? 5.961 -32.375 -19.344 1 73.88 146 THR B O 1
ATOM 2627 N N . HIS B 1 147 ? 7.902 -32.156 -18.203 1 69.62 147 HIS B N 1
ATOM 2628 C CA . HIS B 1 147 ? 8.367 -33.469 -18.594 1 69.62 147 HIS B CA 1
ATOM 2629 C C . HIS B 1 147 ? 8.648 -34.344 -17.375 1 69.62 147 HIS B C 1
ATOM 2631 O O . HIS B 1 147 ? 9.055 -33.844 -16.312 1 69.62 147 HIS B O 1
ATOM 2637 N N . GLU B 1 148 ? 8.18 -35.562 -17.516 1 59.28 148 GLU B N 1
ATOM 2638 C CA . GLU B 1 148 ? 8.266 -36.531 -16.422 1 59.28 148 GLU B CA 1
ATOM 2639 C C . GLU B 1 148 ? 9.648 -37.156 -16.359 1 59.28 148 GLU B C 1
ATOM 2641 O O . GLU B 1 148 ? 10.062 -37.688 -15.32 1 59.28 148 GLU B O 1
ATOM 2646 N N . TRP B 1 149 ? 10.328 -37.094 -17.516 1 62.59 149 TRP B N 1
ATOM 2647 C CA . TRP B 1 149 ? 11.531 -37.938 -17.562 1 62.59 149 TRP B CA 1
ATOM 2648 C C . TRP B 1 149 ? 12.773 -37.062 -17.797 1 62.59 149 TRP B C 1
ATOM 2650 O O . TRP B 1 149 ? 12.68 -35.969 -18.359 1 62.59 149 TRP B O 1
ATOM 2660 N N . GLY B 1 150 ? 13.797 -37.531 -17.188 1 68.62 150 GLY B N 1
ATOM 2661 C CA . GLY B 1 150 ? 15.102 -36.906 -17.406 1 68.62 150 GLY B CA 1
ATOM 2662 C C . GLY B 1 150 ? 15.344 -35.688 -16.547 1 68.62 150 GLY B C 1
ATOM 2663 O O . GLY B 1 150 ? 16.062 -34.781 -16.953 1 68.62 150 GLY B O 1
ATOM 2664 N N . LEU B 1 151 ? 14.625 -35.656 -15.531 1 79.12 151 LEU B N 1
ATOM 2665 C CA . LEU B 1 151 ? 14.844 -34.531 -14.648 1 79.12 151 LEU B CA 1
ATOM 2666 C C . LEU B 1 151 ? 16.141 -34.688 -13.859 1 79.12 151 LEU B C 1
ATOM 2668 O O . LEU B 1 151 ? 16.484 -35.781 -13.445 1 79.12 151 LEU B O 1
ATOM 2672 N N . ASP B 1 152 ? 16.938 -33.656 -13.891 1 86.69 152 ASP B N 1
ATOM 2673 C CA . ASP B 1 152 ? 18.172 -33.562 -13.094 1 86.69 152 ASP B CA 1
ATOM 2674 C C . ASP B 1 152 ? 17.844 -33.219 -11.641 1 86.69 152 ASP B C 1
ATOM 2676 O O . ASP B 1 152 ? 16.984 -32.375 -11.375 1 86.69 152 ASP B O 1
ATOM 2680 N N . PRO B 1 153 ? 18.5 -34.094 -10.734 1 90.56 153 PRO B N 1
ATOM 2681 C CA . PRO B 1 153 ? 18.281 -33.812 -9.312 1 90.56 153 PRO B CA 1
ATOM 2682 C C . PRO B 1 153 ? 18.5 -32.312 -8.992 1 90.56 153 PRO B C 1
ATOM 2684 O O . PRO B 1 153 ? 17.797 -31.766 -8.133 1 90.56 153 PRO B O 1
ATOM 2687 N N . GLN B 1 154 ? 19.344 -31.672 -9.586 1 93 154 GLN B N 1
ATOM 2688 C CA . GLN B 1 154 ? 19.609 -30.266 -9.328 1 93 154 GLN B CA 1
ATOM 2689 C C . GLN B 1 154 ? 18.422 -29.391 -9.719 1 93 154 GLN B C 1
ATOM 2691 O O . GLN B 1 154 ? 18.094 -28.422 -9.023 1 93 154 GLN B O 1
ATOM 2696 N N . VAL B 1 155 ? 17.812 -29.75 -10.789 1 90.69 155 VAL B N 1
ATOM 2697 C CA . VAL B 1 155 ? 16.672 -28.984 -11.281 1 90.69 155 VAL B CA 1
ATOM 2698 C C . VAL B 1 155 ? 15.492 -29.172 -10.328 1 90.69 155 VAL B C 1
ATOM 2700 O O . VAL B 1 155 ? 14.781 -28.203 -10.008 1 90.69 155 VAL B O 1
ATOM 2703 N N . VAL B 1 156 ? 15.32 -30.391 -9.852 1 92.75 156 VAL B N 1
ATOM 2704 C CA . VAL B 1 156 ? 14.234 -30.703 -8.93 1 92.75 156 VAL B CA 1
ATOM 2705 C C . VAL B 1 156 ? 14.422 -29.922 -7.633 1 92.75 156 VAL B C 1
ATOM 2707 O O . VAL B 1 156 ? 13.484 -29.281 -7.148 1 92.75 156 VAL B O 1
ATOM 2710 N N . ASN B 1 157 ? 15.648 -29.938 -7.102 1 94.31 157 ASN B N 1
ATOM 2711 C CA . ASN B 1 157 ? 15.945 -29.219 -5.871 1 94.31 157 ASN B CA 1
ATOM 2712 C C . ASN B 1 157 ? 15.766 -27.719 -6.047 1 94.31 157 ASN B C 1
ATOM 2714 O O . ASN B 1 157 ? 15.242 -27.047 -5.16 1 94.31 157 ASN B O 1
ATOM 2718 N N . SER B 1 158 ? 16.234 -27.188 -7.145 1 94.25 158 SER B N 1
ATOM 2719 C CA . SER B 1 158 ? 16.109 -25.766 -7.422 1 94.25 158 SER B CA 1
ATOM 2720 C C . SER B 1 158 ? 14.633 -25.344 -7.465 1 94.25 158 SER B C 1
ATOM 2722 O O . SER B 1 158 ? 14.258 -24.312 -6.895 1 94.25 158 SER B O 1
ATOM 2724 N N . ARG B 1 159 ? 13.875 -26.141 -8.117 1 93.12 159 ARG B N 1
ATOM 2725 C CA . ARG B 1 159 ? 12.445 -25.844 -8.227 1 93.12 159 ARG B CA 1
ATOM 2726 C C . ARG B 1 159 ? 11.773 -25.875 -6.855 1 93.12 159 ARG B C 1
ATOM 2728 O O . ARG B 1 159 ? 10.945 -25.031 -6.539 1 93.12 159 ARG B O 1
ATOM 2735 N N . PHE B 1 160 ? 12.164 -26.844 -6.082 1 95 160 PHE B N 1
ATOM 2736 C CA . PHE B 1 160 ? 11.656 -26.938 -4.719 1 95 160 PHE B CA 1
ATOM 2737 C C . PHE B 1 160 ? 12 -25.672 -3.934 1 95 160 PHE B C 1
ATOM 2739 O O . PHE B 1 160 ? 11.141 -25.109 -3.254 1 95 160 PHE B O 1
ATOM 2746 N N . ARG B 1 161 ? 13.125 -25.219 -4.074 1 95.12 161 ARG B N 1
ATOM 2747 C CA . ARG B 1 161 ? 13.586 -24.062 -3.332 1 95.12 161 ARG B CA 1
ATOM 2748 C C . ARG B 1 161 ? 12.844 -22.797 -3.771 1 95.12 161 ARG B C 1
ATOM 2750 O O . ARG B 1 161 ? 12.648 -21.875 -2.979 1 95.12 161 ARG B O 1
ATOM 2757 N N . THR B 1 162 ? 12.477 -22.766 -4.973 1 93.56 162 THR B N 1
ATOM 2758 C CA . THR B 1 162 ? 11.773 -21.594 -5.488 1 93.56 162 THR B CA 1
ATOM 2759 C C . THR B 1 162 ? 10.305 -21.625 -5.07 1 93.56 162 THR B C 1
ATOM 2761 O O . THR B 1 162 ? 9.695 -20.578 -4.836 1 93.56 162 THR B O 1
ATOM 2764 N N . LEU B 1 163 ? 9.75 -22.797 -4.914 1 95 163 LEU B N 1
ATOM 2765 C CA . LEU B 1 163 ? 8.328 -22.938 -4.617 1 95 163 LEU B CA 1
ATOM 2766 C C . LEU B 1 163 ? 8.086 -22.938 -3.111 1 95 163 LEU B C 1
ATOM 2768 O O . LEU B 1 163 ? 7.066 -22.438 -2.637 1 95 163 LEU B O 1
ATOM 2772 N N . ALA B 1 164 ? 8.992 -23.484 -2.398 1 94.81 164 ALA B N 1
ATOM 2773 C CA . ALA B 1 164 ? 8.82 -23.719 -0.968 1 94.81 164 ALA B CA 1
ATOM 2774 C C . ALA B 1 164 ? 8.5 -22.422 -0.232 1 94.81 164 ALA B C 1
ATOM 2776 O O . ALA B 1 164 ? 7.559 -22.375 0.565 1 94.81 164 ALA B O 1
ATOM 2777 N N . PRO B 1 165 ? 9.195 -21.391 -0.56 1 94 165 PRO B N 1
ATOM 2778 C CA . PRO B 1 165 ? 8.906 -20.141 0.16 1 94 165 PRO B CA 1
ATOM 2779 C C . PRO B 1 165 ? 7.488 -19.625 -0.078 1 94 165 PRO B C 1
ATOM 2781 O O . PRO B 1 165 ? 6.961 -18.859 0.732 1 94 165 PRO B O 1
ATOM 2784 N N . ILE B 1 166 ? 6.867 -19.969 -1.1 1 95.25 166 ILE B N 1
ATOM 2785 C CA . ILE B 1 166 ? 5.52 -19.516 -1.422 1 95.25 166 ILE B CA 1
ATOM 2786 C C . ILE B 1 166 ? 4.508 -20.188 -0.495 1 95.25 166 ILE B C 1
ATOM 2788 O O . ILE B 1 166 ? 3.551 -19.547 -0.048 1 95.25 166 ILE B O 1
ATOM 2792 N N . PHE B 1 167 ? 4.805 -21.422 -0.133 1 95 167 PHE B N 1
ATOM 2793 C CA . PHE B 1 167 ? 3.82 -22.203 0.61 1 95 167 PHE B CA 1
ATOM 2794 C C . PHE B 1 167 ? 4.191 -22.281 2.086 1 95 167 PHE B C 1
ATOM 2796 O O . PHE B 1 167 ? 3.408 -22.75 2.906 1 95 167 PHE B O 1
ATOM 2803 N N . HIS B 1 168 ? 5.324 -21.766 2.361 1 89.31 168 HIS B N 1
ATOM 2804 C CA . HIS B 1 168 ? 5.805 -21.875 3.732 1 89.31 168 HIS B CA 1
ATOM 2805 C C . HIS B 1 168 ? 5.02 -20.969 4.672 1 89.31 168 HIS B C 1
ATOM 2807 O O . HIS B 1 168 ? 4.734 -19.812 4.328 1 89.31 168 HIS B O 1
ATOM 2813 N N . PRO B 1 169 ? 4.789 -21.375 5.859 1 81.5 169 PRO B N 1
ATOM 2814 C CA . PRO B 1 169 ? 3.998 -20.609 6.828 1 81.5 169 PRO B CA 1
ATOM 2815 C C . PRO B 1 169 ? 4.652 -19.281 7.211 1 81.5 169 PRO B C 1
ATOM 2817 O O . PRO B 1 169 ? 3.955 -18.328 7.559 1 81.5 169 PRO B O 1
ATOM 2820 N N . ASP B 1 170 ? 5.906 -19.203 7.078 1 81.94 170 ASP B N 1
ATOM 2821 C CA . ASP B 1 170 ? 6.613 -18.016 7.582 1 81.94 170 ASP B CA 1
ATOM 2822 C C . ASP B 1 170 ? 6.66 -16.922 6.535 1 81.94 170 ASP B C 1
ATOM 2824 O O . ASP B 1 170 ? 7.039 -15.781 6.836 1 81.94 170 ASP B O 1
ATOM 2828 N N . THR B 1 171 ? 6.402 -17.188 5.309 1 79.44 171 THR B N 1
ATOM 2829 C CA . THR B 1 171 ? 6.59 -16.172 4.27 1 79.44 171 THR B CA 1
ATOM 2830 C C . THR B 1 171 ? 5.371 -15.258 4.172 1 79.44 171 THR B C 1
ATOM 2832 O O . THR B 1 171 ? 5.488 -14.102 3.76 1 79.44 171 THR B O 1
ATOM 2835 N N . GLY B 1 172 ? 4.234 -15.758 4.648 1 78.38 172 GLY B N 1
ATOM 2836 C CA . GLY B 1 172 ? 3.029 -14.945 4.609 1 78.38 172 GLY B CA 1
ATOM 2837 C C . GLY B 1 172 ? 2.455 -14.797 3.215 1 78.38 172 GLY B C 1
ATOM 2838 O O . GLY B 1 172 ? 1.681 -13.875 2.953 1 78.38 172 GLY B O 1
ATOM 2839 N N . LEU B 1 173 ? 2.838 -15.5 2.25 1 91.38 173 LEU B N 1
ATOM 2840 C CA . LEU B 1 173 ? 2.26 -15.469 0.912 1 91.38 173 LEU B CA 1
ATOM 2841 C C . LEU B 1 173 ? 1.059 -16.406 0.815 1 91.38 173 LEU B C 1
ATOM 2843 O O . LEU B 1 173 ? -0.015 -16.094 1.338 1 91.38 173 LEU B O 1
ATOM 2847 N N . LEU B 1 174 ? 1.221 -17.578 0.33 1 90.88 174 LEU B N 1
ATOM 2848 C CA . LEU B 1 174 ? 0.163 -18.578 0.306 1 90.88 174 LEU B CA 1
ATOM 2849 C C . LEU B 1 174 ? 0.476 -19.719 1.268 1 90.88 174 LEU B C 1
ATOM 2851 O O . LEU B 1 174 ? 0.716 -20.859 0.838 1 90.88 174 LEU B O 1
ATOM 2855 N N . SER B 1 175 ? 0.447 -19.438 2.467 1 89.38 175 SER B N 1
ATOM 2856 C CA . SER B 1 175 ? 0.78 -20.422 3.484 1 89.38 175 SER B CA 1
ATOM 2857 C C . SER B 1 175 ? -0.204 -21.594 3.465 1 89.38 175 SER B C 1
ATOM 2859 O O . SER B 1 175 ? -1.414 -21.391 3.586 1 89.38 175 SER B O 1
ATOM 2861 N N . SER B 1 176 ? 0.332 -22.797 3.166 1 92.5 176 SER B N 1
ATOM 2862 C CA . SER B 1 176 ? -0.471 -24.016 3.111 1 92.5 176 SER B CA 1
ATOM 2863 C C . SER B 1 176 ? 0.334 -25.219 3.564 1 92.5 176 SER B C 1
ATOM 2865 O O . SER B 1 176 ? 1.269 -25.641 2.881 1 92.5 176 SER B O 1
ATOM 2867 N N . ALA B 1 177 ? -0.063 -25.734 4.613 1 91.25 177 ALA B N 1
ATOM 2868 C CA . ALA B 1 177 ? 0.622 -26.906 5.141 1 91.25 177 ALA B CA 1
ATOM 2869 C C . ALA B 1 177 ? 0.471 -28.094 4.191 1 91.25 177 ALA B C 1
ATOM 2871 O O . ALA B 1 177 ? 1.415 -28.859 3.998 1 91.25 177 ALA B O 1
ATOM 2872 N N . GLU B 1 178 ? -0.703 -28.234 3.695 1 93.19 178 GLU B N 1
ATOM 2873 C CA . GLU B 1 178 ? -0.981 -29.328 2.771 1 93.19 178 GLU B CA 1
ATOM 2874 C C . GLU B 1 178 ? -0.115 -29.234 1.52 1 93.19 178 GLU B C 1
ATOM 2876 O O . GLU B 1 178 ? 0.506 -30.219 1.107 1 93.19 178 GLU B O 1
ATOM 2881 N N . ARG B 1 179 ? -0.022 -28.125 0.912 1 94.56 179 ARG B N 1
ATOM 2882 C CA . ARG B 1 179 ? 0.792 -27.922 -0.284 1 94.56 179 ARG B CA 1
ATOM 2883 C C . ARG B 1 179 ? 2.273 -28.109 0.028 1 94.56 179 ARG B C 1
ATOM 2885 O O . ARG B 1 179 ? 3.016 -28.688 -0.771 1 94.56 179 ARG B O 1
ATOM 2892 N N . MET B 1 180 ? 2.666 -27.609 1.155 1 94.62 180 MET B N 1
ATOM 2893 C CA . MET B 1 180 ? 4.062 -27.766 1.554 1 94.62 180 MET B CA 1
ATOM 2894 C C . MET B 1 180 ? 4.422 -29.234 1.706 1 94.62 180 MET B C 1
ATOM 2896 O O . MET B 1 180 ? 5.473 -29.672 1.236 1 94.62 180 MET B O 1
ATOM 2900 N N . SER B 1 181 ? 3.541 -29.984 2.328 1 95.19 181 SER B N 1
ATOM 2901 C CA . SER B 1 181 ? 3.766 -31.422 2.514 1 95.19 181 SER B CA 1
ATOM 2902 C C . SER B 1 181 ? 3.873 -32.156 1.176 1 95.19 181 SER B C 1
ATOM 2904 O O . SER B 1 181 ? 4.777 -32.969 0.974 1 95.19 181 SER B O 1
ATOM 2906 N N . GLN B 1 182 ? 3 -31.859 0.327 1 96 182 GLN B N 1
ATOM 2907 C CA . GLN B 1 182 ? 2.996 -32.5 -0.977 1 96 182 GLN B CA 1
ATOM 2908 C C . GLN B 1 182 ? 4.203 -32.094 -1.809 1 96 182 GLN B C 1
ATOM 2910 O O . GLN B 1 182 ? 4.727 -32.875 -2.596 1 96 182 GLN B O 1
ATOM 2915 N N . LEU B 1 183 ? 4.613 -30.891 -1.655 1 95.75 183 LEU B N 1
ATOM 2916 C CA . LEU B 1 183 ? 5.824 -30.422 -2.32 1 95.75 183 LEU B CA 1
ATOM 2917 C C . LEU B 1 183 ? 7.039 -31.234 -1.875 1 95.75 183 LEU B C 1
ATOM 2919 O O . LEU B 1 183 ? 7.84 -31.672 -2.707 1 95.75 183 LEU B O 1
ATOM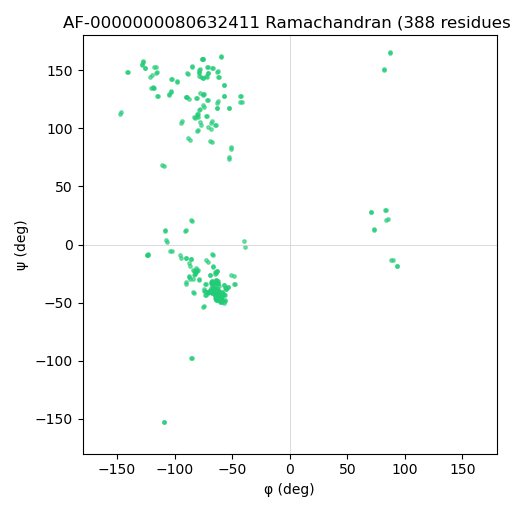 2923 N N . LEU B 1 184 ? 7.145 -31.375 -0.623 1 96.19 184 LEU B N 1
ATOM 2924 C CA . LEU B 1 184 ? 8.227 -32.188 -0.069 1 96.19 184 LEU B CA 1
ATOM 2925 C C . LEU B 1 184 ? 8.141 -33.625 -0.565 1 96.19 184 LEU B C 1
ATOM 2927 O O . LEU B 1 184 ? 9.156 -34.219 -0.944 1 96.19 184 LEU B O 1
ATOM 2931 N N . GLU B 1 185 ? 6.945 -34.156 -0.517 1 96.75 185 GLU B N 1
ATOM 2932 C CA . GLU B 1 185 ? 6.723 -35.531 -1.013 1 96.75 185 GLU B CA 1
ATOM 2933 C C . GLU B 1 185 ? 7.133 -35.656 -2.477 1 96.75 185 GLU B C 1
ATOM 2935 O O . GLU B 1 185 ? 7.785 -36.625 -2.861 1 96.75 185 GLU B O 1
ATOM 2940 N N . ALA B 1 186 ? 6.785 -34.719 -3.219 1 94.88 186 ALA B N 1
ATOM 2941 C CA . ALA B 1 186 ? 7.098 -34.719 -4.645 1 94.88 186 ALA B CA 1
ATOM 2942 C C . ALA B 1 186 ? 8.609 -34.656 -4.879 1 94.88 186 ALA B C 1
ATOM 2944 O O . ALA B 1 186 ? 9.141 -35.406 -5.699 1 94.88 186 ALA B O 1
ATOM 2945 N N . ARG B 1 187 ? 9.258 -33.781 -4.191 1 95.38 187 ARG B N 1
ATOM 2946 C CA . ARG B 1 187 ? 10.711 -33.688 -4.297 1 95.38 187 ARG B CA 1
ATOM 2947 C C . ARG B 1 187 ? 11.375 -35.031 -3.965 1 95.38 187 ARG B C 1
ATOM 2949 O O . ARG B 1 187 ? 12.219 -35.5 -4.719 1 95.38 187 ARG B O 1
ATOM 2956 N N . ASN B 1 188 ? 10.977 -35.594 -2.889 1 95.44 188 ASN B N 1
ATOM 2957 C CA . ASN B 1 188 ? 11.547 -36.875 -2.445 1 95.44 188 ASN B CA 1
ATOM 2958 C C . ASN B 1 188 ? 11.273 -37.969 -3.447 1 95.44 188 ASN B C 1
ATOM 2960 O O . ASN B 1 188 ? 12.156 -38.812 -3.725 1 95.44 188 ASN B O 1
ATOM 2964 N N . PHE B 1 189 ? 10.109 -38.062 -3.926 1 94.38 189 PHE B N 1
ATOM 2965 C CA . PHE B 1 189 ? 9.727 -39.062 -4.902 1 94.38 189 PHE B CA 1
ATOM 2966 C C . PHE B 1 189 ? 10.602 -38.969 -6.148 1 94.38 189 PHE B C 1
ATOM 2968 O O . PHE B 1 189 ? 11.148 -39.969 -6.605 1 94.38 189 PHE B O 1
ATOM 2975 N N . LEU B 1 190 ? 10.734 -37.844 -6.664 1 91.5 190 LEU B N 1
ATOM 2976 C CA . LEU B 1 190 ? 11.492 -37.656 -7.898 1 91.5 190 LEU B CA 1
ATOM 2977 C C . LEU B 1 190 ? 12.977 -37.938 -7.672 1 91.5 190 LEU B C 1
ATOM 2979 O O . LEU B 1 190 ? 13.641 -38.531 -8.523 1 91.5 190 LEU B O 1
ATOM 2983 N N . LEU B 1 191 ? 13.492 -37.531 -6.523 1 92.62 191 LEU B N 1
ATOM 2984 C CA . LEU B 1 191 ? 14.906 -37.75 -6.223 1 92.62 191 LEU B CA 1
ATOM 2985 C C . LEU B 1 191 ? 15.203 -39.219 -6.051 1 92.62 191 LEU B C 1
ATOM 2987 O O . LEU B 1 191 ? 16.281 -39.688 -6.422 1 92.62 191 LEU B O 1
ATOM 2991 N N . GLN B 1 192 ? 14.266 -40 -5.539 1 90.12 192 GLN B N 1
ATOM 2992 C CA . GLN B 1 192 ? 14.438 -41.438 -5.355 1 90.12 192 GLN B CA 1
ATOM 2993 C C . GLN B 1 192 ? 14.359 -42.156 -6.691 1 90.12 192 GLN B C 1
ATOM 2995 O O . GLN B 1 192 ? 15.094 -43.125 -6.918 1 90.12 192 GLN B O 1
ATOM 3000 N N . HIS B 1 193 ? 13.477 -41.75 -7.547 1 81 193 HIS B N 1
ATOM 3001 C CA . HIS B 1 193 ? 13.258 -42.438 -8.812 1 81 193 HIS B CA 1
ATOM 3002 C C . HIS B 1 193 ? 14.25 -41.969 -9.867 1 81 193 HIS B C 1
ATOM 3004 O O . HIS B 1 193 ? 14.438 -42.656 -10.891 1 81 193 HIS B O 1
ATOM 3010 N N . LEU B 1 194 ? 14.695 -40.688 -9.75 1 66.62 194 LEU B N 1
ATOM 3011 C CA . LEU B 1 194 ? 15.727 -40.25 -10.68 1 66.62 194 LEU B CA 1
ATOM 3012 C C . LEU B 1 194 ? 17.047 -40.938 -10.391 1 66.62 194 LEU B C 1
ATOM 3014 O O . LEU B 1 194 ? 17.844 -41.156 -11.305 1 66.62 194 LEU B O 1
ATOM 3018 N N . ARG B 1 195 ? 17.484 -41.156 -9.156 1 58.19 195 ARG B N 1
ATOM 3019 C CA . ARG B 1 195 ? 18.719 -41.844 -8.797 1 58.19 195 ARG B CA 1
ATOM 3020 C C . ARG B 1 195 ? 18.656 -43.312 -9.18 1 58.19 195 ARG B C 1
ATOM 3022 O O . ARG B 1 195 ? 19.688 -43.969 -9.289 1 58.19 195 ARG B O 1
ATOM 3029 N N . SER B 1 196 ? 17.438 -43.906 -9.406 1 47.5 196 SER B N 1
ATOM 3030 C CA . SER B 1 196 ? 17.5 -45.312 -9.781 1 47.5 196 SER B CA 1
ATOM 3031 C C . SER B 1 196 ? 17.625 -45.469 -11.289 1 47.5 196 SER B C 1
ATOM 3033 O O . SER B 1 196 ? 17.109 -44.656 -12.055 1 47.5 196 SER B O 1
#

InterPro domains:
  IPR036869 Chaperone J-domain superfamily [SSF46565] (137-193)